Protein AF-A0A847F0A2-F1 (afdb_monomer_lite)

Secondary structure (DSSP, 8-state):
------PPPPPPPHHHHHHHHHTSS--HHHHHHHHHHHHHHHHHT---HHHHHHHHHHHHHHHHHHHHHTTTTT-TTHHHHHHHHHTS-GGGHHHHHHHHHHHT--GGGHHHHHHHHHHHHHHHH-----S-SHHHHHHHHHHHHHHHHHS-SGGGGGGGPPPTTSSS---TTTTTB-HHHHHHHHHHHHHHHHHHHHHHHHHTT-HHHHHTHHHHHHHHHHHHHPEEEEPBPPPTTPPB---B---SEEEEEETTEEEEEEPEEEEE-TTS-EEEPTT----EEEEESSTTHHHHHHHHHHHHHHHH-SEEEEEE-TTS-HHHHHHHHHHHHHHTPEEEEEEEE-TTSSEEEEE------SSTT--------SS------SS-------HHHHTTTSTTS-HHHHHHHHHHHHHHHTTS----PPP-----TT--HHHHHHHHHHHHHHHHHS--

Sequence (456 aa):
MTPLSVAAQAIPAPALREVRELVEDYELRAGLEAITKLSHELRGGKLRGADLAEARFLRAITAADLLLLSGYAEWENIEGRLARALGVPRADLVPSVDRALEESRLGRFIPLVDDARAALAARYAGASPARIGSRTDLVYLDRVSAILTALPRPDALAPLGTDPCVDGECETRLLQYSEASRRAYSALERALSSITRLVHASDFGDPFARAAEEGLHHLSKRLLGTAIELRPSLPEDVGPIEGDGDFDTLVAVQEDGIVVQSKARVRLDPRGLALPNDGACGSRHFIRRGERMQKELVETLRQSRSGCGNRVVISASDELEVEDFFSAIRSVRRAGSTLIGVAGRKQDGEVGVREFAVVQGRKPSVPLLTIEPESITYTVAAKRRVLSLSPADMGAANEALPEHARIERLAEEIEGENRSEGEPEPLIIRASDRVNFEQLRIALRLERARIALWVR

Radius of gyration: 32.66 Å; chains: 1; bounding box: 84×74×88 Å

Structure (mmCIF, N/CA/C/O backbone):
data_AF-A0A847F0A2-F1
#
_entry.id   AF-A0A847F0A2-F1
#
loop_
_atom_site.group_PDB
_atom_site.id
_atom_site.type_symbol
_atom_site.label_atom_id
_atom_site.label_alt_id
_atom_site.label_comp_id
_atom_site.label_asym_id
_atom_site.label_entity_id
_atom_site.label_seq_id
_atom_site.pdbx_PDB_ins_code
_atom_site.Cartn_x
_atom_site.Cartn_y
_atom_site.Cartn_z
_atom_site.occupancy
_atom_site.B_iso_or_equiv
_atom_site.auth_seq_id
_atom_site.auth_comp_id
_atom_site.auth_asym_id
_atom_site.auth_atom_id
_atom_site.pdbx_PDB_model_num
ATOM 1 N N . MET A 1 1 ? 46.695 33.926 -20.350 1.00 37.62 1 MET A N 1
ATOM 2 C CA . MET A 1 1 ? 45.267 33.563 -20.251 1.00 37.62 1 MET A CA 1
ATOM 3 C C . MET A 1 1 ? 44.842 32.982 -21.587 1.00 37.62 1 MET A C 1
ATOM 5 O O . MET A 1 1 ? 44.627 33.725 -22.532 1.00 37.62 1 MET A O 1
ATOM 9 N N . THR A 1 2 ? 44.850 31.659 -21.696 1.00 31.47 2 THR A N 1
ATOM 10 C CA . THR A 1 2 ? 44.379 30.910 -22.870 1.00 31.47 2 THR A CA 1
ATOM 11 C C . THR A 1 2 ? 42.863 30.725 -22.747 1.00 31.47 2 THR A C 1
ATOM 13 O O . THR A 1 2 ? 42.402 30.403 -21.650 1.00 31.47 2 THR A O 1
ATOM 16 N N . PRO A 1 3 ? 42.069 30.940 -23.809 1.00 38.69 3 PRO A N 1
ATOM 17 C CA . PRO A 1 3 ? 40.627 30.758 -23.735 1.00 38.69 3 PRO A CA 1
ATOM 18 C C . PRO A 1 3 ? 40.302 29.264 -23.609 1.00 38.69 3 PRO A C 1
ATOM 20 O O . PRO A 1 3 ? 40.808 28.442 -24.373 1.00 38.69 3 PRO A O 1
ATOM 23 N N . LEU A 1 4 ? 39.458 28.921 -22.634 1.00 36.44 4 LEU A N 1
ATOM 24 C CA . LEU A 1 4 ? 38.805 27.617 -22.526 1.00 36.44 4 LEU A CA 1
ATOM 25 C C . LEU A 1 4 ? 37.971 27.402 -23.794 1.00 36.44 4 LEU A C 1
ATOM 27 O O . LEU A 1 4 ? 36.910 28.006 -23.949 1.00 36.44 4 LEU A O 1
ATOM 31 N N . SER A 1 5 ? 38.452 26.565 -24.716 1.00 35.84 5 SER A N 1
ATOM 32 C CA . SER A 1 5 ? 37.616 26.095 -25.815 1.00 35.84 5 SER A CA 1
ATOM 33 C C . SER A 1 5 ? 36.501 25.247 -25.214 1.00 35.84 5 SER A C 1
ATOM 35 O O . SER A 1 5 ? 36.750 24.152 -24.704 1.00 35.84 5 SER A O 1
ATOM 37 N N . VAL A 1 6 ? 35.271 25.750 -25.267 1.00 38.50 6 VAL A N 1
ATOM 38 C CA . VAL A 1 6 ? 34.072 24.929 -25.120 1.00 38.50 6 VAL A CA 1
ATOM 39 C C . VAL A 1 6 ? 34.154 23.885 -26.231 1.00 38.50 6 VAL A C 1
ATOM 41 O O . VAL A 1 6 ? 33.975 24.212 -27.402 1.00 38.50 6 VAL A O 1
ATOM 44 N N . ALA A 1 7 ? 34.537 22.653 -25.889 1.00 37.84 7 ALA A N 1
ATOM 45 C CA . ALA A 1 7 ? 34.518 21.552 -26.837 1.00 37.84 7 ALA A CA 1
ATOM 46 C C . ALA A 1 7 ? 33.088 21.449 -27.378 1.00 37.84 7 ALA A C 1
ATOM 48 O O . ALA A 1 7 ? 32.149 21.255 -26.604 1.00 37.84 7 ALA A O 1
ATOM 49 N N . ALA A 1 8 ? 32.920 21.651 -28.686 1.00 40.19 8 ALA A N 1
ATOM 50 C CA . ALA A 1 8 ? 31.631 21.508 -29.342 1.00 40.19 8 ALA A CA 1
ATOM 51 C C . ALA A 1 8 ? 31.062 20.126 -28.989 1.00 40.19 8 ALA A C 1
ATOM 53 O O . ALA A 1 8 ? 31.714 19.108 -29.237 1.00 40.19 8 ALA A O 1
ATOM 54 N N . GLN A 1 9 ? 29.880 20.083 -28.365 1.00 48.12 9 GLN A N 1
ATOM 55 C CA . GLN A 1 9 ? 29.175 18.822 -28.151 1.00 48.12 9 GLN A CA 1
ATOM 56 C C . GLN A 1 9 ? 28.992 18.154 -29.517 1.00 48.12 9 GLN A C 1
ATOM 58 O O . GLN A 1 9 ? 28.481 18.774 -30.450 1.00 48.12 9 GLN A O 1
ATOM 63 N N . ALA A 1 10 ? 29.459 16.910 -29.649 1.00 57.31 10 ALA A N 1
ATOM 64 C CA . ALA A 1 10 ? 29.301 16.150 -30.879 1.00 57.31 10 ALA A CA 1
ATOM 65 C C . ALA A 1 10 ? 27.807 16.055 -31.223 1.00 57.31 10 ALA A C 1
ATOM 67 O O . ALA A 1 10 ? 26.999 15.651 -30.385 1.00 57.31 10 ALA A O 1
ATOM 68 N N . ILE A 1 11 ? 27.444 16.462 -32.441 1.00 58.44 11 ILE A N 1
ATOM 69 C CA . ILE A 1 11 ? 26.068 16.364 -32.932 1.00 58.44 11 ILE A CA 1
ATOM 70 C C . ILE A 1 11 ? 25.727 14.870 -33.028 1.00 58.44 11 ILE A C 1
ATOM 72 O O . ILE A 1 11 ? 26.435 14.160 -33.746 1.00 58.44 11 ILE A O 1
ATOM 76 N N . PRO A 1 12 ? 24.667 14.382 -32.356 1.00 67.94 12 PRO A N 1
ATOM 77 C CA . PRO A 1 12 ? 24.312 12.970 -32.407 1.00 67.94 12 PRO A CA 1
ATOM 78 C C . PRO A 1 12 ? 24.003 12.528 -33.840 1.00 67.94 12 PRO A C 1
ATOM 80 O O . PRO A 1 12 ? 23.418 13.293 -34.630 1.00 67.94 12 PRO A O 1
ATOM 83 N N . ALA A 1 13 ? 24.341 11.274 -34.154 1.00 74.69 13 ALA A N 1
ATOM 84 C CA . ALA A 1 13 ? 23.958 10.643 -35.414 1.00 74.69 13 ALA A CA 1
ATOM 85 C C . ALA A 1 13 ? 22.446 10.846 -35.691 1.00 74.69 13 ALA A C 1
ATOM 87 O O . ALA A 1 13 ? 21.648 10.755 -34.755 1.00 74.69 13 ALA A O 1
ATOM 88 N N . PRO A 1 14 ? 22.014 11.112 -36.943 1.00 77.00 14 PRO A N 1
ATOM 89 C CA . PRO A 1 14 ? 20.604 11.376 -37.268 1.00 77.00 14 PRO A CA 1
ATOM 90 C C . PRO A 1 14 ? 19.642 10.309 -36.729 1.00 77.00 14 PRO A C 1
ATOM 92 O O . PRO A 1 14 ? 18.626 10.638 -36.126 1.00 77.00 14 PRO A O 1
ATOM 95 N N . ALA A 1 15 ? 20.040 9.035 -36.810 1.00 72.25 15 ALA A N 1
ATOM 96 C CA . ALA A 1 15 ? 19.269 7.919 -36.275 1.00 72.25 15 ALA A CA 1
ATOM 97 C C . ALA A 1 15 ? 19.034 8.002 -34.754 1.00 72.25 15 ALA A C 1
ATOM 99 O O . ALA A 1 15 ? 17.984 7.570 -34.291 1.00 72.25 15 ALA A O 1
ATOM 100 N N . LEU A 1 16 ? 19.969 8.569 -33.981 1.00 80.06 16 LEU A N 1
ATOM 101 C CA . LEU A 1 16 ? 19.801 8.779 -32.540 1.00 80.06 16 LEU A CA 1
ATOM 102 C C . LEU A 1 16 ? 18.832 9.922 -32.237 1.00 80.06 16 LEU A C 1
ATOM 104 O O . LEU A 1 16 ? 18.069 9.823 -31.284 1.00 80.06 16 LEU A O 1
ATOM 108 N N . ARG A 1 17 ? 18.834 10.989 -33.046 1.00 81.56 17 ARG A N 1
ATOM 109 C CA . ARG A 1 17 ? 17.864 12.088 -32.911 1.00 81.56 17 ARG A CA 1
ATOM 110 C C . ARG A 1 17 ? 16.443 11.609 -33.190 1.00 81.56 17 ARG A C 1
ATOM 112 O O . ARG A 1 17 ? 15.582 11.778 -32.342 1.00 81.56 17 ARG A O 1
ATOM 119 N N . GLU A 1 18 ? 16.251 10.909 -34.304 1.00 80.06 18 GLU A N 1
ATOM 120 C CA .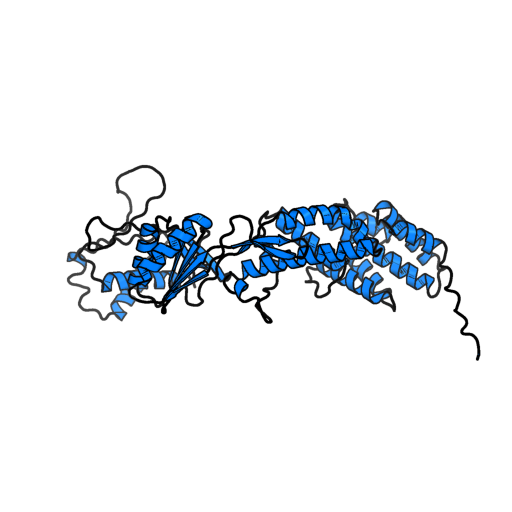 GLU A 1 18 ? 14.945 10.356 -34.683 1.00 80.06 18 GLU A CA 1
ATOM 121 C C . GLU A 1 18 ? 14.435 9.334 -33.652 1.00 80.06 18 GLU A C 1
ATOM 123 O O . GLU A 1 18 ? 13.248 9.269 -33.366 1.00 80.06 18 GLU A O 1
ATOM 128 N N . VAL A 1 19 ? 15.325 8.537 -33.051 1.00 80.38 19 VAL A N 1
ATOM 129 C CA . VAL A 1 19 ? 14.950 7.625 -31.958 1.00 80.38 19 VAL A CA 1
ATOM 130 C C . VAL A 1 19 ? 14.547 8.386 -30.700 1.00 80.38 19 VAL A C 1
ATOM 132 O O . VAL A 1 19 ? 13.586 7.982 -30.061 1.00 80.38 19 VAL A O 1
ATOM 135 N N . ARG A 1 20 ? 15.265 9.456 -30.335 1.00 82.88 20 ARG A N 1
ATOM 136 C CA . ARG A 1 20 ? 14.927 10.283 -29.167 1.00 82.88 20 ARG A CA 1
ATOM 137 C C . ARG A 1 20 ? 13.538 10.911 -29.307 1.00 82.88 20 ARG A C 1
ATOM 139 O O . ARG A 1 20 ? 12.806 10.916 -28.330 1.00 82.88 20 ARG A O 1
ATOM 146 N N . GLU A 1 21 ? 13.177 11.359 -30.508 1.00 82.56 21 GLU A N 1
ATOM 147 C CA . GLU A 1 21 ? 11.828 11.852 -30.824 1.00 82.56 21 GLU A CA 1
ATOM 148 C C . GLU A 1 21 ? 10.779 10.731 -30.707 1.00 82.56 21 GLU A C 1
ATOM 150 O O . GLU A 1 21 ? 9.741 10.909 -30.082 1.00 82.56 21 GLU A O 1
ATOM 155 N N . LEU A 1 22 ? 11.066 9.530 -31.228 1.00 80.12 22 LEU A N 1
ATOM 156 C CA . LEU A 1 22 ? 10.140 8.387 -31.156 1.00 80.12 22 LEU A CA 1
ATOM 157 C C . LEU A 1 22 ? 9.868 7.881 -29.729 1.00 80.12 22 LEU A C 1
ATOM 159 O O . LEU A 1 22 ? 8.846 7.235 -29.502 1.00 80.12 22 LEU A O 1
ATOM 163 N N . VAL A 1 23 ? 10.785 8.104 -28.785 1.00 81.81 23 VAL A N 1
ATOM 164 C CA . VAL A 1 23 ? 10.644 7.643 -27.391 1.00 81.81 23 VAL A CA 1
ATOM 165 C C . VAL A 1 23 ? 10.203 8.753 -26.437 1.00 81.81 23 VAL A C 1
ATOM 167 O O . VAL A 1 23 ? 10.136 8.502 -25.239 1.00 81.81 23 VAL A O 1
ATOM 170 N N . GLU A 1 24 ? 9.892 9.953 -26.938 1.00 79.38 24 GLU A N 1
ATOM 171 C CA . GLU A 1 24 ? 9.470 11.091 -26.108 1.00 79.38 24 GLU A CA 1
ATOM 172 C C . GLU A 1 24 ? 8.142 10.822 -25.378 1.00 79.38 24 GLU A C 1
ATOM 174 O O . GLU A 1 24 ? 8.019 11.144 -24.198 1.00 79.38 24 GLU A O 1
ATOM 179 N N . ASP A 1 25 ? 7.202 10.139 -26.037 1.00 72.00 25 ASP A N 1
ATOM 180 C CA . ASP A 1 25 ? 5.872 9.837 -25.484 1.00 72.00 25 ASP A CA 1
ATOM 181 C C . ASP A 1 25 ? 5.673 8.349 -25.142 1.00 72.00 25 ASP A C 1
ATOM 183 O O . ASP A 1 25 ? 4.612 7.947 -24.668 1.00 72.00 25 ASP A O 1
ATOM 187 N N . TYR A 1 26 ? 6.682 7.503 -25.393 1.00 77.88 26 TYR A N 1
ATOM 188 C CA . TYR A 1 26 ? 6.643 6.050 -25.150 1.00 77.88 26 TYR A CA 1
ATOM 189 C C . TYR A 1 26 ? 5.394 5.320 -25.677 1.00 77.88 26 TYR A C 1
ATOM 191 O O . TYR A 1 26 ? 4.990 4.274 -25.157 1.00 77.88 26 TYR A 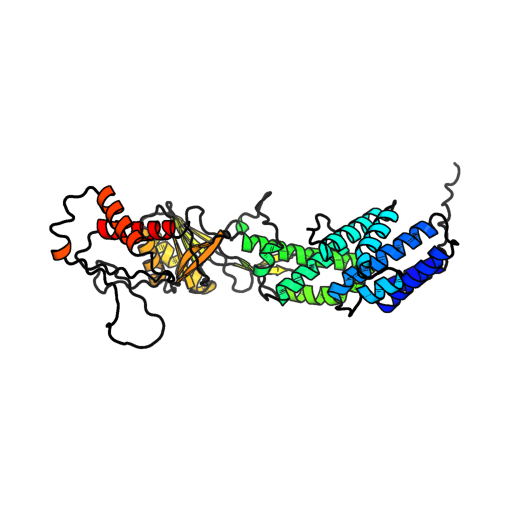O 1
ATOM 199 N N . GLU A 1 27 ? 4.822 5.797 -26.783 1.00 83.50 27 GLU A N 1
ATOM 200 C CA . GLU A 1 27 ? 3.768 5.065 -27.470 1.00 83.50 27 GLU A CA 1
ATOM 201 C C . GLU A 1 27 ? 4.275 3.695 -27.928 1.00 83.50 27 GLU A C 1
ATOM 203 O O . GLU A 1 27 ? 5.344 3.566 -28.533 1.00 83.50 27 GLU A O 1
ATOM 208 N N . LEU A 1 28 ? 3.472 2.649 -27.716 1.00 84.00 28 LEU A N 1
ATOM 209 C CA . LEU A 1 28 ? 3.880 1.276 -28.005 1.00 84.00 28 LEU A CA 1
ATOM 210 C C . LEU A 1 28 ? 4.397 1.087 -29.442 1.00 84.00 28 LEU A C 1
ATOM 212 O O . LEU A 1 28 ? 5.381 0.384 -29.675 1.00 84.00 28 LEU A O 1
ATOM 216 N N . ARG A 1 29 ? 3.729 1.692 -30.430 1.00 87.50 29 ARG A N 1
ATOM 217 C CA . ARG A 1 29 ? 4.146 1.587 -31.834 1.00 87.50 29 ARG A CA 1
ATOM 218 C C . ARG A 1 29 ? 5.494 2.276 -32.066 1.00 87.50 29 ARG A C 1
ATOM 220 O O . ARG A 1 29 ? 6.375 1.651 -32.655 1.00 87.50 29 ARG A O 1
ATOM 227 N N . ALA A 1 30 ? 5.645 3.507 -31.584 1.00 87.38 30 ALA A N 1
ATOM 228 C CA . ALA A 1 30 ? 6.852 4.309 -31.751 1.00 87.38 30 ALA A CA 1
ATOM 229 C C . ALA A 1 30 ? 8.054 3.696 -31.013 1.00 87.38 30 ALA A C 1
ATOM 231 O O . ALA A 1 30 ? 9.134 3.562 -31.586 1.00 87.38 30 ALA A O 1
ATOM 232 N N . GLY A 1 31 ? 7.854 3.189 -29.793 1.00 89.25 31 GLY A N 1
ATOM 233 C CA . GLY A 1 31 ? 8.898 2.503 -29.034 1.00 89.25 31 GLY A CA 1
ATOM 234 C C . GLY A 1 31 ? 9.370 1.195 -29.692 1.00 89.25 31 GLY A C 1
ATOM 235 O O . GLY A 1 31 ? 10.570 0.919 -29.744 1.00 89.25 31 GLY A O 1
ATOM 236 N N . LEU A 1 32 ? 8.459 0.399 -30.269 1.00 91.31 32 LEU A N 1
ATOM 237 C CA . LEU A 1 32 ? 8.836 -0.799 -31.039 1.00 91.31 32 LEU A CA 1
ATOM 238 C C . LEU A 1 32 ? 9.606 -0.448 -32.323 1.00 91.31 32 LEU A C 1
ATOM 240 O O . LEU A 1 32 ? 10.545 -1.160 -32.702 1.00 91.31 32 LEU A O 1
ATOM 244 N N . GLU A 1 33 ? 9.227 0.642 -32.989 1.00 91.75 33 GLU A N 1
ATOM 245 C CA . GLU A 1 33 ? 9.938 1.170 -34.154 1.00 91.75 33 GLU A CA 1
ATOM 246 C C . GLU A 1 33 ? 11.351 1.637 -33.779 1.00 91.75 33 GLU A C 1
ATOM 248 O O . GLU A 1 33 ? 12.323 1.232 -34.425 1.00 91.75 33 GLU A O 1
ATOM 253 N N . ALA A 1 34 ? 11.486 2.379 -32.676 1.00 89.75 34 ALA A N 1
ATOM 254 C CA . ALA A 1 34 ? 12.766 2.814 -32.128 1.00 89.75 34 ALA A CA 1
ATOM 255 C C . ALA A 1 34 ? 13.702 1.624 -31.843 1.00 89.75 34 ALA A C 1
ATOM 257 O O . ALA A 1 34 ? 14.853 1.616 -32.288 1.00 89.75 34 ALA A O 1
ATOM 258 N N . ILE A 1 35 ? 13.204 0.566 -31.191 1.00 92.44 35 ILE A N 1
ATOM 259 C CA . ILE A 1 35 ? 13.984 -0.656 -30.919 1.00 92.44 35 ILE A CA 1
ATOM 260 C C . ILE A 1 35 ? 14.433 -1.338 -32.214 1.00 92.44 35 ILE A C 1
ATOM 262 O O . ILE A 1 35 ? 15.590 -1.760 -32.326 1.00 92.44 35 ILE A O 1
ATOM 266 N N . THR A 1 36 ? 13.536 -1.455 -33.195 1.00 91.25 36 THR A N 1
ATOM 267 C CA . THR A 1 36 ? 13.832 -2.105 -34.482 1.00 91.25 36 THR A CA 1
ATOM 268 C C . THR A 1 36 ? 14.918 -1.339 -35.234 1.00 91.25 36 THR A C 1
ATOM 270 O O . THR A 1 36 ? 15.892 -1.931 -35.708 1.00 91.25 36 THR A O 1
ATOM 273 N N . LYS A 1 37 ? 14.796 -0.011 -35.273 1.00 90.69 37 LYS A N 1
ATOM 274 C CA . LYS A 1 37 ? 15.748 0.893 -35.914 1.00 90.69 37 LYS A CA 1
ATOM 275 C C . LYS A 1 37 ? 17.120 0.852 -35.251 1.00 90.69 37 LYS A C 1
ATOM 277 O O . LYS A 1 37 ? 18.118 0.626 -35.932 1.00 90.69 37 LYS A O 1
ATOM 282 N N . LEU A 1 38 ? 17.183 0.955 -33.923 1.00 90.69 38 LEU A N 1
ATOM 283 C CA . LEU A 1 38 ? 18.440 0.816 -33.181 1.00 90.69 38 LEU A CA 1
ATOM 284 C C . LEU A 1 38 ? 19.070 -0.565 -33.392 1.00 90.69 38 LEU A C 1
ATOM 286 O O . LEU A 1 38 ? 20.282 -0.679 -33.555 1.00 90.69 38 LEU A O 1
ATOM 290 N N . SER A 1 39 ? 18.263 -1.626 -33.445 1.00 89.69 39 SER A N 1
ATOM 291 C CA . SER A 1 39 ? 18.753 -2.983 -33.713 1.00 89.69 39 SER A CA 1
ATOM 292 C C . SER A 1 39 ? 19.314 -3.150 -35.126 1.00 89.69 39 SER A C 1
ATOM 294 O O . SER A 1 39 ? 20.197 -3.986 -35.332 1.00 89.69 39 SER A O 1
ATOM 296 N N . HIS A 1 40 ? 18.819 -2.388 -36.101 1.00 89.12 40 HIS A N 1
ATOM 297 C CA . HIS A 1 40 ? 19.385 -2.325 -37.446 1.00 89.12 40 HIS A CA 1
ATOM 298 C C . HIS A 1 40 ? 20.717 -1.556 -37.453 1.00 89.12 40 HIS A C 1
ATOM 300 O O . HIS A 1 40 ? 21.726 -2.085 -37.921 1.00 89.12 40 HIS A O 1
ATOM 306 N N . GLU A 1 41 ? 20.760 -0.364 -36.853 1.00 88.00 41 GLU A N 1
ATOM 307 C CA . GLU A 1 41 ? 21.969 0.474 -36.802 1.00 88.00 41 GLU A CA 1
ATOM 308 C C . GLU A 1 41 ? 23.129 -0.189 -36.044 1.00 88.00 41 GLU A C 1
ATOM 310 O O . GLU A 1 41 ? 24.278 -0.156 -36.494 1.00 88.00 41 GLU A O 1
ATOM 315 N N . LEU A 1 42 ? 22.834 -0.866 -34.930 1.00 87.75 42 LEU A N 1
ATOM 316 C CA . LEU A 1 42 ? 23.827 -1.615 -34.155 1.00 87.75 42 LEU A CA 1
ATOM 317 C C . LEU A 1 42 ? 24.416 -2.794 -34.946 1.00 87.75 42 LEU A C 1
ATOM 319 O O . LEU A 1 42 ? 25.606 -3.077 -34.814 1.00 87.75 42 LEU A O 1
ATOM 323 N N . ARG A 1 43 ? 23.613 -3.460 -35.789 1.00 87.56 43 ARG A N 1
ATOM 324 C CA . ARG A 1 43 ? 24.084 -4.537 -36.679 1.00 87.56 43 ARG A CA 1
ATOM 325 C C . ARG A 1 43 ? 24.899 -4.006 -37.854 1.00 87.56 43 ARG A C 1
ATOM 327 O O . ARG A 1 43 ? 25.839 -4.665 -38.284 1.00 87.56 43 ARG A O 1
ATOM 334 N N . GLY A 1 44 ? 24.567 -2.815 -38.349 1.00 82.94 44 GLY A N 1
ATOM 335 C CA . GLY A 1 44 ? 25.271 -2.172 -39.457 1.00 82.94 44 GLY A CA 1
ATOM 336 C C . GLY A 1 44 ? 26.706 -1.736 -39.136 1.00 82.94 44 GLY A C 1
ATOM 337 O O . GLY A 1 44 ? 27.447 -1.406 -40.058 1.00 82.94 44 GLY A O 1
ATOM 338 N N . GLY A 1 45 ? 27.110 -1.704 -37.858 1.00 79.19 45 GLY A N 1
ATOM 339 C CA . GLY A 1 45 ? 28.489 -1.411 -37.434 1.00 79.19 45 GLY A CA 1
ATOM 340 C C . GLY A 1 45 ? 28.970 0.018 -37.726 1.00 79.19 45 GLY A C 1
ATOM 341 O O . GLY A 1 45 ? 30.166 0.301 -37.638 1.00 79.19 45 GLY A O 1
ATOM 342 N N . LYS A 1 46 ? 28.054 0.924 -38.095 1.00 79.44 46 LYS A N 1
ATOM 343 C CA . LYS A 1 46 ? 28.364 2.313 -38.474 1.00 79.44 46 LYS A CA 1
ATOM 344 C C . LYS A 1 46 ? 28.573 3.229 -37.267 1.00 79.44 46 LYS A C 1
ATOM 346 O O . LYS A 1 46 ? 29.325 4.195 -37.364 1.00 79.44 46 LYS A O 1
ATOM 351 N N . LEU A 1 47 ? 27.937 2.921 -36.137 1.00 85.25 47 LEU A N 1
ATOM 352 C CA . LEU A 1 47 ? 28.047 3.692 -34.897 1.00 85.25 47 LEU A CA 1
ATOM 353 C C . LEU A 1 47 ? 29.370 3.394 -34.180 1.00 85.25 47 LEU A C 1
ATOM 355 O O . LEU A 1 47 ? 29.796 2.241 -34.095 1.00 85.25 47 LEU A O 1
ATOM 359 N N . ARG A 1 48 ? 30.020 4.427 -33.631 1.00 84.81 48 ARG A N 1
ATOM 360 C CA . ARG A 1 48 ? 31.303 4.310 -32.914 1.00 84.81 48 ARG A CA 1
ATOM 361 C C . ARG A 1 48 ? 31.313 5.173 -31.657 1.00 84.81 48 ARG A C 1
ATOM 363 O O . ARG A 1 48 ? 30.581 6.153 -31.566 1.00 84.81 48 ARG A O 1
ATOM 370 N N . GLY A 1 49 ? 32.175 4.820 -30.702 1.00 85.81 49 GLY A N 1
ATOM 371 C CA . GLY A 1 49 ? 32.412 5.621 -29.499 1.00 85.81 49 GLY A CA 1
ATOM 372 C C . GLY A 1 49 ? 31.124 5.937 -28.732 1.00 85.81 49 GLY A C 1
ATOM 373 O O . GLY A 1 49 ? 30.382 5.026 -28.365 1.00 85.81 49 GLY A O 1
ATOM 374 N N . ALA A 1 50 ? 30.865 7.227 -28.509 1.00 84.19 50 ALA A N 1
ATOM 375 C CA . ALA A 1 50 ? 29.712 7.710 -27.751 1.00 84.19 50 ALA A CA 1
ATOM 376 C C . ALA A 1 50 ? 28.361 7.346 -28.395 1.00 84.19 50 ALA A C 1
ATOM 378 O O . ALA A 1 50 ? 27.455 6.935 -27.675 1.00 84.19 50 ALA A O 1
ATOM 379 N N . ASP A 1 51 ? 28.243 7.406 -29.726 1.00 86.94 51 ASP A N 1
ATOM 380 C CA . ASP A 1 51 ? 26.994 7.073 -30.428 1.00 86.94 51 ASP A CA 1
ATOM 381 C C . ASP A 1 51 ? 26.642 5.588 -30.291 1.00 86.94 51 ASP A C 1
ATOM 383 O O . ASP A 1 51 ? 25.477 5.220 -30.151 1.00 86.94 51 ASP A O 1
ATOM 387 N N . LEU A 1 52 ? 27.656 4.716 -30.300 1.00 89.00 52 LEU A N 1
ATOM 388 C CA . LEU A 1 52 ? 27.458 3.282 -30.088 1.00 89.00 52 LEU A CA 1
ATOM 389 C C . LEU A 1 52 ? 26.981 2.995 -28.660 1.00 89.00 52 LEU A C 1
ATOM 391 O O . LEU A 1 52 ? 26.060 2.201 -28.469 1.00 89.00 52 LEU A O 1
ATOM 395 N N . ALA A 1 53 ? 27.610 3.630 -27.668 1.00 87.88 53 ALA A N 1
ATOM 396 C CA . ALA A 1 53 ? 27.216 3.490 -26.269 1.00 87.88 53 ALA A CA 1
ATOM 397 C C . ALA A 1 53 ? 25.786 4.003 -26.042 1.00 87.88 53 ALA A C 1
ATOM 399 O O . ALA A 1 53 ? 24.986 3.335 -25.391 1.00 87.88 53 ALA A O 1
ATOM 400 N N . GLU A 1 54 ? 25.442 5.147 -26.635 1.00 90.06 54 GLU A N 1
ATOM 401 C CA . GLU A 1 54 ? 24.109 5.728 -26.522 1.00 90.06 54 GLU A CA 1
ATOM 402 C C . GLU A 1 54 ? 23.036 4.893 -27.234 1.00 90.06 54 GLU A C 1
ATOM 404 O O . GLU A 1 54 ? 21.980 4.660 -26.658 1.00 90.06 54 GLU A O 1
ATOM 409 N N . ALA A 1 55 ? 23.303 4.363 -28.432 1.00 91.06 55 ALA A N 1
ATOM 410 C CA . ALA A 1 55 ? 22.366 3.477 -29.126 1.00 91.06 55 ALA A CA 1
ATOM 411 C C . ALA A 1 55 ? 22.074 2.189 -28.342 1.00 91.06 55 ALA A C 1
ATOM 413 O O . ALA A 1 55 ? 20.932 1.727 -28.309 1.00 91.06 55 ALA A O 1
ATOM 414 N N . ARG A 1 56 ? 23.100 1.598 -27.710 1.00 92.19 56 ARG A N 1
ATOM 415 C CA . ARG A 1 56 ? 22.936 0.414 -26.850 1.00 92.19 56 ARG A CA 1
ATOM 416 C C . ARG A 1 56 ? 22.073 0.735 -25.637 1.00 92.19 56 ARG A C 1
ATOM 418 O O . ARG A 1 56 ? 21.117 0.004 -25.381 1.00 92.19 56 ARG A O 1
ATOM 425 N N . PHE A 1 57 ? 22.369 1.855 -24.977 1.00 93.50 57 PHE A N 1
ATOM 426 C CA . PHE A 1 57 ? 21.590 2.352 -23.852 1.00 93.50 57 PHE A CA 1
ATOM 427 C C . PHE A 1 57 ? 20.129 2.600 -24.242 1.00 93.50 57 PHE A C 1
ATOM 429 O O . PHE A 1 57 ? 19.249 2.004 -23.632 1.00 93.50 57 PHE A O 1
ATOM 436 N N . LEU A 1 58 ? 19.867 3.400 -25.285 1.00 92.62 58 LEU A N 1
ATOM 437 C CA . LEU A 1 58 ? 18.510 3.725 -25.735 1.00 92.62 58 LEU A CA 1
ATOM 438 C C . LEU A 1 58 ? 17.722 2.463 -26.097 1.00 92.62 58 LEU A C 1
ATOM 440 O O . LEU A 1 58 ? 16.577 2.312 -25.695 1.00 92.62 58 LEU A O 1
ATOM 444 N N . ARG A 1 59 ? 18.343 1.492 -26.774 1.00 94.69 59 ARG A N 1
ATOM 445 C CA . ARG A 1 59 ? 17.651 0.242 -27.113 1.00 94.69 59 ARG A CA 1
ATOM 446 C C . ARG A 1 59 ? 17.274 -0.548 -25.862 1.00 94.69 59 ARG A C 1
ATOM 448 O O . ARG A 1 59 ? 16.167 -1.076 -25.787 1.00 94.69 59 ARG A O 1
ATOM 455 N N . ALA A 1 60 ? 18.208 -0.672 -24.920 1.00 95.56 60 ALA A N 1
ATOM 456 C CA . ALA A 1 60 ? 18.004 -1.434 -23.696 1.00 95.56 60 ALA A CA 1
ATOM 457 C C . ALA A 1 60 ? 16.960 -0.769 -22.788 1.00 95.56 60 ALA A C 1
ATOM 459 O O . ALA A 1 60 ? 16.041 -1.444 -22.328 1.00 95.56 60 ALA A O 1
ATOM 460 N N . ILE A 1 61 ? 17.060 0.550 -22.586 1.00 95.06 61 ILE A N 1
ATOM 461 C CA . ILE A 1 61 ? 16.141 1.298 -21.726 1.00 95.06 61 ILE A CA 1
ATOM 462 C C . ILE A 1 61 ? 14.739 1.355 -22.330 1.00 95.06 61 ILE A C 1
ATOM 464 O O . ILE A 1 61 ? 13.786 1.074 -21.621 1.00 95.06 61 ILE A O 1
ATOM 468 N N . THR A 1 62 ? 14.591 1.572 -23.643 1.00 95.25 62 THR A N 1
ATOM 469 C CA . THR A 1 62 ? 13.267 1.579 -24.281 1.00 95.25 62 THR A CA 1
ATOM 470 C C . THR A 1 62 ? 12.590 0.213 -24.194 1.00 95.25 62 THR A C 1
ATOM 472 O O . THR A 1 62 ? 11.389 0.135 -23.949 1.00 95.25 62 THR A O 1
ATOM 475 N N . ALA A 1 63 ? 13.342 -0.881 -24.347 1.00 95.69 63 ALA A N 1
ATOM 476 C CA . ALA A 1 63 ? 12.792 -2.222 -24.166 1.00 95.69 63 ALA A CA 1
ATOM 477 C C . ALA A 1 63 ? 12.338 -2.476 -22.719 1.00 95.69 63 ALA A C 1
ATOM 479 O O . ALA A 1 63 ? 11.267 -3.044 -22.509 1.00 95.69 63 ALA A O 1
ATOM 480 N N . ALA A 1 64 ? 13.131 -2.045 -21.735 1.00 95.81 64 ALA A N 1
ATOM 481 C CA . ALA A 1 64 ? 12.775 -2.144 -20.323 1.00 95.81 64 ALA A CA 1
ATOM 482 C C . ALA A 1 64 ? 11.540 -1.296 -19.990 1.00 95.81 64 ALA A C 1
ATOM 484 O O . ALA A 1 64 ? 10.606 -1.789 -19.368 1.00 95.81 64 ALA A O 1
ATOM 485 N N . ASP A 1 65 ? 11.500 -0.058 -20.467 1.00 95.19 65 ASP A N 1
ATOM 486 C CA . ASP A 1 65 ? 10.423 0.895 -20.214 1.00 95.19 65 ASP A CA 1
ATOM 487 C C . ASP A 1 65 ? 9.097 0.403 -20.799 1.00 95.19 65 ASP A C 1
ATOM 489 O O . ASP A 1 65 ? 8.091 0.396 -20.094 1.00 95.19 65 ASP A O 1
ATOM 493 N N . LEU A 1 66 ? 9.099 -0.134 -22.025 1.00 93.88 66 LEU A N 1
ATOM 494 C CA . LEU A 1 66 ? 7.904 -0.749 -22.607 1.00 93.88 66 LEU A CA 1
ATOM 495 C C . LEU A 1 66 ? 7.436 -1.987 -21.821 1.00 93.88 66 LEU A C 1
ATOM 497 O O . LEU A 1 66 ? 6.234 -2.193 -21.665 1.00 93.88 66 LEU A O 1
ATOM 501 N N . LEU A 1 67 ? 8.358 -2.809 -21.302 1.00 93.69 67 LEU A N 1
ATOM 502 C CA . LEU A 1 67 ? 8.006 -3.939 -20.431 1.00 93.69 67 LEU A CA 1
ATOM 503 C C . LEU A 1 67 ? 7.376 -3.481 -19.115 1.00 93.69 67 LEU A C 1
ATOM 505 O O . LEU A 1 67 ? 6.447 -4.125 -18.630 1.00 93.69 67 LEU A O 1
ATOM 509 N N . LEU A 1 68 ? 7.883 -2.404 -18.523 1.00 92.38 68 LEU A N 1
ATOM 510 C CA . LEU A 1 68 ? 7.395 -1.879 -17.252 1.00 92.38 68 LEU A CA 1
ATOM 511 C C . LEU A 1 68 ? 6.039 -1.182 -17.419 1.00 92.38 68 LEU A C 1
ATOM 513 O O . LEU A 1 68 ? 5.103 -1.508 -16.691 1.00 92.38 68 LEU A O 1
ATOM 517 N N . LEU A 1 69 ? 5.908 -0.310 -18.424 1.00 90.44 69 LEU A N 1
ATOM 518 C CA . LEU A 1 69 ? 4.662 0.386 -18.766 1.00 90.44 69 LEU A CA 1
ATOM 519 C C . LEU A 1 69 ? 3.550 -0.583 -19.178 1.00 90.44 69 LEU A C 1
ATOM 521 O O . LEU A 1 69 ? 2.378 -0.299 -18.949 1.00 90.44 69 LEU A O 1
ATOM 525 N N . SER A 1 70 ? 3.890 -1.756 -19.721 1.00 86.94 70 SER A N 1
ATOM 526 C CA . SER A 1 70 ? 2.885 -2.749 -20.117 1.00 86.94 70 SER A CA 1
ATOM 527 C C . SER A 1 70 ? 2.008 -3.260 -18.976 1.00 86.94 70 SER A C 1
ATOM 529 O O . SER A 1 70 ? 0.867 -3.639 -19.223 1.00 86.94 70 SER A O 1
ATOM 531 N N . GLY A 1 71 ? 2.513 -3.250 -17.737 1.00 75.19 71 GLY A N 1
ATOM 532 C CA . GLY A 1 71 ? 1.694 -3.575 -16.567 1.00 75.19 71 GLY A CA 1
ATOM 533 C C . GLY A 1 71 ? 0.621 -2.551 -16.275 1.00 75.19 71 GLY A C 1
ATOM 534 O O . GLY A 1 71 ? -0.397 -2.881 -15.690 1.00 75.19 71 GLY A O 1
ATOM 535 N N . TYR A 1 72 ? 0.859 -1.327 -16.723 1.00 74.19 72 TYR A N 1
ATOM 536 C CA . TYR A 1 72 ? 0.027 -0.183 -16.434 1.00 74.19 72 TYR A CA 1
ATOM 537 C C . TYR A 1 72 ? -0.965 0.124 -17.555 1.00 74.19 72 TYR A C 1
ATOM 539 O O . TYR A 1 72 ? -2.107 0.482 -17.297 1.00 74.19 72 TYR A O 1
ATOM 547 N N . ALA A 1 73 ? -0.530 -0.038 -18.805 1.00 73.44 73 ALA A N 1
ATOM 548 C CA . ALA A 1 73 ? -1.296 0.305 -19.999 1.00 73.44 73 ALA A CA 1
ATOM 549 C C . ALA A 1 73 ? -2.014 -0.899 -20.647 1.00 73.44 73 ALA A C 1
ATOM 551 O O . ALA A 1 73 ? -2.515 -0.782 -21.764 1.00 73.44 73 ALA A O 1
ATOM 552 N N . GLU A 1 74 ? -2.019 -2.060 -19.976 1.00 70.75 74 GLU A N 1
ATOM 553 C CA . GLU A 1 74 ? -2.703 -3.300 -20.390 1.00 70.75 74 GLU A CA 1
ATOM 554 C C . GLU A 1 74 ? -2.426 -3.720 -21.849 1.00 70.75 74 GLU A C 1
ATOM 556 O O . GLU A 1 74 ? -3.291 -4.208 -22.578 1.00 70.75 74 GLU A O 1
ATOM 561 N N . TRP A 1 75 ? -1.188 -3.539 -22.313 1.00 83.06 75 TRP A N 1
ATOM 562 C CA . TRP A 1 75 ? -0.832 -3.850 -23.695 1.00 83.06 75 TRP A CA 1
ATOM 563 C C . TRP A 1 75 ? -0.827 -5.354 -23.971 1.00 83.06 75 TRP A C 1
ATOM 565 O O . TRP A 1 75 ? 0.047 -6.098 -23.513 1.00 83.06 75 TRP A O 1
ATOM 575 N N . GLU A 1 76 ? -1.747 -5.797 -24.825 1.00 79.00 76 GLU A N 1
ATOM 576 C CA . GLU A 1 76 ? -1.831 -7.196 -25.227 1.00 79.00 76 GLU A CA 1
ATOM 577 C C . GLU A 1 76 ? -0.541 -7.697 -25.902 1.00 79.00 76 GLU A C 1
ATOM 579 O O . GLU A 1 76 ? -0.019 -7.113 -26.862 1.00 79.00 76 GLU A O 1
ATOM 584 N N . ASN A 1 77 ? -0.050 -8.846 -25.423 1.00 85.38 77 ASN A N 1
ATOM 585 C CA . ASN A 1 77 ? 1.077 -9.589 -25.996 1.00 85.38 77 ASN A CA 1
ATOM 586 C C . ASN A 1 77 ? 2.357 -8.747 -26.201 1.00 85.38 77 ASN A C 1
ATOM 588 O O . ASN A 1 77 ? 3.108 -8.942 -27.166 1.00 85.38 77 ASN A O 1
ATOM 592 N N . ILE A 1 78 ? 2.621 -7.806 -25.292 1.00 90.75 78 ILE A N 1
ATOM 593 C CA . ILE A 1 78 ? 3.795 -6.931 -25.354 1.00 90.75 78 ILE A CA 1
ATOM 594 C C . ILE A 1 78 ? 5.119 -7.706 -25.418 1.00 90.75 78 ILE A C 1
ATOM 596 O O . ILE A 1 78 ? 5.968 -7.410 -26.259 1.00 90.75 78 ILE A O 1
ATOM 600 N N . GLU A 1 79 ? 5.269 -8.760 -24.615 1.00 91.44 79 GLU A N 1
ATOM 601 C CA . GLU A 1 79 ? 6.476 -9.587 -24.576 1.00 91.44 79 GLU A CA 1
ATOM 602 C C . GLU A 1 79 ? 6.767 -10.227 -25.937 1.00 91.44 79 GLU A C 1
ATOM 604 O O . GLU A 1 79 ? 7.892 -10.183 -26.426 1.00 91.44 79 GLU A O 1
ATOM 609 N N . GLY A 1 80 ? 5.747 -10.778 -26.605 1.00 93.00 80 GLY A N 1
ATOM 610 C CA . GLY A 1 80 ? 5.910 -11.370 -27.932 1.00 93.00 80 GLY A CA 1
ATOM 611 C C . GLY A 1 80 ? 6.295 -10.336 -28.994 1.00 93.00 80 GLY A C 1
ATOM 612 O O . GLY A 1 80 ? 7.082 -10.625 -29.898 1.00 93.00 80 GLY A O 1
ATOM 613 N N . ARG A 1 81 ? 5.770 -9.110 -28.891 1.00 94.12 81 ARG A N 1
ATOM 614 C CA . ARG A 1 81 ? 6.105 -8.006 -29.805 1.00 94.12 81 ARG A CA 1
ATOM 615 C C . ARG A 1 81 ? 7.535 -7.508 -29.592 1.00 94.12 81 ARG A C 1
ATOM 617 O O . ARG A 1 81 ? 8.259 -7.358 -30.575 1.00 94.12 81 ARG A O 1
ATOM 624 N N . LEU A 1 82 ? 7.953 -7.327 -28.342 1.00 94.31 82 LEU A N 1
ATOM 625 C CA . LEU A 1 82 ? 9.308 -6.902 -27.985 1.00 94.31 82 LEU A CA 1
ATOM 626 C C . LEU A 1 82 ? 10.361 -7.957 -28.317 1.00 94.31 82 LEU A C 1
ATOM 628 O O . LEU A 1 82 ? 11.391 -7.622 -28.898 1.00 94.31 82 LEU A O 1
ATOM 632 N N . ALA A 1 83 ? 10.084 -9.229 -28.028 1.00 94.38 83 ALA A N 1
ATOM 633 C CA . ALA A 1 83 ? 10.970 -10.339 -28.371 1.00 94.38 83 ALA A CA 1
ATOM 634 C C . ALA A 1 83 ? 11.265 -10.374 -29.881 1.00 94.38 83 ALA A C 1
ATOM 636 O O . ALA A 1 83 ? 12.423 -10.465 -30.289 1.00 94.38 83 ALA A O 1
ATOM 637 N N . ARG A 1 84 ? 10.237 -10.178 -30.723 1.00 94.12 84 ARG A N 1
ATOM 638 C CA . ARG A 1 84 ? 10.410 -10.055 -32.181 1.00 94.12 84 ARG A CA 1
ATOM 639 C C . ARG A 1 84 ? 11.227 -8.828 -32.584 1.00 94.12 84 ARG A C 1
ATOM 641 O O . ARG A 1 84 ? 12.101 -8.961 -33.435 1.00 94.12 84 ARG A O 1
ATOM 648 N N . ALA A 1 85 ? 10.971 -7.665 -31.984 1.00 92.38 85 ALA A N 1
ATOM 649 C CA . ALA A 1 85 ? 11.707 -6.435 -32.290 1.00 92.38 85 ALA A CA 1
ATOM 650 C C . ALA A 1 85 ? 13.201 -6.536 -31.923 1.00 92.38 85 ALA A C 1
ATOM 652 O O . ALA A 1 85 ? 14.060 -6.041 -32.653 1.00 92.38 85 ALA A O 1
ATOM 653 N N . LEU A 1 86 ? 13.517 -7.221 -30.820 1.00 92.31 86 LEU A N 1
ATOM 654 C CA . LEU A 1 86 ? 14.886 -7.477 -30.364 1.00 92.31 86 LEU A CA 1
ATOM 655 C C . LEU A 1 86 ? 15.550 -8.674 -31.061 1.00 92.31 86 LEU A C 1
ATOM 657 O O . LEU A 1 86 ? 16.770 -8.815 -30.990 1.00 92.31 86 LEU A O 1
ATOM 661 N N . GLY A 1 87 ? 14.774 -9.519 -31.745 1.00 92.62 87 GLY A N 1
ATOM 662 C CA . GLY A 1 87 ? 15.268 -10.729 -32.399 1.00 92.62 87 GLY A CA 1
ATOM 663 C C . GLY A 1 87 ? 15.682 -11.830 -31.418 1.00 92.62 87 GLY A C 1
ATOM 664 O O . GLY A 1 87 ? 16.631 -12.557 -31.698 1.00 92.62 87 GLY A O 1
ATOM 665 N N . VAL A 1 88 ? 14.996 -11.943 -30.277 1.00 94.94 88 VAL A N 1
ATOM 666 C CA . VAL A 1 88 ? 15.263 -12.946 -29.230 1.00 94.94 88 VAL A CA 1
ATOM 667 C C . VAL A 1 88 ? 14.033 -13.829 -28.982 1.00 94.94 88 VAL A C 1
ATOM 669 O O . VAL A 1 88 ? 12.908 -13.398 -29.248 1.00 94.94 88 VAL A O 1
ATOM 672 N N . PRO A 1 89 ? 14.193 -15.062 -28.468 1.00 95.62 89 PRO A N 1
ATOM 673 C CA . PRO A 1 89 ? 13.067 -15.862 -27.991 1.00 95.62 89 PRO A CA 1
ATOM 674 C C . PRO A 1 89 ? 12.307 -15.161 -26.856 1.00 95.62 89 PRO A C 1
ATOM 676 O O . PRO A 1 89 ? 12.907 -14.475 -26.031 1.00 95.62 89 PRO A O 1
ATOM 679 N N . ARG A 1 90 ? 10.983 -15.371 -26.761 1.00 93.75 90 ARG A N 1
ATOM 680 C CA . ARG A 1 90 ? 10.151 -14.754 -25.704 1.00 93.75 90 ARG A CA 1
ATOM 681 C C . ARG A 1 90 ? 10.624 -15.122 -24.294 1.00 93.75 90 ARG A C 1
ATOM 683 O O . ARG A 1 90 ? 10.659 -14.250 -23.436 1.00 93.75 90 ARG A O 1
ATOM 690 N N . ALA A 1 91 ? 11.008 -16.380 -24.075 1.00 93.75 91 ALA A N 1
ATOM 691 C CA . ALA A 1 91 ? 11.506 -16.855 -22.781 1.00 93.75 91 ALA A CA 1
ATOM 692 C C . ALA A 1 91 ? 12.796 -16.138 -22.335 1.00 93.75 91 ALA A C 1
ATOM 694 O O . ALA A 1 91 ? 13.020 -15.961 -21.143 1.00 93.75 91 ALA A O 1
ATOM 695 N N . ASP A 1 92 ? 13.597 -15.663 -23.292 1.00 95.44 92 ASP A N 1
ATOM 696 C CA . ASP A 1 92 ? 14.871 -14.992 -23.034 1.00 95.44 92 ASP A CA 1
ATOM 697 C C . ASP A 1 92 ? 14.751 -13.466 -23.035 1.00 95.44 92 ASP A C 1
ATOM 699 O O . ASP A 1 92 ? 15.760 -12.778 -22.878 1.00 95.44 92 ASP A O 1
ATOM 703 N N . LEU A 1 93 ? 13.546 -12.911 -23.214 1.00 95.62 93 LEU A N 1
ATOM 704 C CA . LEU A 1 93 ? 13.342 -11.471 -23.353 1.00 95.62 93 LEU A CA 1
ATOM 705 C C . LEU A 1 93 ? 13.869 -10.698 -22.139 1.00 95.62 93 LEU A C 1
ATOM 707 O O . LEU A 1 93 ? 14.743 -9.848 -22.293 1.00 95.62 93 LEU A O 1
ATOM 711 N N . VAL A 1 94 ? 13.366 -11.004 -20.939 1.00 94.81 94 VAL A N 1
ATOM 712 C CA . VAL A 1 94 ? 13.754 -10.292 -19.709 1.00 94.81 94 VAL A CA 1
ATOM 713 C C . VAL A 1 94 ? 15.248 -10.487 -19.396 1.00 94.81 94 VAL A C 1
ATOM 715 O O . VAL A 1 94 ? 15.930 -9.475 -19.224 1.00 94.81 94 VAL A O 1
ATOM 718 N N . PRO A 1 95 ? 15.817 -11.715 -19.421 1.00 95.81 95 PRO A N 1
ATOM 719 C CA . PRO A 1 95 ? 17.263 -11.905 -19.268 1.00 95.81 95 PRO A CA 1
ATOM 720 C C . PRO A 1 95 ? 18.112 -11.153 -20.303 1.00 95.81 95 PRO A C 1
ATOM 722 O O . PRO A 1 95 ? 19.186 -10.647 -19.976 1.00 95.81 95 PRO A O 1
ATOM 725 N N . SER A 1 96 ? 17.650 -11.063 -21.555 1.00 96.06 96 SER A N 1
ATOM 726 C CA . SER A 1 96 ? 18.368 -10.348 -22.620 1.00 96.06 96 SER A CA 1
ATOM 727 C C . SER A 1 96 ? 18.353 -8.837 -22.404 1.00 96.06 96 SER A C 1
ATOM 729 O O . SER A 1 96 ? 19.371 -8.180 -22.622 1.00 96.06 96 SER A O 1
ATOM 731 N N . VAL A 1 97 ? 17.220 -8.283 -21.962 1.00 96.62 97 VAL A N 1
ATOM 732 C CA . VAL A 1 97 ? 17.100 -6.858 -21.629 1.00 96.62 97 VAL A CA 1
ATOM 733 C C . VAL A 1 97 ? 17.958 -6.518 -20.409 1.00 96.62 97 VAL A C 1
ATOM 735 O O . VAL A 1 97 ? 18.711 -5.550 -20.474 1.00 96.62 97 VAL A O 1
ATOM 738 N N . ASP A 1 98 ? 17.929 -7.329 -19.344 1.00 96.50 98 ASP A N 1
ATOM 739 C CA . ASP A 1 98 ? 18.768 -7.106 -18.154 1.00 96.50 98 ASP A CA 1
ATOM 740 C C . ASP A 1 98 ? 20.265 -7.099 -18.498 1.00 96.50 98 ASP A C 1
ATOM 742 O O . ASP A 1 98 ? 21.001 -6.195 -18.098 1.00 96.50 98 ASP A O 1
ATOM 746 N N . ARG A 1 99 ? 20.711 -8.055 -19.323 1.00 96.75 99 ARG A N 1
ATOM 747 C CA . ARG A 1 99 ? 22.098 -8.103 -19.800 1.00 96.75 99 ARG A CA 1
ATOM 748 C C . ARG A 1 99 ? 22.461 -6.873 -20.630 1.00 96.75 99 ARG A C 1
ATOM 750 O O . ARG A 1 99 ? 23.516 -6.286 -20.416 1.00 96.75 99 ARG A O 1
ATOM 757 N N . ALA A 1 100 ? 21.593 -6.465 -21.555 1.00 95.56 100 ALA A N 1
ATOM 758 C CA . ALA A 1 100 ? 21.831 -5.290 -22.392 1.00 95.56 100 ALA A CA 1
ATOM 759 C C . ALA A 1 100 ? 21.889 -3.987 -21.572 1.00 95.56 100 ALA A C 1
ATOM 761 O O . ALA A 1 100 ? 22.654 -3.079 -21.909 1.00 95.56 100 ALA A O 1
ATOM 762 N N . LEU A 1 101 ? 21.101 -3.899 -20.495 1.00 96.25 101 LEU A N 1
ATOM 763 C CA . LEU A 1 101 ? 21.163 -2.809 -19.525 1.00 96.25 101 LEU A CA 1
ATOM 764 C C . LEU A 1 101 ? 22.510 -2.805 -18.790 1.00 96.25 101 LEU A C 1
ATOM 766 O O . LEU A 1 101 ? 23.162 -1.764 -18.753 1.00 96.25 101 LEU A O 1
ATOM 770 N N . GLU A 1 102 ? 22.971 -3.953 -18.282 1.00 95.62 102 GLU A N 1
ATOM 771 C CA . GLU A 1 102 ? 24.279 -4.065 -17.615 1.00 95.62 102 GLU A CA 1
ATOM 772 C C . GLU A 1 102 ? 25.443 -3.702 -18.548 1.00 95.62 102 GLU A C 1
ATOM 774 O O . GLU A 1 102 ? 26.323 -2.930 -18.179 1.00 95.62 102 GLU A O 1
ATOM 779 N N . GLU A 1 103 ? 25.422 -4.169 -19.797 1.00 93.38 103 GLU A N 1
ATOM 780 C CA . GLU A 1 103 ? 26.430 -3.810 -20.807 1.00 93.38 103 GLU A CA 1
ATOM 781 C C . GLU A 1 103 ? 26.448 -2.305 -21.134 1.00 93.38 103 GLU A C 1
ATOM 783 O O . GLU A 1 103 ? 27.451 -1.779 -21.624 1.00 93.38 103 GLU A O 1
ATOM 788 N N . SER A 1 104 ? 25.343 -1.605 -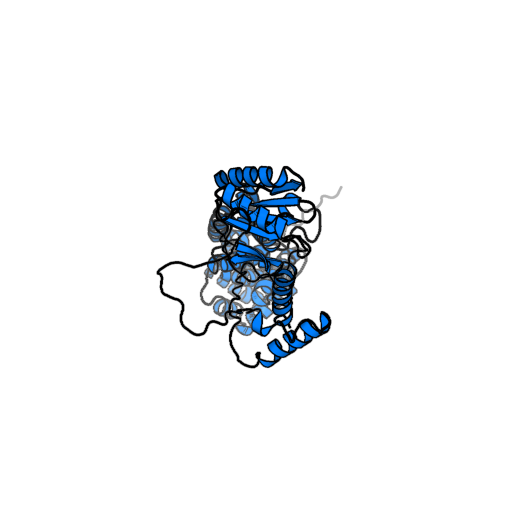20.864 1.00 91.69 104 SER A N 1
ATOM 789 C CA . SER A 1 104 ? 25.180 -0.163 -21.082 1.00 91.69 104 SER A CA 1
ATOM 790 C C . SER A 1 104 ? 25.418 0.667 -19.810 1.00 91.69 104 SER A C 1
ATOM 792 O O . SER A 1 104 ? 25.276 1.894 -19.835 1.00 91.69 104 SER A O 1
ATOM 794 N N . ARG A 1 105 ? 25.791 0.024 -18.694 1.00 92.31 105 ARG A N 1
ATOM 795 C CA . ARG A 1 105 ? 25.968 0.633 -17.368 1.00 92.31 105 ARG A CA 1
ATOM 796 C C . ARG A 1 105 ? 27.260 1.449 -17.273 1.00 92.31 105 ARG A C 1
ATOM 798 O O . ARG A 1 105 ? 28.244 1.031 -16.669 1.00 92.31 105 ARG A O 1
ATOM 805 N N . LEU A 1 106 ? 27.279 2.635 -17.880 1.00 88.12 106 LEU A N 1
ATOM 806 C CA . LEU A 1 106 ? 28.473 3.484 -17.951 1.00 88.12 106 LEU A CA 1
ATOM 807 C C . LEU A 1 106 ? 28.154 4.963 -17.704 1.00 88.12 106 LEU A C 1
ATOM 809 O O . LEU A 1 106 ? 27.177 5.507 -18.223 1.00 88.12 106 LEU A O 1
ATOM 813 N N . GLY A 1 107 ? 29.027 5.635 -16.946 1.00 88.62 107 GLY A N 1
ATOM 814 C CA . GLY A 1 107 ? 29.003 7.085 -16.734 1.00 88.62 107 GLY A CA 1
ATOM 815 C C . GLY A 1 107 ? 27.626 7.622 -16.332 1.00 88.62 107 GLY A C 1
ATOM 816 O O . GLY A 1 107 ? 27.050 7.204 -15.331 1.00 88.62 107 GLY A O 1
ATOM 817 N N . ARG A 1 108 ? 27.086 8.543 -17.139 1.00 85.69 108 ARG A N 1
ATOM 818 C CA . ARG A 1 108 ? 25.795 9.211 -16.890 1.00 85.69 108 ARG A CA 1
ATOM 819 C C . ARG A 1 108 ? 24.573 8.281 -16.909 1.00 85.69 108 ARG A C 1
ATOM 821 O O . ARG A 1 108 ? 23.526 8.678 -16.419 1.00 85.69 108 ARG A O 1
ATOM 828 N N . PHE A 1 109 ? 24.680 7.079 -17.482 1.00 88.81 109 PHE A N 1
ATOM 829 C CA . PHE A 1 109 ? 23.548 6.155 -17.624 1.00 88.81 109 PHE A CA 1
ATOM 830 C C . PHE A 1 109 ? 23.321 5.275 -16.391 1.00 88.81 109 PHE A C 1
ATOM 832 O O . PHE A 1 109 ? 22.243 4.702 -16.253 1.00 88.81 109 PHE A O 1
ATOM 839 N N . ILE A 1 110 ? 24.306 5.185 -15.486 1.00 91.31 110 ILE A N 1
ATOM 840 C CA . ILE A 1 110 ? 24.271 4.289 -14.318 1.00 91.31 110 ILE A CA 1
ATOM 841 C C . ILE A 1 110 ? 22.979 4.446 -13.494 1.00 91.31 110 ILE A C 1
ATOM 843 O O . ILE A 1 110 ? 22.355 3.425 -13.215 1.00 91.31 110 ILE A O 1
ATOM 847 N N . PRO A 1 111 ? 22.510 5.661 -13.135 1.00 90.69 111 PRO A N 1
ATOM 848 C CA . PRO A 1 111 ? 21.308 5.794 -12.312 1.00 90.69 111 PRO A CA 1
ATOM 849 C C . PRO A 1 111 ? 20.044 5.232 -12.977 1.00 90.69 111 PRO A C 1
ATOM 851 O O . PRO A 1 111 ? 19.260 4.565 -12.309 1.00 90.69 111 PRO A O 1
ATOM 854 N N . LEU A 1 112 ? 19.877 5.466 -14.285 1.00 91.44 112 LEU A N 1
ATOM 855 C CA . LEU A 1 112 ? 18.719 5.006 -15.062 1.00 91.44 112 LEU A CA 1
ATOM 856 C C . LEU A 1 112 ? 18.758 3.493 -15.289 1.00 91.44 112 LEU A C 1
ATOM 858 O O . LEU A 1 112 ? 17.743 2.818 -15.149 1.00 91.44 112 LEU A O 1
ATOM 862 N N . VAL A 1 113 ? 19.942 2.960 -15.607 1.00 94.25 113 VAL A N 1
ATOM 863 C CA . VAL A 1 113 ? 20.162 1.519 -15.771 1.00 94.25 113 VAL A CA 1
ATOM 864 C C . VAL A 1 113 ? 19.871 0.782 -14.468 1.00 94.25 113 VAL A C 1
ATOM 866 O O . VAL A 1 113 ? 19.137 -0.202 -14.476 1.00 94.25 113 VAL A O 1
ATOM 869 N N . ASP A 1 114 ? 20.409 1.261 -13.348 1.00 94.44 114 ASP A N 1
ATOM 870 C CA . ASP A 1 114 ? 20.213 0.602 -12.061 1.00 94.44 114 ASP A CA 1
ATOM 871 C C . ASP A 1 114 ? 18.732 0.606 -11.627 1.00 94.44 114 ASP A C 1
ATOM 873 O O . ASP A 1 114 ? 18.255 -0.400 -11.103 1.00 94.44 114 ASP A O 1
ATOM 877 N N . ASP A 1 115 ? 17.998 1.705 -11.854 1.00 94.50 115 ASP A N 1
ATOM 878 C CA . ASP A 1 115 ? 16.553 1.788 -11.575 1.00 94.50 115 ASP A CA 1
ATOM 879 C C . ASP A 1 115 ? 15.746 0.832 -12.472 1.00 94.50 115 ASP A C 1
ATOM 881 O O . ASP A 1 115 ? 14.930 0.058 -11.975 1.00 94.50 115 ASP A O 1
ATOM 885 N N . ALA A 1 116 ? 16.026 0.795 -13.781 1.00 94.69 116 ALA A N 1
ATOM 886 C CA . ALA A 1 116 ? 15.355 -0.113 -14.712 1.00 94.69 116 ALA A CA 1
ATOM 887 C C . ALA A 1 116 ? 15.573 -1.588 -14.359 1.00 94.69 116 ALA A C 1
ATOM 889 O O . ALA A 1 116 ? 14.625 -2.374 -14.345 1.00 94.69 116 ALA A O 1
ATOM 890 N N . ARG A 1 117 ? 16.808 -1.967 -14.021 1.00 94.69 117 ARG A N 1
ATOM 891 C CA . ARG A 1 117 ? 17.129 -3.338 -13.609 1.00 94.69 117 ARG A CA 1
ATOM 892 C C . ARG A 1 117 ? 16.451 -3.711 -12.294 1.00 94.69 117 ARG A C 1
ATOM 894 O O . ARG A 1 117 ? 15.869 -4.789 -12.197 1.00 94.69 117 ARG A O 1
ATOM 901 N N . ALA A 1 118 ? 16.460 -2.813 -11.306 1.00 93.88 118 ALA A N 1
ATOM 902 C CA . ALA A 1 118 ? 15.754 -3.027 -10.044 1.00 93.88 118 ALA A CA 1
ATOM 903 C C . ALA A 1 118 ? 14.238 -3.187 -10.256 1.00 93.88 118 ALA A C 1
ATOM 905 O O . ALA A 1 118 ? 13.624 -4.073 -9.661 1.00 93.88 118 ALA A O 1
ATOM 906 N N . ALA A 1 119 ? 13.642 -2.383 -11.139 1.00 94.44 119 ALA A N 1
ATOM 907 C CA . ALA A 1 119 ? 12.227 -2.470 -11.484 1.00 94.44 119 ALA A CA 1
ATOM 908 C C . ALA A 1 119 ? 11.880 -3.782 -12.209 1.00 94.44 119 ALA A C 1
ATOM 910 O O . ALA A 1 119 ? 10.900 -4.439 -11.853 1.00 94.44 119 ALA A O 1
ATOM 911 N N . LEU A 1 120 ? 12.700 -4.216 -13.175 1.00 93.56 120 LEU A N 1
ATOM 912 C CA . LEU A 1 120 ? 12.517 -5.499 -13.864 1.00 93.56 120 LEU A CA 1
ATOM 913 C C . LEU A 1 120 ? 12.641 -6.683 -12.898 1.00 93.56 120 LEU A C 1
ATOM 915 O O . LEU A 1 120 ? 11.795 -7.578 -12.918 1.00 93.56 120 LEU A O 1
ATOM 919 N N . ALA A 1 121 ? 13.642 -6.671 -12.015 1.00 92.19 121 ALA A N 1
ATOM 920 C CA . ALA A 1 121 ? 13.802 -7.694 -10.986 1.00 92.19 121 ALA A CA 1
ATOM 921 C C . ALA A 1 121 ? 12.599 -7.724 -10.029 1.00 92.19 121 ALA A C 1
ATOM 923 O O . ALA A 1 121 ? 12.092 -8.797 -9.698 1.00 92.19 121 ALA A O 1
ATOM 924 N N . ALA A 1 122 ? 12.088 -6.558 -9.625 1.00 90.19 122 ALA A N 1
ATOM 925 C CA . ALA A 1 122 ? 10.896 -6.483 -8.790 1.00 90.19 122 ALA A CA 1
ATOM 926 C C . ALA A 1 122 ? 9.656 -7.039 -9.505 1.00 90.19 122 ALA A C 1
ATOM 928 O O . ALA A 1 122 ? 8.880 -7.788 -8.912 1.00 90.19 122 ALA A O 1
ATOM 929 N N . ARG A 1 123 ? 9.467 -6.715 -10.785 1.00 89.38 123 ARG A N 1
ATOM 930 C CA . ARG A 1 123 ? 8.297 -7.149 -11.556 1.00 89.38 123 ARG A CA 1
ATOM 931 C C . ARG A 1 123 ? 8.312 -8.647 -11.875 1.00 89.38 123 ARG A C 1
ATOM 933 O O . ARG A 1 123 ? 7.298 -9.306 -11.682 1.00 89.38 123 ARG A O 1
ATOM 940 N N . TYR A 1 124 ? 9.440 -9.178 -12.346 1.00 88.75 124 TYR A N 1
ATOM 941 C CA . TYR A 1 124 ? 9.509 -10.527 -12.928 1.00 88.75 124 TYR A CA 1
ATOM 942 C C . TYR A 1 124 ? 10.173 -11.578 -12.031 1.00 88.75 124 TYR A C 1
ATOM 944 O O . TYR A 1 124 ? 9.948 -12.766 -12.236 1.00 88.75 124 TYR A O 1
ATOM 952 N N . ALA A 1 125 ? 10.972 -11.171 -11.040 1.00 82.94 125 ALA A N 1
ATOM 953 C CA . ALA A 1 125 ? 11.641 -12.089 -10.111 1.00 82.94 125 ALA A CA 1
ATOM 954 C C . ALA A 1 125 ? 11.113 -11.985 -8.668 1.00 82.94 125 ALA A C 1
ATOM 956 O O . ALA A 1 125 ? 11.639 -12.642 -7.774 1.00 82.94 125 ALA A O 1
ATOM 957 N N . GLY A 1 126 ? 10.096 -11.149 -8.418 1.00 77.25 126 GLY A N 1
ATOM 958 C CA . GLY A 1 126 ? 9.508 -10.970 -7.087 1.00 77.25 126 GLY A CA 1
ATOM 959 C C . GLY A 1 126 ? 10.432 -10.283 -6.076 1.00 77.25 126 GLY A C 1
ATOM 960 O O . GLY A 1 126 ? 10.144 -10.296 -4.881 1.00 77.25 126 GLY A O 1
ATOM 961 N N . ALA A 1 127 ? 11.531 -9.667 -6.524 1.00 74.94 127 ALA A N 1
ATOM 962 C CA . ALA A 1 127 ? 12.436 -8.952 -5.632 1.00 74.94 127 ALA A CA 1
ATOM 963 C C . ALA A 1 127 ? 11.733 -7.743 -4.978 1.00 74.94 127 ALA A C 1
ATOM 965 O O . ALA A 1 127 ? 10.861 -7.099 -5.576 1.00 74.94 127 ALA A O 1
ATOM 966 N N . SER A 1 128 ? 12.119 -7.412 -3.744 1.00 69.75 128 SER A N 1
ATOM 967 C CA . SER A 1 128 ? 11.732 -6.140 -3.129 1.00 69.75 128 SER A CA 1
ATOM 968 C C . SER A 1 128 ? 12.704 -5.057 -3.604 1.00 69.75 128 SER A C 1
ATOM 970 O O . SER A 1 128 ? 13.910 -5.192 -3.371 1.00 69.75 128 SER A O 1
ATOM 972 N N . PRO A 1 129 ? 12.241 -4.007 -4.304 1.00 64.94 129 PRO A N 1
ATOM 973 C CA . PRO A 1 129 ? 13.135 -2.956 -4.757 1.00 64.94 129 PRO A CA 1
ATOM 974 C C . PRO A 1 129 ? 13.614 -2.147 -3.546 1.00 64.94 129 PRO A C 1
ATOM 976 O O . PRO A 1 129 ? 12.847 -1.414 -2.925 1.00 64.94 129 PRO A O 1
ATOM 979 N N . ALA A 1 130 ? 14.903 -2.271 -3.222 1.00 63.03 130 ALA A N 1
ATOM 980 C CA . ALA A 1 130 ? 15.564 -1.468 -2.188 1.00 63.03 130 ALA A CA 1
ATOM 981 C C . ALA A 1 130 ? 15.866 -0.027 -2.649 1.00 63.03 130 ALA A C 1
ATOM 983 O O . ALA A 1 130 ? 16.260 0.817 -1.849 1.00 63.03 130 ALA A O 1
ATOM 984 N N . ARG A 1 131 ? 15.717 0.252 -3.950 1.00 69.06 131 ARG A N 1
ATOM 985 C CA . ARG A 1 131 ? 16.068 1.525 -4.584 1.00 69.06 131 ARG A CA 1
ATOM 986 C C . ARG A 1 131 ? 14.812 2.302 -4.973 1.00 69.06 131 ARG A C 1
ATOM 988 O O . ARG A 1 131 ? 13.802 1.699 -5.321 1.00 69.06 131 ARG A O 1
ATOM 995 N N . ILE A 1 132 ? 14.917 3.628 -4.918 1.00 74.62 132 ILE A N 1
ATOM 996 C CA . ILE A 1 132 ? 13.871 4.576 -5.313 1.00 74.62 132 ILE A CA 1
ATOM 997 C C . ILE A 1 132 ? 14.263 5.201 -6.658 1.00 74.62 132 ILE A C 1
ATOM 999 O O . ILE A 1 132 ? 15.389 5.680 -6.812 1.00 74.62 132 ILE A O 1
ATOM 1003 N N . GLY A 1 133 ? 13.333 5.201 -7.609 1.00 88.31 133 GLY A N 1
ATOM 1004 C CA . GLY A 1 133 ? 13.434 5.810 -8.935 1.00 88.31 133 GLY A CA 1
ATOM 1005 C C . GLY A 1 133 ? 12.107 5.673 -9.689 1.00 88.31 133 GLY A C 1
ATOM 1006 O O . GLY A 1 133 ? 11.225 4.942 -9.242 1.00 88.31 133 GLY A O 1
ATOM 1007 N N . SER A 1 134 ? 11.939 6.379 -10.813 1.00 92.06 134 SER A N 1
ATOM 1008 C CA . SER A 1 134 ? 10.671 6.411 -11.564 1.00 92.06 134 SER A CA 1
ATOM 1009 C C . SER A 1 134 ? 10.156 5.001 -11.894 1.00 92.06 134 SER A C 1
ATOM 1011 O O . SER A 1 134 ? 8.976 4.692 -11.732 1.00 92.06 134 SER A O 1
ATOM 1013 N N . ARG A 1 135 ? 11.044 4.100 -12.324 1.00 93.75 135 ARG A N 1
ATOM 1014 C CA . ARG A 1 135 ? 10.667 2.753 -12.779 1.00 93.75 135 ARG A CA 1
ATOM 1015 C C . ARG A 1 135 ? 10.289 1.846 -11.618 1.00 93.75 135 ARG A C 1
ATOM 1017 O O . ARG A 1 135 ? 9.294 1.126 -11.693 1.00 93.75 135 ARG A O 1
ATOM 1024 N N . THR A 1 136 ? 11.060 1.890 -10.535 1.00 93.31 136 THR A N 1
ATOM 1025 C CA . THR A 1 136 ? 10.746 1.155 -9.300 1.00 93.31 136 THR A CA 1
ATOM 1026 C C . THR A 1 136 ? 9.477 1.682 -8.624 1.00 93.31 136 THR A C 1
ATOM 1028 O O . THR A 1 136 ? 8.683 0.877 -8.132 1.00 93.31 136 THR A O 1
ATOM 1031 N N . ASP A 1 137 ? 9.237 2.997 -8.669 1.00 92.81 137 ASP A N 1
ATOM 1032 C CA . ASP A 1 137 ? 7.995 3.624 -8.206 1.00 92.81 137 ASP A CA 1
ATOM 1033 C C . ASP A 1 137 ? 6.786 3.141 -9.015 1.00 92.81 137 ASP A C 1
ATOM 1035 O O . ASP A 1 137 ? 5.781 2.755 -8.419 1.00 92.81 137 ASP A O 1
ATOM 1039 N N . LEU A 1 138 ? 6.883 3.061 -10.347 1.00 92.19 138 LEU A N 1
ATOM 1040 C CA . LEU A 1 138 ? 5.784 2.551 -11.172 1.00 92.19 138 LEU A CA 1
ATOM 1041 C C . LEU A 1 138 ? 5.444 1.088 -10.840 1.00 92.19 138 LEU A C 1
ATOM 1043 O O . LEU A 1 138 ? 4.273 0.752 -10.694 1.00 92.19 138 LEU A O 1
ATOM 1047 N N . VAL A 1 139 ? 6.447 0.219 -10.657 1.00 91.94 139 VAL A N 1
ATOM 1048 C CA . VAL A 1 139 ? 6.218 -1.189 -10.266 1.00 91.94 139 VAL A CA 1
ATOM 1049 C C . VAL A 1 139 ? 5.573 -1.294 -8.884 1.00 91.94 139 VAL A C 1
ATOM 1051 O O . VAL A 1 139 ? 4.719 -2.152 -8.661 1.00 91.94 139 VAL A O 1
ATOM 1054 N N . TYR A 1 140 ? 5.960 -0.429 -7.946 1.00 91.50 140 TYR A N 1
ATOM 1055 C CA . TYR A 1 140 ? 5.309 -0.361 -6.641 1.00 91.50 140 TYR A CA 1
ATOM 1056 C C . TYR A 1 140 ? 3.835 0.052 -6.770 1.00 91.50 140 TYR A C 1
ATOM 1058 O O . TYR A 1 140 ? 2.964 -0.595 -6.189 1.00 91.50 140 TYR A O 1
ATOM 1066 N N . LEU A 1 141 ? 3.543 1.078 -7.571 1.00 91.44 141 LEU A N 1
ATOM 1067 C CA . LEU A 1 141 ? 2.182 1.568 -7.800 1.00 91.44 141 LEU A CA 1
ATOM 1068 C C . LEU A 1 141 ? 1.299 0.566 -8.550 1.00 91.44 141 LEU A C 1
ATOM 1070 O O . LEU A 1 141 ? 0.115 0.466 -8.240 1.00 91.44 141 LEU A O 1
ATOM 1074 N N . ASP A 1 142 ? 1.868 -0.213 -9.469 1.00 89.75 142 ASP A N 1
ATOM 1075 C CA . ASP A 1 142 ? 1.189 -1.334 -10.127 1.00 89.75 142 ASP A CA 1
ATOM 1076 C C . ASP A 1 142 ? 0.713 -2.369 -9.091 1.00 89.75 142 ASP A C 1
ATOM 1078 O O . ASP A 1 142 ? -0.460 -2.740 -9.058 1.00 89.75 142 ASP A O 1
ATOM 1082 N N . ARG A 1 143 ? 1.580 -2.740 -8.134 1.00 89.75 143 ARG A N 1
ATOM 1083 C CA . ARG A 1 143 ? 1.210 -3.635 -7.019 1.00 89.75 143 ARG A CA 1
ATOM 1084 C C . ARG A 1 143 ? 0.134 -3.030 -6.117 1.00 89.75 143 ARG A C 1
ATOM 1086 O O . ARG A 1 143 ? -0.803 -3.732 -5.747 1.00 89.75 143 ARG A O 1
ATOM 1093 N N . VAL A 1 144 ? 0.241 -1.744 -5.772 1.00 91.12 144 VAL A N 1
ATOM 1094 C CA . VAL A 1 144 ? -0.787 -1.032 -4.987 1.00 91.12 144 VAL A CA 1
ATOM 1095 C C . VAL A 1 144 ? -2.131 -1.057 -5.719 1.00 91.12 144 VAL A C 1
ATOM 1097 O O . VAL A 1 144 ? -3.152 -1.401 -5.124 1.00 91.12 144 VAL A O 1
ATOM 1100 N N . SER A 1 145 ? -2.134 -0.740 -7.015 1.00 88.69 145 SER A N 1
ATOM 1101 C CA . SER A 1 145 ? -3.334 -0.754 -7.853 1.00 88.69 145 SER A CA 1
ATOM 1102 C C . SER A 1 145 ? -3.953 -2.152 -7.927 1.00 88.69 145 SER A C 1
ATOM 1104 O O . SER A 1 145 ? -5.163 -2.297 -7.733 1.00 88.69 145 SER A O 1
ATOM 1106 N N . ALA A 1 146 ? -3.134 -3.189 -8.128 1.00 87.88 146 ALA A N 1
ATOM 1107 C CA . ALA A 1 146 ? -3.578 -4.578 -8.173 1.00 87.88 146 ALA A CA 1
ATOM 1108 C C . ALA A 1 146 ? -4.211 -5.026 -6.845 1.00 87.88 146 ALA A C 1
ATOM 1110 O O . ALA A 1 146 ? -5.317 -5.569 -6.855 1.00 87.88 146 ALA A O 1
ATOM 1111 N N . ILE A 1 147 ? -3.569 -4.737 -5.704 1.00 89.56 147 ILE A N 1
ATOM 1112 C CA . ILE A 1 147 ? -4.110 -5.071 -4.376 1.00 89.56 147 ILE A CA 1
ATOM 1113 C C . ILE A 1 147 ? -5.443 -4.373 -4.148 1.00 89.56 147 ILE A C 1
ATOM 1115 O O . ILE A 1 147 ? -6.415 -5.036 -3.805 1.00 89.56 147 ILE A O 1
ATOM 1119 N N . LEU A 1 148 ? -5.519 -3.060 -4.379 1.00 85.50 148 LEU A N 1
ATOM 1120 C CA . LEU A 1 148 ? -6.762 -2.325 -4.159 1.00 85.50 148 LEU A CA 1
ATOM 1121 C C . LEU A 1 148 ? -7.873 -2.804 -5.097 1.00 85.50 148 LEU A C 1
ATOM 1123 O O . LEU A 1 148 ? -9.048 -2.766 -4.744 1.00 85.50 148 LEU A O 1
ATOM 1127 N N . THR A 1 149 ? -7.542 -3.214 -6.321 1.00 86.19 149 THR A N 1
ATOM 1128 C CA . THR A 1 149 ? -8.523 -3.743 -7.281 1.00 86.19 149 THR A CA 1
ATOM 1129 C C . THR A 1 149 ? -9.059 -5.105 -6.847 1.00 86.19 149 THR A C 1
ATOM 1131 O O . THR A 1 149 ? -10.266 -5.320 -6.925 1.00 86.19 149 THR A O 1
ATOM 1134 N N . ALA A 1 150 ? -8.204 -5.988 -6.326 1.00 86.31 150 ALA A N 1
ATOM 1135 C CA . ALA A 1 150 ? -8.619 -7.286 -5.795 1.00 86.31 150 ALA A CA 1
ATOM 1136 C C . ALA A 1 150 ? -9.370 -7.168 -4.455 1.00 86.31 150 ALA A C 1
ATOM 1138 O O . ALA A 1 150 ? -10.371 -7.847 -4.232 1.00 86.31 150 ALA A O 1
ATOM 1139 N N . LEU A 1 151 ? -8.896 -6.293 -3.568 1.00 84.19 151 LEU A N 1
ATOM 1140 C CA . LEU A 1 151 ? -9.432 -6.040 -2.237 1.00 84.19 151 LEU A CA 1
ATOM 1141 C C . LEU A 1 151 ? -9.607 -4.524 -2.068 1.00 84.19 151 LEU A C 1
ATOM 1143 O O . LEU A 1 151 ? -8.646 -3.834 -1.725 1.00 84.19 151 LEU A O 1
ATOM 1147 N N . PRO A 1 152 ? -10.817 -3.974 -2.291 1.00 80.44 152 PRO A N 1
ATOM 1148 C CA . PRO A 1 152 ? -11.063 -2.531 -2.283 1.00 80.44 152 PRO A CA 1
ATOM 1149 C C . PRO A 1 152 ? -11.145 -1.966 -0.859 1.00 80.44 152 PRO A C 1
ATOM 1151 O O . PRO A 1 152 ? -12.107 -1.290 -0.493 1.00 80.44 152 PRO A O 1
ATOM 1154 N N . ARG A 1 153 ? -10.139 -2.265 -0.037 1.00 80.81 153 ARG A N 1
ATOM 1155 C CA . ARG A 1 153 ? -9.981 -1.773 1.327 1.00 80.81 153 ARG A CA 1
ATOM 1156 C C . ARG A 1 153 ? -8.506 -1.417 1.574 1.00 80.81 153 ARG A C 1
ATOM 1158 O O . ARG A 1 153 ? -7.631 -2.198 1.209 1.00 80.81 153 ARG A O 1
ATOM 1165 N N . PRO A 1 154 ? -8.201 -0.243 2.153 1.00 75.69 154 PRO A N 1
ATOM 1166 C CA . PRO A 1 154 ? -6.818 0.213 2.325 1.00 75.69 154 PRO A CA 1
ATOM 1167 C C . PRO A 1 154 ? -5.987 -0.614 3.315 1.00 75.69 154 PRO A C 1
ATOM 1169 O O . PRO A 1 154 ? -4.769 -0.641 3.187 1.00 75.69 154 PRO A O 1
ATOM 1172 N N . ASP A 1 155 ? -6.609 -1.313 4.264 1.00 81.81 155 ASP A N 1
ATOM 1173 C CA . ASP A 1 155 ? -5.936 -2.252 5.175 1.00 81.81 155 ASP A CA 1
ATOM 1174 C C . ASP A 1 155 ? -5.272 -3.423 4.431 1.00 81.81 155 ASP A C 1
ATOM 1176 O O . ASP A 1 155 ? -4.235 -3.921 4.867 1.00 81.81 155 ASP A O 1
ATOM 1180 N N . ALA A 1 156 ? -5.775 -3.788 3.246 1.00 86.69 156 ALA A N 1
ATOM 1181 C CA . ALA A 1 156 ? -5.146 -4.782 2.377 1.00 86.69 156 ALA A CA 1
ATOM 1182 C C . ALA A 1 156 ? -3.738 -4.378 1.896 1.00 86.69 156 ALA A C 1
ATOM 1184 O O . ALA A 1 156 ? -2.988 -5.230 1.422 1.00 86.69 156 ALA A O 1
ATOM 1185 N N . LEU A 1 157 ? -3.351 -3.102 2.026 1.00 89.94 157 LEU A N 1
ATOM 1186 C CA . LEU A 1 157 ? -2.010 -2.617 1.689 1.00 89.94 157 LEU A CA 1
ATOM 1187 C C . LEU A 1 157 ? -0.957 -2.927 2.761 1.00 89.94 157 LEU A C 1
ATOM 1189 O O . LEU A 1 157 ? 0.229 -2.740 2.490 1.00 89.94 157 LEU A O 1
ATOM 1193 N N . ALA A 1 158 ? -1.346 -3.413 3.947 1.00 90.00 158 ALA A N 1
ATOM 1194 C CA . ALA A 1 158 ? -0.417 -3.712 5.040 1.00 90.00 158 ALA A CA 1
ATOM 1195 C C . ALA A 1 158 ? 0.812 -4.556 4.627 1.00 90.00 158 ALA A C 1
ATOM 1197 O O . ALA A 1 158 ? 1.913 -4.220 5.059 1.00 90.00 158 ALA A O 1
ATOM 1198 N N . PRO A 1 159 ? 0.709 -5.579 3.753 1.00 89.69 159 PRO A N 1
ATOM 1199 C CA . PRO A 1 159 ? 1.874 -6.355 3.314 1.00 89.69 159 PRO A CA 1
ATOM 1200 C C . PRO A 1 159 ? 2.896 -5.570 2.475 1.00 89.69 159 PRO A C 1
ATOM 1202 O O . PRO A 1 159 ? 4.034 -6.010 2.337 1.00 89.69 159 PRO A O 1
ATOM 1205 N N . LEU A 1 160 ? 2.507 -4.433 1.883 1.00 89.12 160 LEU A N 1
ATOM 1206 C CA . LEU A 1 160 ? 3.406 -3.563 1.113 1.00 89.12 160 LEU A CA 1
ATOM 1207 C C . LEU A 1 160 ? 4.106 -2.505 1.972 1.00 89.12 160 LEU A C 1
ATOM 1209 O O . LEU A 1 160 ? 5.010 -1.823 1.478 1.00 89.12 160 LEU A O 1
ATOM 1213 N N . GLY A 1 161 ? 3.655 -2.321 3.211 1.00 87.81 161 GLY A N 1
ATOM 1214 C CA . GLY A 1 161 ? 4.180 -1.328 4.132 1.00 87.81 161 GLY A CA 1
ATOM 1215 C C . GLY A 1 161 ? 5.184 -1.926 5.101 1.00 87.81 161 GLY A C 1
ATOM 1216 O O . GLY A 1 161 ? 4.997 -3.027 5.617 1.00 87.81 161 GLY A O 1
ATOM 1217 N N . THR A 1 162 ? 6.230 -1.162 5.388 1.00 88.25 162 THR A N 1
ATOM 1218 C CA . THR A 1 162 ? 7.063 -1.401 6.567 1.00 88.25 162 THR A CA 1
ATOM 1219 C C . THR A 1 162 ? 6.416 -0.683 7.741 1.00 88.25 162 THR A C 1
ATOM 1221 O O . THR A 1 162 ? 5.824 0.381 7.558 1.00 88.25 162 THR A O 1
ATOM 1224 N N . ASP A 1 163 ? 6.486 -1.257 8.939 1.00 87.69 163 ASP A N 1
ATOM 1225 C CA . ASP A 1 163 ? 5.966 -0.569 10.114 1.00 87.69 163 ASP A CA 1
ATOM 1226 C C . ASP A 1 163 ? 6.866 0.642 10.413 1.00 87.69 163 ASP A C 1
ATOM 1228 O O . ASP A 1 163 ? 8.054 0.451 10.692 1.00 87.69 163 ASP A O 1
ATOM 1232 N N . PRO A 1 164 ? 6.339 1.882 10.361 1.00 80.62 164 PRO A N 1
ATOM 1233 C CA . PRO A 1 164 ? 7.127 3.080 10.632 1.00 80.62 164 PRO A CA 1
ATOM 1234 C C . PRO A 1 164 ? 7.666 3.131 12.068 1.00 80.62 164 PRO A C 1
ATOM 1236 O O . PRO A 1 164 ? 8.541 3.944 12.350 1.00 80.62 164 PRO A O 1
ATOM 1239 N N . CYS A 1 165 ? 7.165 2.284 12.975 1.00 82.31 165 CYS A N 1
ATOM 1240 C CA . CYS A 1 165 ? 7.612 2.241 14.362 1.00 82.31 165 CYS A CA 1
ATOM 1241 C C . CYS A 1 165 ? 8.717 1.206 14.663 1.00 82.31 165 CYS A C 1
ATOM 1243 O O . CYS A 1 165 ? 9.166 1.157 15.806 1.00 82.31 165 CYS A O 1
ATOM 1245 N N . VAL A 1 166 ? 9.151 0.376 13.702 1.00 76.81 166 VAL A N 1
ATOM 1246 C CA . VAL A 1 166 ? 10.133 -0.704 13.967 1.00 76.81 166 VAL A CA 1
ATOM 1247 C C . VAL A 1 166 ? 11.576 -0.188 14.061 1.00 76.81 166 VAL A C 1
ATOM 1249 O O . VAL A 1 166 ? 12.358 -0.747 14.820 1.00 76.81 166 VAL A O 1
ATOM 1252 N N . ASP A 1 167 ? 11.906 0.926 13.395 1.00 58.06 167 ASP A N 1
ATOM 1253 C CA . ASP A 1 167 ? 13.266 1.486 13.349 1.00 58.06 167 ASP A CA 1
ATOM 1254 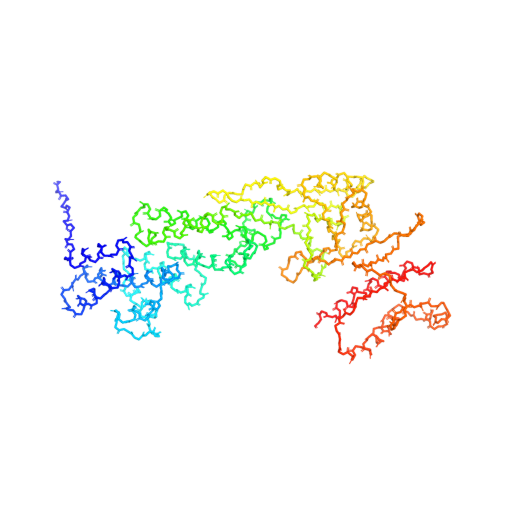C C . ASP A 1 167 ? 13.259 3.036 13.414 1.00 58.06 167 ASP A C 1
ATOM 1256 O O . ASP A 1 167 ? 13.484 3.707 12.406 1.00 58.06 167 ASP A O 1
ATOM 1260 N N . GLY A 1 168 ? 12.996 3.643 14.584 1.00 58.78 168 GLY A N 1
ATOM 1261 C CA . GLY A 1 168 ? 13.170 5.097 14.788 1.00 58.78 168 GLY A CA 1
ATOM 1262 C C . GLY A 1 168 ? 12.166 5.796 15.716 1.00 58.78 168 GLY A C 1
ATOM 1263 O O . GLY A 1 168 ? 11.449 5.164 16.490 1.00 58.78 168 GLY A O 1
ATOM 1264 N N . GLU A 1 169 ? 12.130 7.135 15.644 1.00 59.94 169 GLU A N 1
ATOM 1265 C CA . GLU A 1 169 ? 11.127 7.975 16.315 1.00 59.94 169 GLU A CA 1
ATOM 1266 C C . GLU A 1 169 ? 9.780 7.858 15.587 1.00 59.94 169 GLU A C 1
ATOM 1268 O O . GLU A 1 169 ? 9.519 8.546 14.601 1.00 59.94 169 GLU A O 1
ATOM 1273 N N . CYS A 1 170 ? 8.912 6.969 16.068 1.00 71.75 170 CYS A N 1
ATOM 1274 C CA . CYS A 1 170 ? 7.537 6.899 15.588 1.00 71.75 170 CYS A CA 1
ATOM 1275 C C . CYS A 1 170 ? 6.714 8.058 16.160 1.00 71.75 170 CYS A C 1
ATOM 1277 O O . CYS A 1 170 ? 6.839 8.385 17.346 1.00 71.75 170 CYS A O 1
ATOM 1279 N N . GLU A 1 171 ? 5.807 8.639 15.367 1.00 73.25 171 GLU A N 1
ATOM 1280 C CA . GLU A 1 171 ? 4.809 9.552 15.922 1.00 73.25 171 GLU A CA 1
ATOM 1281 C C . GLU A 1 171 ? 4.053 8.811 17.035 1.00 73.25 171 GLU A C 1
ATOM 1283 O O . GLU A 1 171 ? 3.424 7.780 16.799 1.00 73.25 171 GLU A O 1
ATOM 1288 N N . THR A 1 172 ? 4.102 9.319 18.271 1.00 71.81 172 THR A N 1
ATOM 1289 C CA . THR A 1 172 ? 3.565 8.615 19.453 1.00 71.81 172 THR A CA 1
ATOM 1290 C C . THR A 1 172 ? 2.078 8.270 19.300 1.00 71.81 172 THR A C 1
ATOM 1292 O O . THR A 1 172 ? 1.581 7.315 19.893 1.00 71.81 172 THR A O 1
ATOM 1295 N N . ARG A 1 173 ? 1.361 9.028 18.461 1.00 76.12 173 ARG A N 1
ATOM 1296 C CA . ARG A 1 173 ? -0.045 8.801 18.108 1.00 76.12 173 ARG A CA 1
ATOM 1297 C C . ARG A 1 173 ? -0.280 7.586 17.215 1.00 76.12 173 ARG A C 1
ATOM 1299 O O . ARG A 1 173 ? -1.424 7.158 17.127 1.00 76.12 173 ARG A O 1
ATOM 1306 N N . LEU A 1 174 ? 0.737 7.036 16.557 1.00 81.94 174 LEU A N 1
ATOM 1307 C CA . LEU A 1 174 ? 0.619 5.819 15.754 1.00 81.94 174 LEU A CA 1
ATOM 1308 C C . LEU A 1 174 ? 0.794 4.554 16.599 1.00 81.94 174 LEU A C 1
ATOM 1310 O O . LEU A 1 174 ? 0.145 3.552 16.312 1.00 81.94 174 LEU A O 1
ATOM 1314 N N . LEU A 1 175 ? 1.578 4.613 17.684 1.00 82.69 175 LEU A N 1
ATOM 1315 C CA . LEU A 1 175 ? 1.834 3.474 18.586 1.00 82.69 175 LEU A CA 1
ATOM 1316 C C . LEU A 1 175 ? 0.561 2.884 19.212 1.00 82.69 175 LEU A C 1
ATOM 1318 O O . LEU A 1 175 ? 0.527 1.715 19.588 1.00 82.69 175 LEU A O 1
ATOM 1322 N N . GLN A 1 176 ? -0.498 3.685 19.317 1.00 84.62 176 GLN A N 1
ATOM 1323 C CA . GLN A 1 176 ? -1.788 3.223 19.823 1.00 84.62 176 GLN A CA 1
ATOM 1324 C C . GLN A 1 176 ? -2.556 2.338 18.825 1.00 84.62 176 GLN A C 1
ATOM 1326 O O . GLN A 1 176 ? -3.549 1.727 19.208 1.00 84.62 176 GLN A O 1
ATOM 1331 N N . TYR A 1 177 ? -2.163 2.282 17.554 1.00 88.94 177 TYR A N 1
ATOM 1332 C CA . TYR A 1 177 ? -2.836 1.472 16.535 1.00 88.94 177 TYR A CA 1
ATOM 1333 C C . TYR A 1 177 ? -2.091 0.171 16.263 1.00 88.94 177 TYR A C 1
ATOM 1335 O O . TYR A 1 177 ? -0.915 0.058 16.589 1.00 88.94 177 TYR A O 1
ATOM 1343 N N . SER A 1 178 ? -2.772 -0.811 15.677 1.00 88.62 178 SER A N 1
ATOM 1344 C CA . SER A 1 178 ? -2.204 -2.110 15.328 1.00 88.62 178 SER A CA 1
ATOM 1345 C C . SER A 1 178 ? -1.100 -1.996 14.279 1.00 88.62 178 SER A C 1
ATOM 1347 O O . SER A 1 178 ? -1.049 -1.044 13.496 1.00 88.62 178 SER A O 1
ATOM 1349 N N . GLU A 1 179 ? -0.200 -2.975 14.259 1.00 89.50 179 GLU A N 1
ATOM 1350 C CA . GLU A 1 179 ? 0.914 -2.987 13.318 1.00 89.50 179 GLU A CA 1
ATOM 1351 C C . GLU A 1 179 ? 0.442 -3.022 11.860 1.00 89.50 179 GLU A C 1
ATOM 1353 O O . GLU A 1 179 ? 0.952 -2.244 11.051 1.00 89.50 179 GLU A O 1
ATOM 1358 N N . ALA A 1 180 ? -0.567 -3.829 11.508 1.00 89.38 180 ALA A N 1
ATOM 1359 C CA . ALA A 1 180 ? -1.064 -3.850 10.134 1.00 89.38 180 ALA A CA 1
ATOM 1360 C C . ALA A 1 180 ? -1.667 -2.498 9.742 1.00 89.38 180 ALA A C 1
ATOM 1362 O O . ALA A 1 180 ? -1.441 -2.032 8.627 1.00 89.38 180 ALA A O 1
ATOM 1363 N N . SER A 1 181 ? -2.360 -1.823 10.667 1.00 89.62 181 SER A N 1
ATOM 1364 C CA . SER A 1 181 ? -2.880 -0.469 10.438 1.00 89.62 181 SER A CA 1
ATOM 1365 C C . SER A 1 181 ? -1.754 0.525 10.133 1.00 89.62 181 SER A C 1
ATOM 1367 O O . SER A 1 181 ? -1.861 1.306 9.186 1.00 89.62 181 SER A O 1
ATOM 1369 N N . ARG A 1 182 ? -0.652 0.482 10.896 1.00 89.06 182 ARG A N 1
ATOM 1370 C CA . ARG A 1 182 ? 0.513 1.359 10.681 1.00 89.06 182 ARG A CA 1
ATOM 1371 C C . ARG A 1 182 ? 1.240 1.051 9.373 1.00 89.06 182 ARG A C 1
ATOM 1373 O O . ARG A 1 182 ? 1.614 1.971 8.648 1.00 89.06 182 ARG A O 1
ATOM 1380 N N . ARG A 1 183 ? 1.394 -0.230 9.032 1.00 90.50 183 ARG A N 1
ATOM 1381 C CA . ARG A 1 183 ? 1.972 -0.659 7.751 1.00 90.50 183 ARG A CA 1
ATOM 1382 C C . ARG A 1 183 ? 1.099 -0.227 6.572 1.00 90.50 183 ARG A C 1
ATOM 1384 O O . ARG A 1 183 ? 1.612 0.341 5.614 1.00 90.50 183 ARG A O 1
ATOM 1391 N N . ALA A 1 184 ? -0.218 -0.428 6.647 1.00 90.69 184 ALA A N 1
ATOM 1392 C CA . ALA A 1 184 ? -1.157 0.005 5.610 1.00 90.69 184 ALA A CA 1
ATOM 1393 C C . ALA A 1 184 ? -1.113 1.526 5.404 1.00 90.69 184 ALA A C 1
ATOM 1395 O O . ALA A 1 184 ? -1.090 2.000 4.268 1.00 90.69 184 ALA A O 1
ATOM 1396 N N . TYR A 1 185 ? -1.034 2.282 6.502 1.00 88.94 185 TYR A N 1
ATOM 1397 C CA . TYR A 1 185 ? -0.828 3.726 6.479 1.00 88.94 185 TYR A CA 1
ATOM 1398 C C . TYR A 1 185 ? 0.468 4.109 5.750 1.00 88.94 185 TYR A C 1
ATOM 1400 O O . TYR A 1 185 ? 0.420 4.859 4.776 1.00 88.94 185 TYR A O 1
ATOM 1408 N N . SER A 1 186 ? 1.602 3.518 6.140 1.00 88.81 186 SER A N 1
ATOM 1409 C CA . SER A 1 186 ? 2.900 3.769 5.501 1.00 88.81 186 SER A CA 1
ATOM 1410 C C . SER A 1 186 ? 2.913 3.390 4.014 1.00 88.81 186 SER A C 1
ATOM 1412 O O . SER A 1 186 ? 3.481 4.106 3.188 1.00 88.81 186 SER A O 1
ATOM 1414 N N . ALA A 1 187 ? 2.242 2.298 3.637 1.00 91.31 187 ALA A N 1
ATOM 1415 C CA . ALA A 1 187 ? 2.097 1.904 2.240 1.00 91.31 187 ALA A CA 1
ATOM 1416 C C . ALA A 1 187 ? 1.326 2.958 1.429 1.00 91.31 187 ALA A C 1
ATOM 1418 O O . ALA A 1 187 ? 1.722 3.300 0.313 1.00 91.31 187 ALA A O 1
ATOM 1419 N N . LEU A 1 188 ? 0.249 3.517 1.989 1.00 89.88 188 LEU A N 1
ATOM 1420 C CA . LEU A 1 188 ? -0.522 4.556 1.311 1.00 89.88 188 LEU A CA 1
ATOM 1421 C C . LEU A 1 188 ? 0.266 5.870 1.183 1.00 89.88 188 LEU A C 1
ATOM 1423 O O . LEU A 1 188 ? 0.280 6.465 0.104 1.00 89.88 188 LEU A O 1
ATOM 1427 N N . GLU A 1 189 ? 0.969 6.293 2.237 1.00 87.56 189 GLU A N 1
ATOM 1428 C CA . GLU A 1 189 ? 1.865 7.459 2.193 1.00 87.56 189 GLU A CA 1
ATOM 1429 C C . GLU A 1 189 ? 2.967 7.290 1.143 1.00 87.56 189 GLU A C 1
ATOM 1431 O O . GLU A 1 189 ? 3.235 8.199 0.347 1.00 87.56 189 GLU A O 1
ATOM 1436 N N . ARG A 1 190 ? 3.590 6.104 1.099 1.00 90.25 190 ARG A N 1
ATOM 1437 C CA . ARG A 1 190 ? 4.605 5.763 0.100 1.00 90.25 190 ARG A CA 1
ATOM 1438 C C . ARG A 1 190 ? 4.024 5.820 -1.305 1.00 90.25 190 ARG A C 1
ATOM 1440 O O . ARG A 1 190 ? 4.682 6.367 -2.185 1.00 90.25 190 ARG A O 1
ATOM 1447 N N . ALA A 1 191 ? 2.810 5.311 -1.516 1.00 90.75 191 ALA A N 1
ATOM 1448 C CA . ALA A 1 191 ? 2.144 5.350 -2.813 1.00 90.75 191 ALA A CA 1
ATOM 1449 C C . ALA A 1 191 ? 1.898 6.791 -3.284 1.00 90.75 191 ALA A C 1
ATOM 1451 O O . ALA A 1 191 ? 2.281 7.140 -4.399 1.00 90.75 191 ALA A O 1
ATOM 1452 N N . LEU A 1 192 ? 1.351 7.660 -2.428 1.00 89.25 192 LEU A N 1
ATOM 1453 C CA . LEU A 1 192 ? 1.175 9.079 -2.764 1.00 89.25 192 LEU A CA 1
ATOM 1454 C C . LEU A 1 192 ? 2.515 9.778 -3.024 1.00 89.25 192 LEU A C 1
ATOM 1456 O O . LEU A 1 192 ? 2.643 10.536 -3.984 1.00 89.25 192 LEU A O 1
ATOM 1460 N N . SER A 1 193 ? 3.541 9.470 -2.232 1.00 88.44 193 SER A N 1
ATOM 1461 C CA . SER A 1 193 ? 4.889 10.004 -2.442 1.00 88.44 193 SER A CA 1
ATOM 1462 C C . SER A 1 193 ? 5.500 9.545 -3.772 1.00 88.44 193 SER A C 1
ATOM 1464 O O . SER A 1 193 ? 6.129 10.346 -4.461 1.00 88.44 193 SER A O 1
ATOM 1466 N N . SER A 1 194 ? 5.311 8.278 -4.156 1.00 91.38 194 SER A N 1
ATOM 1467 C CA . SER A 1 194 ? 5.738 7.733 -5.453 1.00 91.38 194 SER A CA 1
ATOM 1468 C C . SER A 1 194 ? 5.012 8.410 -6.616 1.00 91.38 194 SER A C 1
ATOM 1470 O O . SER A 1 194 ? 5.655 8.764 -7.601 1.00 91.38 194 SER A O 1
ATOM 1472 N N . ILE A 1 195 ? 3.703 8.664 -6.491 1.00 90.50 195 ILE A N 1
ATOM 1473 C CA . ILE A 1 195 ? 2.941 9.425 -7.494 1.00 90.50 195 ILE A CA 1
ATOM 1474 C C . ILE A 1 195 ? 3.510 10.838 -7.632 1.00 90.50 195 ILE A C 1
ATOM 1476 O O . ILE A 1 195 ? 3.813 11.258 -8.742 1.00 90.50 195 ILE A O 1
ATOM 1480 N N . THR A 1 196 ? 3.717 11.557 -6.526 1.00 87.75 196 THR A N 1
ATOM 1481 C CA . THR A 1 196 ? 4.275 12.919 -6.555 1.00 87.75 196 THR A CA 1
ATOM 1482 C C . THR A 1 196 ? 5.666 12.956 -7.188 1.00 87.75 196 THR A C 1
ATOM 1484 O O . THR A 1 196 ? 5.949 13.847 -7.987 1.00 87.75 196 THR A O 1
ATOM 1487 N N . ARG A 1 197 ? 6.532 11.977 -6.886 1.00 89.38 197 ARG A N 1
ATOM 1488 C CA . ARG A 1 197 ? 7.852 11.862 -7.528 1.00 89.38 197 ARG A CA 1
ATOM 1489 C C . ARG A 1 197 ? 7.746 11.621 -9.031 1.00 89.38 197 ARG A C 1
ATOM 1491 O O . ARG A 1 197 ? 8.510 12.228 -9.773 1.00 89.38 197 ARG A O 1
ATOM 1498 N N . LEU A 1 198 ? 6.817 10.776 -9.475 1.00 90.75 198 LEU A N 1
ATOM 1499 C CA . LEU A 1 198 ? 6.597 10.508 -10.896 1.00 90.75 198 LEU A CA 1
ATOM 1500 C C . LEU A 1 198 ? 6.007 11.710 -11.636 1.00 90.75 198 LEU A C 1
ATOM 1502 O O . LEU A 1 198 ? 6.488 12.043 -12.711 1.00 90.75 198 LEU A O 1
ATOM 1506 N N . VAL A 1 199 ? 5.032 12.408 -11.051 1.00 88.69 199 VAL A N 1
ATOM 1507 C CA . VAL A 1 199 ? 4.489 13.650 -11.626 1.00 88.69 199 VAL A CA 1
ATOM 1508 C C . VAL A 1 199 ? 5.598 14.689 -11.770 1.00 88.69 199 VAL A C 1
ATOM 1510 O O . VAL A 1 199 ? 5.803 15.226 -12.853 1.00 88.69 199 VAL A O 1
ATOM 1513 N N . HIS A 1 200 ? 6.402 14.883 -10.722 1.00 88.00 200 HIS A N 1
ATOM 1514 C CA . HIS A 1 200 ? 7.566 15.758 -10.799 1.00 88.00 200 HIS A CA 1
ATOM 1515 C C . HIS A 1 200 ? 8.563 15.276 -11.868 1.00 88.00 200 HIS A C 1
ATOM 1517 O O . HIS A 1 200 ? 9.088 16.076 -12.627 1.00 88.00 200 HIS A O 1
ATOM 1523 N N . ALA A 1 201 ? 8.832 13.976 -11.995 1.00 88.81 201 ALA A N 1
ATOM 1524 C CA . ALA A 1 201 ? 9.691 13.475 -13.068 1.00 88.81 201 ALA A CA 1
ATOM 1525 C C . ALA A 1 201 ? 9.122 13.796 -14.469 1.00 88.81 201 ALA A C 1
ATOM 1527 O O . ALA A 1 201 ? 9.891 14.211 -15.335 1.00 88.81 201 ALA A O 1
ATOM 1528 N N . SER A 1 202 ? 7.800 13.694 -14.670 1.00 87.62 202 SER A N 1
ATOM 1529 C CA . SER A 1 202 ? 7.116 14.101 -15.913 1.00 87.62 202 SER A CA 1
ATOM 1530 C C . SER A 1 202 ? 7.317 15.594 -16.206 1.00 87.62 202 SER A C 1
ATOM 1532 O O . SER A 1 202 ? 7.749 15.956 -17.304 1.00 87.62 202 SER A O 1
ATOM 1534 N N . ASP A 1 203 ? 7.113 16.458 -15.203 1.00 85.94 203 ASP A N 1
ATOM 1535 C CA . ASP A 1 203 ? 7.277 17.916 -15.322 1.00 85.94 203 ASP A CA 1
ATOM 1536 C C . ASP A 1 203 ? 8.706 18.319 -15.724 1.00 85.94 203 ASP A C 1
ATOM 1538 O O . ASP A 1 203 ? 8.913 19.295 -16.450 1.00 85.94 203 ASP A O 1
ATOM 1542 N N . PHE A 1 204 ? 9.703 17.549 -15.281 1.00 85.31 204 PHE A N 1
ATOM 1543 C CA . PHE A 1 204 ? 11.117 17.750 -15.611 1.00 85.31 204 PHE A CA 1
ATOM 1544 C C . PHE A 1 204 ? 11.585 16.952 -16.841 1.00 85.31 204 PHE A C 1
ATOM 1546 O O . PHE A 1 204 ? 12.787 16.881 -17.111 1.00 85.31 204 PHE A O 1
ATOM 1553 N N . GLY A 1 205 ? 10.647 16.407 -17.621 1.00 82.31 205 GLY A N 1
ATOM 1554 C CA . GLY A 1 205 ? 10.910 15.815 -18.928 1.00 82.31 205 GLY A CA 1
ATOM 1555 C C . GLY A 1 205 ? 11.411 14.373 -18.897 1.00 82.31 205 GLY A C 1
ATOM 1556 O O . GLY A 1 205 ? 12.132 13.986 -19.812 1.00 82.31 205 GLY A O 1
ATOM 1557 N N . ASP A 1 206 ? 11.070 13.577 -17.874 1.00 87.00 206 ASP A N 1
ATOM 1558 C CA . ASP A 1 206 ? 11.236 12.118 -17.917 1.00 87.00 206 ASP A CA 1
ATOM 1559 C C . ASP A 1 206 ? 10.127 11.502 -18.799 1.00 87.00 206 ASP A C 1
ATOM 1561 O O . ASP A 1 206 ? 8.973 11.419 -18.362 1.00 87.00 206 ASP A O 1
ATOM 1565 N N . PRO A 1 207 ? 10.445 11.045 -20.027 1.00 86.38 207 PRO A N 1
ATOM 1566 C CA . PRO A 1 207 ? 9.448 10.508 -20.954 1.00 86.38 207 PRO A CA 1
ATOM 1567 C C . PRO A 1 207 ? 8.749 9.254 -20.410 1.00 86.38 207 PRO A C 1
ATOM 1569 O O . PRO A 1 207 ? 7.575 9.019 -20.689 1.00 86.38 207 PRO A O 1
ATOM 1572 N N . PHE A 1 208 ? 9.436 8.461 -19.577 1.00 90.81 208 PHE A N 1
ATOM 1573 C CA . PHE A 1 208 ? 8.834 7.287 -18.942 1.00 90.81 208 PHE A CA 1
ATOM 1574 C C . PHE A 1 208 ? 7.733 7.689 -17.954 1.00 90.81 208 PHE A C 1
ATOM 1576 O O . PHE A 1 208 ? 6.671 7.072 -17.916 1.00 90.81 208 PHE A O 1
ATOM 1583 N N . ALA A 1 209 ? 7.985 8.730 -17.157 1.00 89.44 209 ALA A N 1
ATOM 1584 C CA . ALA A 1 209 ? 7.025 9.215 -16.176 1.00 89.44 209 ALA A CA 1
ATOM 1585 C C . ALA A 1 209 ? 5.815 9.883 -16.846 1.00 89.44 209 ALA A C 1
ATOM 1587 O O . ALA A 1 209 ? 4.683 9.640 -16.427 1.00 89.44 209 ALA A O 1
ATOM 1588 N N . ARG A 1 210 ? 6.042 10.642 -17.929 1.00 88.44 210 ARG A N 1
ATOM 1589 C CA . ARG A 1 210 ? 4.975 11.238 -18.749 1.00 88.44 210 ARG A CA 1
ATOM 1590 C C . ARG A 1 210 ? 4.032 10.183 -19.324 1.00 88.44 210 ARG A C 1
ATOM 1592 O O . ARG A 1 210 ? 2.818 10.328 -19.235 1.00 88.44 210 ARG A O 1
ATOM 1599 N N . ALA A 1 211 ? 4.569 9.078 -19.835 1.00 88.38 211 ALA A N 1
ATOM 1600 C CA . ALA A 1 211 ? 3.753 7.995 -20.386 1.00 88.38 211 ALA A CA 1
ATOM 1601 C C . ALA A 1 211 ? 2.858 7.288 -19.348 1.00 88.38 211 ALA A C 1
ATOM 1603 O O . ALA A 1 211 ? 1.884 6.635 -19.718 1.00 88.38 211 ALA A O 1
ATOM 1604 N N . ALA A 1 212 ? 3.159 7.415 -18.052 1.00 88.25 212 ALA A N 1
ATOM 1605 C CA . ALA A 1 212 ? 2.338 6.868 -16.972 1.00 88.25 212 ALA A CA 1
ATOM 1606 C C . ALA A 1 212 ? 1.284 7.861 -16.433 1.00 88.25 212 ALA A C 1
ATOM 1608 O O . ALA A 1 212 ? 0.427 7.471 -15.639 1.00 88.25 212 ALA A O 1
ATOM 1609 N N . GLU A 1 213 ? 1.323 9.134 -16.838 1.00 86.50 213 GLU A N 1
ATOM 1610 C CA . GLU A 1 213 ? 0.627 10.241 -16.169 1.00 86.50 213 GLU A CA 1
ATOM 1611 C C . GLU A 1 213 ? -0.897 10.063 -16.070 1.00 86.50 213 GLU A C 1
ATOM 1613 O O . GLU A 1 213 ? -1.479 10.286 -15.004 1.00 86.50 213 GLU A O 1
ATOM 1618 N N . GLU A 1 214 ? -1.547 9.593 -17.140 1.00 82.44 214 GLU A N 1
ATOM 1619 C CA . GLU A 1 214 ? -3.003 9.403 -17.163 1.00 82.44 214 GLU A CA 1
ATOM 1620 C C . GLU A 1 214 ? -3.464 8.414 -16.086 1.00 82.44 214 GLU A C 1
ATOM 1622 O O . GLU A 1 214 ? -4.343 8.722 -15.272 1.00 82.44 214 GLU A O 1
ATOM 1627 N N . GLY A 1 215 ? -2.839 7.238 -16.019 1.00 81.38 215 GLY A N 1
ATOM 1628 C CA . GLY A 1 215 ? -3.195 6.271 -14.989 1.00 81.38 215 GLY A CA 1
ATOM 1629 C C . GLY A 1 215 ? -2.789 6.754 -13.593 1.00 81.38 215 GLY A C 1
ATOM 1630 O O . GLY A 1 215 ? -3.531 6.505 -12.636 1.00 81.38 215 GLY A O 1
ATOM 1631 N N . LEU A 1 216 ? -1.669 7.484 -13.450 1.00 86.50 216 LEU A N 1
ATOM 1632 C CA . LEU A 1 216 ? -1.229 8.007 -12.149 1.00 86.50 216 LEU A CA 1
ATOM 1633 C C . LEU A 1 216 ? -2.279 8.954 -11.565 1.00 86.50 216 LEU A C 1
ATOM 1635 O O . LEU A 1 216 ? -2.549 8.906 -10.364 1.00 86.50 216 LEU A O 1
ATOM 1639 N N . HIS A 1 217 ? -2.935 9.753 -12.410 1.00 85.38 217 HIS A N 1
ATOM 1640 C CA . HIS A 1 217 ? -4.047 10.612 -12.003 1.00 85.38 217 HIS A CA 1
ATOM 1641 C C . HIS A 1 217 ? -5.251 9.812 -11.498 1.00 85.38 217 HIS A C 1
ATOM 1643 O O . HIS A 1 217 ? -5.844 10.151 -10.468 1.00 85.38 217 HIS A O 1
ATOM 1649 N N . HIS A 1 218 ? -5.610 8.725 -12.186 1.00 85.62 218 HIS A N 1
ATOM 1650 C CA . HIS A 1 218 ? -6.689 7.834 -11.754 1.00 85.62 218 HIS A CA 1
ATOM 1651 C C . HIS A 1 218 ? -6.382 7.163 -10.414 1.00 85.62 218 HIS A C 1
ATOM 1653 O O . HIS A 1 218 ? -7.226 7.177 -9.510 1.00 85.62 218 HIS A O 1
ATOM 1659 N N . LEU A 1 219 ? -5.170 6.626 -10.258 1.00 86.62 219 LEU A N 1
ATOM 1660 C CA . LEU A 1 219 ? -4.734 6.015 -9.008 1.00 86.62 219 LEU A CA 1
ATOM 1661 C C . LEU A 1 219 ? -4.687 7.055 -7.883 1.00 86.62 219 LEU A C 1
ATOM 1663 O O . LEU A 1 219 ? -5.248 6.814 -6.821 1.00 86.62 219 LEU A O 1
ATOM 1667 N N . SER A 1 220 ? -4.129 8.241 -8.127 1.00 86.56 220 SER A N 1
ATOM 1668 C CA . SER A 1 220 ? -4.075 9.341 -7.154 1.00 86.56 220 SER A CA 1
ATOM 1669 C C . SER A 1 220 ? -5.459 9.714 -6.623 1.00 86.56 220 SER A C 1
ATOM 1671 O O . SER A 1 220 ? -5.683 9.727 -5.412 1.00 86.56 220 SER A O 1
ATOM 1673 N N . LYS A 1 221 ? -6.438 9.917 -7.517 1.00 85.38 221 LYS A N 1
ATOM 1674 C CA . LYS A 1 221 ? -7.833 10.187 -7.128 1.00 85.38 221 LYS A CA 1
ATOM 1675 C C . LYS A 1 221 ? -8.412 9.075 -6.261 1.00 85.38 221 LYS A C 1
ATOM 1677 O O . LYS A 1 221 ? -9.106 9.361 -5.285 1.00 85.38 221 LYS A O 1
ATOM 1682 N N . ARG A 1 222 ? -8.123 7.816 -6.600 1.00 85.88 222 ARG A N 1
ATOM 1683 C CA . ARG A 1 222 ? -8.556 6.653 -5.821 1.00 85.88 222 ARG A CA 1
ATOM 1684 C C . ARG A 1 222 ? -7.937 6.662 -4.421 1.00 85.88 222 ARG A C 1
ATOM 1686 O O . ARG A 1 222 ? -8.669 6.500 -3.448 1.00 85.88 222 ARG A O 1
ATOM 1693 N N . LEU A 1 223 ? -6.629 6.897 -4.303 1.00 85.62 223 LEU A N 1
ATOM 1694 C CA . LEU A 1 223 ? -5.926 6.925 -3.016 1.00 85.62 223 LEU A CA 1
ATOM 1695 C C . LEU A 1 223 ? -6.390 8.100 -2.134 1.00 85.62 223 LEU A C 1
ATOM 1697 O O . LEU A 1 223 ? -6.727 7.883 -0.976 1.00 85.62 223 LEU A O 1
ATOM 1701 N N . LEU A 1 224 ? -6.521 9.314 -2.681 1.00 82.50 224 LEU A N 1
ATOM 1702 C CA . LEU A 1 224 ? -7.007 10.503 -1.949 1.00 82.50 224 LEU A CA 1
ATOM 1703 C C . LEU A 1 224 ? -8.497 10.416 -1.562 1.00 82.50 224 LEU A C 1
ATOM 1705 O O . LEU A 1 224 ? -8.965 11.036 -0.597 1.00 82.50 224 LEU A O 1
ATOM 1709 N N . GLY A 1 225 ? -9.273 9.640 -2.320 1.00 77.56 225 GLY A N 1
ATOM 1710 C CA . GLY A 1 225 ? -10.653 9.292 -1.988 1.00 77.56 225 GLY A CA 1
ATOM 1711 C C . GLY A 1 225 ? -10.773 8.242 -0.879 1.00 77.56 225 GLY A C 1
ATOM 1712 O O . GLY A 1 225 ? -11.854 8.080 -0.316 1.00 77.56 225 GLY A O 1
ATOM 1713 N N . THR A 1 226 ? -9.687 7.541 -0.550 1.00 79.19 226 THR A N 1
ATOM 1714 C CA . THR A 1 226 ? -9.701 6.410 0.379 1.00 79.19 226 THR A CA 1
ATOM 1715 C C . THR A 1 226 ? -9.455 6.877 1.816 1.00 79.19 226 THR A C 1
ATOM 1717 O O . THR A 1 226 ? -8.503 7.601 2.098 1.00 79.19 226 THR A O 1
ATOM 1720 N N . ALA A 1 227 ? -10.317 6.457 2.745 1.00 81.81 227 ALA A N 1
ATOM 1721 C CA . ALA A 1 227 ? -10.098 6.635 4.179 1.00 81.81 227 ALA A CA 1
ATOM 1722 C C . ALA A 1 227 ? -9.503 5.352 4.767 1.00 81.81 227 ALA A C 1
ATOM 1724 O O . ALA A 1 227 ? -10.090 4.281 4.616 1.00 81.81 227 ALA A O 1
ATOM 1725 N N . ILE A 1 228 ? -8.362 5.463 5.443 1.00 83.50 228 ILE A N 1
ATOM 1726 C CA . ILE A 1 228 ? -7.738 4.358 6.169 1.00 83.50 228 ILE A CA 1
ATOM 1727 C C . ILE A 1 228 ? -8.404 4.239 7.530 1.00 83.50 228 ILE A C 1
ATOM 1729 O O . ILE A 1 228 ? -8.515 5.220 8.267 1.00 83.50 228 ILE A O 1
ATOM 1733 N N . GLU A 1 229 ? -8.815 3.025 7.871 1.00 86.00 229 GLU A N 1
ATOM 1734 C CA . GLU A 1 229 ? -9.274 2.696 9.210 1.00 86.00 229 GLU A CA 1
ATOM 1735 C C . GLU A 1 229 ? -8.108 2.142 10.035 1.00 86.00 229 GLU A C 1
ATOM 1737 O O . GLU A 1 229 ? -7.658 1.020 9.819 1.00 86.00 229 GLU A O 1
ATOM 1742 N N . LEU A 1 230 ? -7.614 2.942 10.976 1.00 87.38 230 LEU A N 1
ATOM 1743 C CA . LEU A 1 230 ? -6.595 2.553 11.938 1.00 87.38 230 LEU A CA 1
ATOM 1744 C C . LEU A 1 230 ? -7.264 1.872 13.132 1.00 87.38 230 LEU A C 1
ATOM 1746 O O . LEU A 1 230 ? -8.046 2.486 13.870 1.00 87.38 230 LEU A O 1
ATOM 1750 N N . ARG A 1 231 ? -6.963 0.590 13.322 1.00 89.12 231 ARG A N 1
ATOM 1751 C CA . ARG A 1 231 ? -7.512 -0.219 14.413 1.00 89.12 231 ARG A CA 1
ATOM 1752 C C . ARG A 1 231 ? -6.654 -0.073 15.668 1.00 89.12 231 ARG A C 1
ATOM 1754 O O . ARG A 1 231 ? -5.435 -0.035 15.538 1.00 89.12 231 ARG A O 1
ATOM 1761 N N . PRO A 1 232 ? -7.245 0.024 16.872 1.00 89.56 232 PRO A N 1
ATOM 1762 C CA . PRO A 1 232 ? -6.486 0.026 18.122 1.00 89.56 232 PRO A CA 1
ATOM 1763 C C . PRO A 1 232 ? -5.567 -1.192 18.248 1.00 89.56 232 PRO A C 1
ATOM 1765 O O . PRO A 1 232 ? -5.913 -2.267 17.762 1.00 89.56 232 PRO A O 1
ATOM 1768 N N . SER A 1 233 ? -4.429 -1.039 18.923 1.00 88.19 233 SER A N 1
ATOM 1769 C CA . SER A 1 233 ? -3.603 -2.171 19.345 1.00 88.19 233 SER A CA 1
ATOM 1770 C C . SER A 1 233 ? -4.131 -2.785 20.642 1.00 88.19 233 SER A C 1
ATOM 1772 O O . SER A 1 233 ? -4.754 -2.115 21.471 1.00 88.19 233 SER A O 1
ATOM 1774 N N . LEU A 1 234 ? -3.883 -4.083 20.818 1.00 84.56 234 LEU A N 1
ATOM 1775 C CA . LEU A 1 234 ? -4.102 -4.755 22.093 1.00 84.56 234 LEU A CA 1
ATOM 1776 C C . LEU A 1 234 ? -2.837 -4.697 22.959 1.00 84.56 234 LEU A C 1
ATOM 1778 O O . LEU A 1 234 ? -1.730 -4.730 22.413 1.00 84.56 234 LEU A O 1
ATOM 1782 N N . PRO A 1 235 ? -2.989 -4.664 24.294 1.00 79.38 235 PRO A N 1
ATOM 1783 C CA . PRO A 1 235 ? -1.878 -4.877 25.216 1.00 79.38 235 PRO A CA 1
ATOM 1784 C C . PRO A 1 235 ? -1.137 -6.203 24.949 1.00 79.38 235 PRO A C 1
ATOM 1786 O O . PRO A 1 235 ? -1.677 -7.127 24.332 1.00 79.38 235 PRO A O 1
ATOM 1789 N N . GLU A 1 236 ? 0.127 -6.284 25.366 1.00 79.69 236 GLU A N 1
ATOM 1790 C CA . GLU A 1 236 ? 0.993 -7.457 25.141 1.00 79.69 236 GLU A CA 1
ATOM 1791 C C . GLU A 1 236 ? 0.562 -8.692 25.931 1.00 79.69 236 GLU A C 1
ATOM 1793 O O . GLU A 1 236 ? 0.706 -9.811 25.452 1.00 79.69 236 GLU A O 1
ATOM 1798 N N . ASP A 1 237 ? -0.034 -8.473 27.094 1.00 75.00 237 ASP A N 1
ATOM 1799 C CA . ASP A 1 237 ? -0.491 -9.465 28.065 1.00 75.00 237 ASP A CA 1
ATOM 1800 C C . ASP A 1 237 ? -1.915 -9.992 27.801 1.00 75.00 237 ASP A C 1
ATOM 1802 O O . ASP A 1 237 ? -2.501 -10.677 28.641 1.00 75.00 237 ASP A O 1
ATOM 1806 N N . VAL A 1 238 ? -2.499 -9.669 26.642 1.00 75.69 238 VAL A N 1
ATOM 1807 C CA . VAL A 1 238 ? -3.797 -10.206 26.210 1.00 75.69 238 VAL A CA 1
ATOM 1808 C C . VAL A 1 238 ? -3.586 -11.474 25.384 1.00 75.69 238 VAL A C 1
ATOM 1810 O O . VAL A 1 238 ? -2.955 -11.428 24.327 1.00 75.69 238 VAL A O 1
ATOM 1813 N N . GLY A 1 239 ? -4.182 -12.585 25.823 1.00 70.81 239 GLY A N 1
ATOM 1814 C CA . GLY A 1 239 ? -4.110 -13.873 25.136 1.00 70.81 239 GLY A CA 1
ATOM 1815 C C . GLY A 1 239 ? -4.732 -13.913 23.724 1.00 70.81 239 GLY A C 1
ATOM 1816 O O . GLY A 1 239 ? -5.420 -12.978 23.283 1.00 70.81 239 GLY A O 1
ATOM 1817 N N . PRO A 1 240 ? -4.496 -15.011 22.979 1.00 74.25 240 PRO A N 1
ATOM 1818 C CA . PRO A 1 240 ? -4.910 -15.114 21.590 1.00 74.25 240 PRO A CA 1
ATOM 1819 C C . PRO A 1 240 ? -6.415 -15.379 21.416 1.00 74.25 240 PRO A C 1
ATOM 1821 O O . PRO A 1 240 ? -7.012 -16.143 22.173 1.00 74.25 240 PRO A O 1
ATOM 1824 N N . ILE A 1 241 ? -7.029 -14.780 20.388 1.00 70.19 241 ILE A N 1
ATOM 1825 C CA . ILE A 1 241 ? -8.427 -15.009 19.988 1.00 70.19 241 ILE A CA 1
ATOM 1826 C C . ILE A 1 241 ? -8.549 -15.033 18.462 1.00 70.19 241 ILE A C 1
ATOM 1828 O O . ILE A 1 241 ? -8.122 -14.110 17.769 1.00 70.19 241 ILE A O 1
ATOM 1832 N N . GLU A 1 242 ? -9.239 -16.052 17.951 1.00 67.75 242 GLU A N 1
ATOM 1833 C CA . GLU A 1 242 ? -9.723 -16.093 16.572 1.00 67.75 242 GLU A CA 1
ATOM 1834 C C . GLU A 1 242 ? -11.105 -15.435 16.465 1.00 67.75 242 GLU A C 1
ATOM 1836 O O . GLU A 1 242 ? -12.011 -15.709 17.259 1.00 67.75 242 GLU A O 1
ATOM 1841 N N . GLY A 1 243 ? -11.264 -14.554 15.477 1.00 65.06 243 GLY A N 1
ATOM 1842 C CA . GLY A 1 243 ? -12.543 -13.921 15.170 1.00 65.06 243 GLY A CA 1
ATOM 1843 C C . GLY A 1 243 ? -12.412 -12.650 14.332 1.00 65.06 243 GLY A C 1
ATOM 1844 O O . GLY A 1 243 ? -11.417 -11.928 14.423 1.00 65.06 243 GLY A O 1
ATOM 1845 N N . ASP A 1 244 ? -13.434 -12.372 13.524 1.00 71.19 244 ASP A N 1
ATOM 1846 C CA . ASP A 1 244 ? -13.450 -11.298 12.517 1.00 71.19 244 ASP A CA 1
ATOM 1847 C C . ASP A 1 244 ? -14.488 -10.201 12.802 1.00 71.19 244 ASP A C 1
ATOM 1849 O O . ASP A 1 244 ? -14.841 -9.423 11.914 1.00 71.19 244 ASP A O 1
ATOM 1853 N N . GLY A 1 245 ? -14.989 -10.132 14.039 1.00 72.81 245 GLY A N 1
ATOM 1854 C CA . GLY A 1 245 ? -15.998 -9.150 14.430 1.00 72.81 245 GLY A CA 1
ATOM 1855 C C . GLY A 1 245 ? -15.534 -7.699 14.243 1.00 72.81 245 GLY A C 1
ATOM 1856 O O . GLY A 1 245 ? -14.409 -7.323 14.580 1.00 72.81 245 GLY A O 1
ATOM 1857 N N . ASP A 1 246 ? -16.433 -6.860 13.729 1.00 82.50 246 ASP A N 1
ATOM 1858 C CA . ASP A 1 246 ? -16.193 -5.429 13.557 1.00 82.50 246 ASP A CA 1
ATOM 1859 C C . ASP A 1 246 ? -16.668 -4.628 14.781 1.00 82.50 246 ASP A C 1
ATOM 1861 O O . ASP A 1 246 ? -17.716 -4.904 15.368 1.00 82.50 246 ASP A O 1
ATOM 1865 N N . PHE A 1 247 ? -15.904 -3.607 15.160 1.00 87.25 247 PHE A N 1
ATOM 1866 C CA . PHE A 1 247 ? -16.133 -2.802 16.358 1.00 87.25 247 PHE A CA 1
ATOM 1867 C C . PHE A 1 247 ? -15.775 -1.337 16.124 1.00 87.25 247 PHE A C 1
ATOM 1869 O O . PHE A 1 247 ? -15.018 -1.020 15.214 1.00 87.25 247 PHE A O 1
ATOM 1876 N N . ASP A 1 248 ? -16.281 -0.448 16.975 1.00 90.06 248 ASP A N 1
ATOM 1877 C CA . ASP A 1 248 ? -15.978 0.985 16.927 1.00 90.06 248 ASP A CA 1
ATOM 1878 C C . ASP A 1 248 ? -14.995 1.381 18.040 1.00 90.06 248 ASP A C 1
ATOM 1880 O O . ASP A 1 248 ? -14.112 2.218 17.848 1.00 90.06 248 ASP A O 1
ATOM 1884 N N . THR A 1 249 ? -15.145 0.779 19.226 1.00 92.31 249 THR A N 1
ATOM 1885 C CA . THR A 1 249 ? -14.340 1.074 20.422 1.00 92.31 249 THR A CA 1
ATOM 1886 C C . THR A 1 249 ? -13.876 -0.197 21.122 1.00 92.31 249 THR A C 1
ATOM 1888 O O . THR A 1 249 ? -14.665 -1.103 21.377 1.00 92.31 249 THR A O 1
ATOM 1891 N N . LEU A 1 250 ? -12.592 -0.238 21.458 1.00 92.25 250 LEU A N 1
ATOM 1892 C CA . LEU A 1 250 ? -11.947 -1.223 22.309 1.00 92.25 250 LEU A CA 1
ATOM 1893 C C . LEU A 1 250 ? -11.869 -0.688 23.744 1.00 92.25 250 LEU A C 1
ATOM 1895 O O . LEU A 1 250 ? -11.400 0.424 23.983 1.00 92.25 250 LEU A O 1
ATOM 1899 N N . VAL A 1 251 ? -12.304 -1.497 24.701 1.00 92.56 251 VAL A N 1
ATOM 1900 C CA . VAL A 1 251 ? -12.087 -1.279 26.133 1.00 92.56 251 VAL A CA 1
ATOM 1901 C C . VAL A 1 251 ? -11.108 -2.339 26.616 1.00 92.56 251 VAL A C 1
ATOM 1903 O O . VAL A 1 251 ? -11.487 -3.495 26.763 1.00 92.56 251 VAL A O 1
ATOM 1906 N N . ALA A 1 252 ? -9.860 -1.956 26.855 1.00 91.00 252 ALA A N 1
ATOM 1907 C CA . ALA A 1 252 ? -8.840 -2.844 27.393 1.00 91.00 252 ALA A CA 1
ATOM 1908 C C . ALA A 1 252 ? -8.732 -2.650 28.907 1.00 91.00 252 ALA A C 1
ATOM 1910 O O . ALA A 1 252 ? -8.343 -1.580 29.380 1.00 91.00 252 ALA A O 1
ATOM 1911 N N . VAL A 1 253 ? -9.100 -3.676 29.667 1.0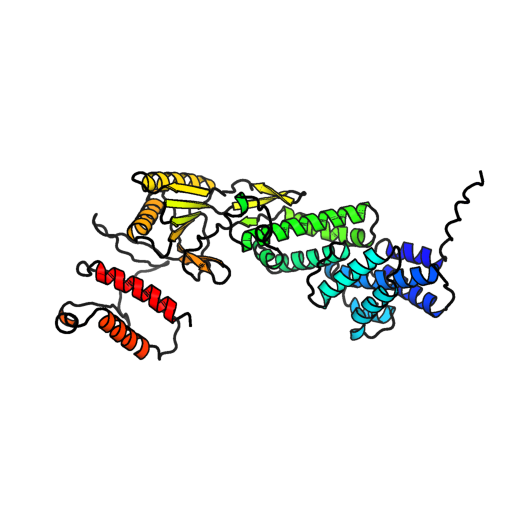0 86.06 253 VAL A N 1
ATOM 1912 C CA . VAL A 1 253 ? -8.891 -3.722 31.116 1.00 86.06 253 VAL A CA 1
ATOM 1913 C C . VAL A 1 253 ? -7.448 -4.162 31.370 1.00 86.06 253 VAL A C 1
ATOM 1915 O O . VAL A 1 253 ? -6.996 -5.162 30.812 1.00 86.06 253 VAL A O 1
ATOM 1918 N N . GLN A 1 254 ? -6.733 -3.396 32.187 1.00 86.25 254 GLN A N 1
ATOM 1919 C CA . GLN A 1 254 ? -5.328 -3.585 32.558 1.00 86.25 254 GLN A CA 1
ATOM 1920 C C . GLN A 1 254 ? -5.190 -3.579 34.087 1.00 86.25 254 GLN A C 1
ATOM 1922 O O . GLN A 1 254 ? -6.118 -3.182 34.794 1.00 86.25 254 GLN A O 1
ATOM 1927 N N . GLU A 1 255 ? -4.033 -3.988 34.608 1.00 82.56 255 GLU A N 1
ATOM 1928 C CA . GLU A 1 255 ? -3.765 -4.018 36.056 1.00 82.56 255 GLU A CA 1
ATOM 1929 C C . GLU A 1 255 ? -4.004 -2.645 36.719 1.00 82.56 255 GLU A C 1
ATOM 1931 O O . GLU A 1 255 ? -4.751 -2.531 37.699 1.00 82.56 255 GLU A O 1
ATOM 1936 N N . ASP A 1 256 ? -3.466 -1.588 36.100 1.00 87.06 256 ASP A N 1
ATOM 1937 C CA . ASP A 1 256 ? -3.484 -0.210 36.604 1.00 87.06 256 ASP A CA 1
ATOM 1938 C C . ASP A 1 256 ? -4.757 0.588 36.268 1.00 87.06 256 ASP A C 1
ATOM 1940 O O . ASP A 1 256 ? -4.928 1.728 36.729 1.00 87.06 256 ASP A O 1
ATOM 1944 N N . GLY A 1 257 ? -5.667 0.038 35.457 1.00 89.44 257 GLY A N 1
ATOM 1945 C CA . GLY A 1 257 ? -6.858 0.761 35.020 1.00 89.44 257 GLY A CA 1
ATOM 1946 C C . GLY A 1 257 ? -7.493 0.245 33.734 1.00 89.44 257 GLY A C 1
ATOM 1947 O O . GLY A 1 257 ? -7.394 -0.923 33.380 1.00 89.44 257 GLY A O 1
ATOM 1948 N N . ILE A 1 258 ? -8.196 1.133 33.034 1.00 90.69 258 ILE A N 1
ATOM 1949 C CA . ILE A 1 258 ? -8.924 0.816 31.804 1.00 90.69 258 ILE A CA 1
ATOM 1950 C C . ILE A 1 258 ? -8.507 1.787 30.706 1.00 90.69 258 ILE A C 1
ATOM 1952 O O . ILE A 1 258 ? -8.563 3.004 30.885 1.00 90.69 258 ILE A O 1
ATOM 1956 N N . VAL A 1 259 ? -8.141 1.257 29.544 1.00 92.06 259 VAL A N 1
ATOM 1957 C CA . VAL A 1 259 ? -7.932 2.039 28.325 1.00 92.06 259 VAL A CA 1
ATOM 1958 C C . VAL A 1 259 ? -9.181 1.929 27.461 1.00 92.06 259 VAL A C 1
ATOM 1960 O O . VAL A 1 259 ? -9.570 0.841 27.049 1.00 92.06 259 VAL A O 1
ATOM 1963 N N . VAL A 1 260 ? -9.801 3.065 27.159 1.00 92.50 260 VAL A N 1
ATOM 1964 C CA . VAL A 1 260 ? -10.866 3.168 26.159 1.00 92.50 260 VAL A CA 1
ATOM 1965 C C . VAL A 1 260 ? -10.266 3.774 24.905 1.00 92.50 260 VAL A C 1
ATOM 1967 O O . VAL A 1 260 ? -9.753 4.894 24.942 1.00 92.50 260 VAL A O 1
ATOM 1970 N N . GLN A 1 261 ? -10.326 3.044 23.799 1.00 91.94 261 GLN A N 1
ATOM 1971 C CA . GLN A 1 261 ? -9.752 3.483 22.541 1.00 91.94 261 GLN A CA 1
ATOM 1972 C C . GLN A 1 261 ? -10.673 3.196 21.365 1.00 91.94 261 GLN A C 1
ATOM 1974 O O . GLN A 1 261 ? -11.171 2.091 21.196 1.00 91.94 261 GLN A O 1
ATOM 1979 N N . SER A 1 262 ? -10.874 4.194 20.519 1.00 91.00 262 SER A N 1
ATOM 1980 C CA . SER A 1 262 ? -11.685 4.083 19.307 1.00 91.00 262 SER A CA 1
ATOM 1981 C C . SER A 1 262 ? -10.823 3.876 18.067 1.00 91.00 262 SER A C 1
ATOM 1983 O O . SER A 1 262 ? -9.650 4.259 18.035 1.00 91.00 262 SER A O 1
ATOM 1985 N N . LYS A 1 263 ? -11.411 3.270 17.033 1.00 89.75 263 LYS A N 1
ATOM 1986 C CA . LYS A 1 263 ? -10.808 3.262 15.697 1.00 89.75 263 LYS A CA 1
ATOM 1987 C C . LYS A 1 263 ? -10.633 4.685 15.192 1.00 89.75 263 LYS A C 1
ATOM 1989 O O . LYS A 1 263 ? -11.508 5.514 15.436 1.00 89.75 263 LYS A O 1
ATOM 1994 N N . ALA A 1 264 ? -9.558 4.921 14.440 1.00 87.25 264 ALA A N 1
ATOM 1995 C CA . ALA A 1 264 ? -9.382 6.160 13.700 1.00 87.25 264 ALA A CA 1
ATOM 1996 C C . ALA A 1 264 ? -9.650 6.019 12.218 1.00 87.25 264 ALA A C 1
ATOM 1998 O O . ALA A 1 264 ? -9.240 5.050 11.596 1.00 87.25 264 ALA A O 1
ATOM 1999 N N . ARG A 1 265 ? -10.328 7.013 11.642 1.00 85.56 265 ARG A N 1
ATOM 2000 C CA . ARG A 1 265 ? -10.461 7.138 10.190 1.00 85.56 265 ARG A CA 1
ATOM 2001 C C . ARG A 1 265 ? -9.672 8.336 9.708 1.00 85.56 265 ARG A C 1
ATOM 2003 O O . ARG A 1 265 ? -10.021 9.479 9.989 1.00 85.56 265 ARG A O 1
ATOM 2010 N N . VAL A 1 266 ? -8.608 8.059 8.976 1.00 82.25 266 VAL A N 1
ATOM 2011 C CA . VAL A 1 266 ? -7.686 9.075 8.478 1.00 82.25 266 VAL A CA 1
ATOM 2012 C C . VAL A 1 266 ? -7.770 9.099 6.963 1.00 82.25 266 VAL A C 1
ATOM 2014 O O . VAL A 1 266 ? -7.798 8.055 6.314 1.00 82.25 266 VAL A O 1
ATOM 2017 N N . ARG A 1 267 ? -7.826 10.296 6.391 1.00 83.25 267 ARG A N 1
ATOM 2018 C CA . ARG A 1 267 ? -7.623 10.506 4.957 1.00 83.25 267 ARG A CA 1
ATOM 2019 C C . ARG A 1 267 ? -6.245 11.101 4.763 1.00 83.25 267 ARG A C 1
ATOM 2021 O O . ARG A 1 267 ? -5.793 11.858 5.611 1.00 83.25 267 ARG A O 1
ATOM 2028 N N . LEU A 1 268 ? -5.589 10.778 3.662 1.00 80.56 268 LEU A N 1
ATOM 2029 C CA . LEU A 1 268 ? -4.342 11.447 3.319 1.00 80.56 268 LEU A CA 1
ATOM 2030 C C . LEU A 1 268 ? -4.635 12.656 2.436 1.00 80.56 268 LEU A C 1
ATOM 2032 O O . LEU A 1 268 ? -5.482 12.594 1.541 1.00 80.56 268 LEU A O 1
ATOM 2036 N N . ASP A 1 269 ? -3.948 13.759 2.705 1.00 80.50 269 ASP A N 1
ATOM 2037 C CA . ASP A 1 269 ? -3.910 14.899 1.798 1.00 80.50 269 ASP A CA 1
ATOM 2038 C C . ASP A 1 269 ? -2.991 14.605 0.587 1.00 80.50 269 ASP A C 1
ATOM 2040 O O . ASP A 1 269 ? -2.297 13.584 0.553 1.00 80.50 269 ASP A O 1
ATOM 2044 N N . PRO A 1 270 ? -2.937 15.490 -0.427 1.00 73.75 270 PRO A N 1
ATOM 2045 C CA . PRO A 1 270 ? -2.034 15.327 -1.572 1.00 73.75 270 PRO A CA 1
ATOM 2046 C C . PRO A 1 270 ? -0.541 15.252 -1.221 1.00 73.75 270 PRO A C 1
ATOM 2048 O O . PRO A 1 270 ? 0.258 14.832 -2.053 1.00 73.75 270 PRO A O 1
ATOM 2051 N N . ARG A 1 271 ? -0.145 15.672 -0.015 1.00 69.94 271 ARG A N 1
ATOM 2052 C CA . ARG A 1 271 ? 1.230 15.597 0.493 1.00 69.94 271 ARG A CA 1
ATOM 2053 C C . ARG A 1 271 ? 1.489 14.294 1.255 1.00 69.94 271 ARG A C 1
ATOM 2055 O O . ARG A 1 271 ? 2.612 14.089 1.703 1.00 69.94 271 ARG A O 1
ATOM 2062 N N . GLY A 1 272 ? 0.480 13.433 1.395 1.00 68.81 272 GLY A N 1
ATOM 2063 C CA . GLY A 1 272 ? 0.542 12.216 2.195 1.00 68.81 272 GLY A CA 1
ATOM 2064 C C . GLY A 1 272 ? 0.345 12.454 3.691 1.00 68.81 272 GLY A C 1
ATOM 2065 O O . GLY A 1 272 ? 0.547 11.531 4.461 1.00 68.81 272 GLY A O 1
ATOM 2066 N N . LEU A 1 273 ? -0.051 13.652 4.128 1.00 73.88 273 LEU A N 1
ATOM 2067 C CA . LEU A 1 273 ? -0.276 13.939 5.543 1.00 73.88 273 LEU A CA 1
ATOM 2068 C C . LEU A 1 273 ? -1.657 13.457 5.986 1.00 73.88 273 LEU A C 1
ATOM 2070 O O . LEU A 1 273 ? -2.669 13.709 5.326 1.00 73.88 273 LEU A O 1
ATOM 2074 N N . ALA A 1 274 ? -1.694 12.813 7.151 1.00 72.56 274 ALA A N 1
ATOM 2075 C CA . ALA A 1 274 ? -2.915 12.417 7.833 1.00 72.56 274 ALA A CA 1
ATOM 2076 C C . ALA A 1 274 ? -3.819 13.620 8.150 1.00 72.56 274 ALA A C 1
ATOM 2078 O O . ALA A 1 274 ? -3.513 14.453 9.004 1.00 72.56 274 ALA A O 1
ATOM 2079 N N . LEU A 1 275 ? -4.987 13.663 7.517 1.00 68.44 275 LEU A N 1
ATOM 2080 C CA . LEU A 1 275 ? -6.103 14.523 7.880 1.00 68.44 275 LEU A CA 1
ATOM 2081 C C . LEU A 1 275 ? -7.168 13.694 8.612 1.00 68.44 275 LEU A C 1
ATOM 2083 O O . LEU A 1 275 ? -7.568 12.630 8.118 1.00 68.44 275 LEU A O 1
ATOM 2087 N N . PRO A 1 276 ? -7.670 14.164 9.769 1.00 66.88 276 PRO A N 1
ATOM 2088 C CA . PRO A 1 276 ? -8.861 13.583 10.373 1.00 66.88 276 PRO A CA 1
ATOM 2089 C C . PRO A 1 276 ? -9.996 13.595 9.344 1.00 66.88 276 PRO A C 1
ATOM 2091 O O . PRO A 1 276 ? -10.242 14.622 8.713 1.00 66.88 276 PRO A O 1
ATOM 2094 N N . ASN A 1 277 ? -10.676 12.465 9.145 1.00 66.75 277 ASN A N 1
ATOM 2095 C CA . ASN A 1 277 ? -11.877 12.457 8.313 1.00 66.75 277 ASN A CA 1
ATOM 2096 C C . ASN A 1 277 ? -13.030 13.141 9.071 1.00 66.75 277 ASN A C 1
ATOM 2098 O O . ASN A 1 277 ? -13.116 13.011 10.293 1.00 66.75 277 ASN A O 1
ATOM 2102 N N . ASP A 1 278 ? -13.936 13.832 8.380 1.00 54.56 278 ASP A N 1
ATOM 2103 C CA . ASP A 1 278 ? -15.122 14.410 9.024 1.00 54.56 278 ASP A CA 1
ATOM 2104 C C . ASP A 1 278 ? -15.946 13.282 9.674 1.00 54.56 278 ASP A C 1
ATOM 2106 O O . ASP A 1 278 ? -16.369 12.335 9.009 1.00 54.56 278 ASP A O 1
ATOM 2110 N N . GLY A 1 279 ? -16.114 13.340 11.001 1.00 54.56 279 GLY A N 1
ATOM 2111 C CA . GLY A 1 279 ? -16.734 12.268 11.796 1.00 54.56 279 GLY A CA 1
ATOM 2112 C C . GLY A 1 279 ? -15.788 11.139 12.236 1.00 54.56 279 GLY A C 1
ATOM 2113 O O . GLY A 1 279 ? -16.254 10.128 12.757 1.00 54.56 279 GLY A O 1
ATOM 2114 N N . ALA A 1 280 ? -14.473 11.276 12.047 1.00 56.00 280 ALA A N 1
ATOM 2115 C CA . ALA A 1 280 ? -13.494 10.328 12.564 1.00 56.00 280 ALA A CA 1
ATOM 2116 C C . ALA A 1 280 ? -13.368 10.447 14.081 1.00 56.00 280 ALA A C 1
ATOM 2118 O O . ALA A 1 280 ? -12.886 11.446 14.618 1.00 56.00 280 ALA A O 1
ATOM 2119 N N . CYS A 1 281 ? -13.751 9.383 14.771 1.00 73.00 281 CYS A N 1
ATOM 2120 C CA . CYS A 1 281 ? -13.251 9.149 16.109 1.00 73.00 281 CYS A CA 1
ATOM 2121 C C . CYS A 1 281 ? -11.821 8.607 16.046 1.00 73.00 281 CYS A C 1
ATOM 2123 O O . CYS A 1 281 ? -11.360 8.295 14.965 1.00 73.00 281 CYS A O 1
ATOM 2125 N N . GLY A 1 282 ? -11.087 8.596 17.150 1.00 77.38 282 GLY A N 1
ATOM 2126 C CA . GLY A 1 282 ? -9.655 8.265 17.225 1.00 77.38 282 GLY A CA 1
ATOM 2127 C C . GLY A 1 282 ? -9.078 8.627 18.593 1.00 77.38 282 GLY A C 1
ATOM 2128 O O . GLY A 1 282 ? -7.909 8.983 18.735 1.00 77.38 282 GLY A O 1
ATOM 2129 N N . SER A 1 283 ? -9.954 8.644 19.599 1.00 83.44 283 SER A N 1
ATOM 2130 C CA . SER A 1 283 ? -9.638 8.994 20.971 1.00 83.44 283 SER A CA 1
ATOM 2131 C C . SER A 1 283 ? -9.062 7.790 21.700 1.00 83.44 283 SER A C 1
ATOM 2133 O O . SER A 1 283 ? -9.529 6.659 21.538 1.00 83.44 283 SER A O 1
ATOM 2135 N N . ARG A 1 284 ? -8.072 8.066 22.547 1.00 89.56 284 ARG A N 1
ATOM 2136 C CA . ARG A 1 284 ? -7.535 7.136 23.533 1.00 89.56 284 ARG A CA 1
ATOM 2137 C C . ARG A 1 284 ? -7.588 7.793 24.901 1.00 89.56 284 ARG A C 1
ATOM 2139 O O . ARG A 1 284 ? -7.030 8.874 25.100 1.00 89.56 284 ARG A O 1
ATOM 2146 N N . HIS A 1 285 ? -8.242 7.135 25.845 1.00 91.12 285 HIS A N 1
ATOM 2147 C CA . HIS A 1 285 ? -8.405 7.620 27.208 1.00 91.12 285 HIS A CA 1
ATOM 2148 C C . HIS A 1 285 ? -8.026 6.526 28.195 1.00 91.12 285 HIS A C 1
ATOM 2150 O O . HIS A 1 285 ? -8.566 5.425 28.149 1.00 91.12 285 HIS A O 1
ATOM 2156 N N . PHE A 1 286 ? -7.081 6.840 29.077 1.00 92.88 286 PHE A N 1
ATOM 2157 C CA . PHE A 1 286 ? -6.710 5.978 30.189 1.00 92.88 286 PHE A CA 1
ATOM 2158 C C . PHE A 1 286 ? -7.452 6.430 31.446 1.00 92.88 286 PHE A C 1
ATOM 2160 O O . PHE A 1 286 ? -7.389 7.601 31.821 1.00 92.88 286 PHE A O 1
ATOM 2167 N N . ILE A 1 287 ? -8.142 5.492 32.082 1.00 93.56 287 ILE A N 1
ATOM 2168 C CA . ILE A 1 287 ? -8.901 5.680 33.313 1.00 93.56 287 ILE A CA 1
ATOM 2169 C C . ILE A 1 287 ? -8.179 4.896 34.397 1.00 93.56 287 ILE A C 1
ATOM 2171 O O . ILE A 1 287 ? -8.135 3.667 34.359 1.00 93.56 287 ILE A O 1
ATOM 2175 N N . ARG A 1 288 ? -7.607 5.607 35.367 1.00 93.06 288 ARG A N 1
ATOM 2176 C CA . ARG A 1 288 ? -6.850 4.988 36.457 1.00 93.06 288 ARG A CA 1
ATOM 2177 C C . ARG A 1 288 ? -7.771 4.159 37.356 1.00 93.06 288 ARG A C 1
ATOM 2179 O O . ARG A 1 288 ? -8.895 4.571 37.653 1.00 93.06 288 ARG A O 1
ATOM 2186 N N . ARG A 1 289 ? -7.270 3.024 37.847 1.00 88.00 289 ARG A N 1
ATOM 2187 C CA . ARG A 1 289 ? -7.968 2.194 38.833 1.00 88.00 289 ARG A CA 1
ATOM 2188 C C . ARG A 1 289 ? -8.291 2.991 40.103 1.00 88.00 289 ARG A C 1
ATOM 2190 O O . ARG A 1 289 ? -7.443 3.702 40.642 1.00 88.00 289 ARG A O 1
ATOM 2197 N N . GLY A 1 290 ? -9.530 2.868 40.582 1.00 87.12 290 GLY A N 1
ATOM 2198 C CA . GLY A 1 290 ? -10.017 3.550 41.783 1.00 87.12 290 GLY A CA 1
ATOM 2199 C C . GLY A 1 290 ? -11.544 3.623 41.860 1.00 87.12 290 GLY A C 1
ATOM 2200 O O . GLY A 1 290 ? -12.252 3.156 40.968 1.00 87.12 290 GLY A O 1
ATOM 2201 N N . GLU A 1 291 ? -12.068 4.255 42.914 1.00 85.06 291 GLU A N 1
ATOM 2202 C CA . GLU A 1 291 ? -13.514 4.308 43.213 1.00 85.06 291 GLU A CA 1
ATOM 2203 C C . GLU A 1 291 ? -14.364 4.935 42.094 1.00 85.06 291 GLU A C 1
ATOM 2205 O O . GLU A 1 291 ? -15.536 4.597 41.920 1.00 85.06 291 GLU A O 1
ATOM 2210 N N . ARG A 1 292 ? -13.781 5.854 41.314 1.00 89.19 292 ARG A N 1
ATOM 2211 C CA . ARG A 1 292 ? -14.477 6.579 40.237 1.00 89.19 292 ARG A CA 1
ATOM 2212 C C . ARG A 1 292 ? -14.392 5.901 38.873 1.00 89.19 292 ARG A C 1
ATOM 2214 O O . ARG A 1 292 ? -15.146 6.286 37.980 1.00 89.19 292 ARG A O 1
ATOM 2221 N N . MET A 1 293 ? -13.567 4.862 38.731 1.00 90.19 293 MET A N 1
ATOM 2222 C CA . MET A 1 293 ? -13.243 4.218 37.453 1.00 90.19 293 MET A CA 1
ATOM 2223 C C . MET A 1 293 ? -14.490 3.850 36.639 1.00 90.19 293 MET A C 1
ATOM 2225 O O . MET A 1 293 ? -14.581 4.150 35.454 1.00 90.19 293 MET A O 1
ATOM 2229 N N . GLN A 1 294 ? -15.499 3.255 37.280 1.00 87.56 294 GLN A N 1
ATOM 2230 C CA . GLN A 1 294 ? -16.718 2.827 36.585 1.00 87.56 294 GLN A CA 1
ATOM 2231 C C . GLN A 1 294 ? -17.589 4.000 36.124 1.00 87.56 294 GLN A C 1
ATOM 2233 O O . GLN A 1 294 ? -18.222 3.926 35.073 1.00 87.56 294 GLN A O 1
ATOM 2238 N N . LYS A 1 295 ? -17.640 5.088 36.901 1.00 91.88 295 LYS A N 1
ATOM 2239 C CA . LYS A 1 295 ? -18.400 6.284 36.522 1.00 91.88 295 LYS A CA 1
ATOM 2240 C C . LYS A 1 295 ? -17.729 6.986 35.343 1.00 91.88 295 LYS A C 1
ATOM 2242 O O . LYS A 1 295 ? -18.411 7.312 34.376 1.00 91.88 295 LYS A O 1
ATOM 2247 N N . GLU A 1 296 ? -16.409 7.138 35.409 1.00 94.50 296 GLU A N 1
ATOM 2248 C CA . GLU A 1 296 ? -15.602 7.716 34.332 1.00 94.50 296 GLU A CA 1
ATOM 2249 C C . GLU A 1 296 ? -15.720 6.881 33.051 1.00 94.50 296 GLU A C 1
ATOM 2251 O O . GLU A 1 296 ? -16.006 7.435 31.995 1.00 94.50 296 GLU A O 1
ATOM 2256 N N . LEU A 1 297 ? -15.659 5.545 33.144 1.00 93.88 297 LEU A N 1
ATOM 2257 C CA . LEU A 1 297 ? -15.836 4.655 31.991 1.00 93.88 297 LEU A CA 1
ATOM 2258 C C . LEU A 1 297 ? -17.194 4.855 31.303 1.00 93.88 297 LEU A C 1
ATOM 2260 O O . LEU A 1 297 ? -17.265 4.939 30.078 1.00 93.88 297 LEU A O 1
ATOM 2264 N N . VAL A 1 298 ? -18.281 4.961 32.074 1.00 93.44 298 VAL A N 1
ATOM 2265 C CA . VAL A 1 298 ? -19.620 5.223 31.518 1.00 93.44 298 VAL A CA 1
ATOM 2266 C C . VAL A 1 298 ? -19.671 6.575 30.802 1.00 93.44 298 VAL A C 1
ATOM 2268 O O . VAL A 1 298 ? -20.265 6.673 29.728 1.00 93.44 298 VAL A O 1
ATOM 2271 N N . GLU A 1 299 ? -19.079 7.617 31.384 1.00 94.00 299 GLU A N 1
ATOM 2272 C CA . GLU A 1 299 ? -19.046 8.960 30.795 1.00 94.00 299 GLU A CA 1
ATOM 2273 C C . GLU A 1 299 ? -18.223 8.984 29.500 1.00 94.00 299 GLU A C 1
ATOM 2275 O O . GLU A 1 299 ? -18.713 9.471 28.478 1.00 94.00 299 GLU A O 1
ATOM 2280 N N . THR A 1 300 ? -17.040 8.367 29.499 1.00 93.19 300 THR A N 1
ATOM 2281 C CA . THR A 1 300 ? -16.184 8.237 28.314 1.00 93.19 300 THR A CA 1
ATOM 2282 C C . THR A 1 300 ? -16.880 7.477 27.186 1.00 93.19 300 THR A C 1
ATOM 2284 O O . THR A 1 300 ? -16.876 7.923 26.039 1.00 93.19 300 THR A O 1
ATOM 2287 N N . LEU A 1 301 ? -17.541 6.357 27.492 1.00 91.25 301 LEU A N 1
ATOM 2288 C CA . LEU A 1 301 ? -18.260 5.573 26.486 1.00 91.25 301 LEU A CA 1
ATOM 2289 C C . LEU A 1 301 ? -19.482 6.311 25.923 1.00 91.25 301 LEU A C 1
ATOM 2291 O O . LEU A 1 301 ? -19.787 6.157 24.743 1.00 91.25 301 LEU A O 1
ATOM 2295 N N . ARG A 1 302 ? -20.165 7.147 26.718 1.00 91.25 302 ARG A N 1
ATOM 2296 C CA . ARG A 1 302 ? -21.260 8.003 26.222 1.00 91.25 302 ARG A CA 1
ATOM 2297 C C . ARG A 1 302 ? -20.763 9.059 25.243 1.00 91.25 302 ARG A C 1
ATOM 2299 O O . ARG A 1 302 ? -21.399 9.264 24.213 1.00 91.25 302 ARG A O 1
ATOM 2306 N N . GLN A 1 303 ? -19.641 9.703 25.557 1.00 87.31 303 GLN A N 1
ATOM 2307 C CA . GLN A 1 303 ? -19.011 10.688 24.674 1.00 87.31 303 GLN A CA 1
ATOM 2308 C C . GLN A 1 303 ? -18.538 10.033 23.373 1.00 87.31 303 GLN A C 1
ATOM 2310 O O . GLN A 1 303 ? -18.814 10.535 22.283 1.00 87.31 303 GLN A O 1
ATOM 2315 N N . SER A 1 304 ? -17.895 8.869 23.484 1.00 85.69 304 SER A N 1
ATOM 2316 C CA . SER A 1 304 ? -17.470 8.092 22.325 1.00 85.69 304 SER A CA 1
ATOM 2317 C C . SER A 1 304 ? -18.670 7.689 21.465 1.00 85.69 304 SER A C 1
ATOM 2319 O O . SER A 1 304 ? -18.680 7.942 20.266 1.00 85.69 304 SER A O 1
ATOM 2321 N N . ARG A 1 305 ? -19.761 7.207 22.066 1.00 85.12 305 ARG A N 1
ATOM 2322 C CA . ARG A 1 305 ? -20.965 6.810 21.327 1.00 85.12 305 ARG A CA 1
ATOM 2323 C C . ARG A 1 305 ? -21.518 7.897 20.401 1.00 85.12 305 ARG A C 1
ATOM 2325 O O . ARG A 1 305 ? -21.964 7.578 19.302 1.00 85.12 305 ARG A O 1
ATOM 2332 N N . SER A 1 306 ? -21.507 9.159 20.831 1.00 78.06 306 SER A N 1
ATOM 2333 C CA . SER A 1 306 ? -22.007 10.268 20.008 1.00 78.06 306 SER A CA 1
ATOM 2334 C C . SER A 1 306 ? -21.138 10.595 18.790 1.00 78.06 306 SER A C 1
ATOM 2336 O O . SER A 1 306 ? -21.664 11.154 17.833 1.00 78.06 306 SER A O 1
ATOM 2338 N N . GLY A 1 307 ? -19.844 10.260 18.813 1.00 76.75 307 GLY A N 1
ATOM 2339 C CA . GLY A 1 307 ? -18.903 10.604 17.739 1.00 76.75 307 GLY A CA 1
ATOM 2340 C C . GLY A 1 307 ? -18.325 9.417 16.964 1.00 76.75 307 GLY A C 1
ATOM 2341 O O . GLY A 1 307 ? -17.869 9.598 15.845 1.00 76.75 307 GLY A O 1
ATOM 2342 N N . CYS A 1 308 ? -18.327 8.216 17.541 1.00 81.44 308 CYS A N 1
ATOM 2343 C CA . CYS A 1 308 ? -17.476 7.099 17.117 1.00 81.44 308 CYS A CA 1
ATOM 2344 C C . CYS A 1 308 ? -18.258 5.864 16.676 1.00 81.44 308 CYS A C 1
ATOM 2346 O O . CYS A 1 308 ? -17.682 4.977 16.060 1.00 81.44 308 CYS A O 1
ATOM 2348 N N . GLY A 1 309 ? -19.551 5.805 16.996 1.00 85.81 309 GLY A N 1
ATOM 2349 C CA . GLY A 1 309 ? -20.352 4.589 16.896 1.00 85.81 309 GLY A CA 1
ATOM 2350 C C . GLY A 1 309 ? -20.570 3.940 18.261 1.00 85.81 309 GLY A C 1
ATOM 2351 O O . GLY A 1 309 ? -20.027 4.368 19.277 1.00 85.81 309 GLY A O 1
ATOM 2352 N N . ASN A 1 310 ? -21.445 2.943 18.314 1.00 87.62 310 ASN A N 1
ATOM 2353 C CA . ASN A 1 310 ? -21.916 2.346 19.563 1.00 87.62 310 ASN A CA 1
ATOM 2354 C C . ASN A 1 310 ? -21.410 0.919 19.791 1.00 87.62 310 ASN A C 1
ATOM 2356 O O . ASN A 1 310 ? -21.753 0.344 20.821 1.00 87.62 310 ASN A O 1
ATOM 2360 N N . ARG A 1 311 ? -20.636 0.341 18.870 1.00 88.25 311 ARG A N 1
ATOM 2361 C CA . ARG A 1 311 ? -20.177 -1.048 18.939 1.00 88.25 311 ARG A CA 1
ATOM 2362 C C . ARG A 1 311 ? -18.886 -1.137 19.742 1.00 88.25 311 ARG A C 1
ATOM 2364 O O . ARG A 1 311 ? -17.851 -0.608 19.342 1.00 88.25 311 ARG A O 1
ATOM 2371 N N . VAL A 1 312 ? -18.944 -1.810 20.880 1.00 87.69 312 VAL A N 1
ATOM 2372 C CA . VAL A 1 312 ? -17.836 -1.913 21.829 1.00 87.69 312 VAL A CA 1
ATOM 2373 C C . VAL A 1 312 ? -17.383 -3.358 21.943 1.00 87.69 312 VAL A C 1
ATOM 2375 O O . VAL A 1 312 ? -18.207 -4.265 22.049 1.00 87.69 312 VAL A O 1
ATOM 2378 N N . VAL A 1 313 ? -16.073 -3.560 21.977 1.00 86.69 313 VAL A N 1
ATOM 2379 C CA . VAL A 1 313 ? -15.441 -4.825 22.357 1.00 86.69 313 VAL A CA 1
ATOM 2380 C C . VAL A 1 313 ? -14.605 -4.617 23.606 1.00 86.69 313 VAL A C 1
ATOM 2382 O O . VAL A 1 313 ? -14.121 -3.513 23.860 1.00 86.69 313 VAL A O 1
ATOM 2385 N N . ILE A 1 314 ? -14.463 -5.667 24.407 1.00 85.88 314 ILE A N 1
ATOM 2386 C CA . ILE A 1 314 ? -13.708 -5.613 25.660 1.00 85.88 314 ILE A CA 1
ATOM 2387 C C . ILE A 1 314 ? -12.578 -6.630 25.590 1.00 85.88 314 ILE A C 1
ATOM 2389 O O . ILE A 1 314 ? -12.809 -7.774 25.215 1.00 85.88 314 ILE A O 1
ATOM 2393 N N . SER A 1 315 ? -11.378 -6.234 25.984 1.00 86.44 315 SER A N 1
ATOM 2394 C CA . SER A 1 315 ? -10.273 -7.143 26.273 1.00 86.44 315 SER A CA 1
ATOM 2395 C C . SER A 1 315 ? -9.858 -7.007 27.733 1.00 86.44 315 SER A C 1
ATOM 2397 O O . SER A 1 315 ? -10.143 -6.004 28.391 1.00 86.44 315 SER A O 1
ATOM 2399 N N . ALA A 1 316 ? -9.198 -8.032 28.253 1.00 81.00 316 ALA A N 1
ATOM 2400 C CA . ALA A 1 316 ? -8.552 -7.994 29.553 1.00 81.00 316 ALA A CA 1
ATOM 2401 C C . ALA A 1 316 ? -7.242 -8.770 29.479 1.00 81.00 316 ALA A C 1
ATOM 2403 O O . ALA A 1 316 ? -7.167 -9.771 28.767 1.00 81.00 316 ALA A O 1
ATOM 2404 N N . SER A 1 317 ? -6.251 -8.296 30.227 1.00 74.75 317 SER A N 1
ATOM 2405 C CA . SER A 1 317 ? -5.035 -9.043 30.546 1.00 74.75 317 SER A CA 1
ATOM 2406 C C . SER A 1 317 ? -5.350 -10.428 31.118 1.00 74.75 317 SER A C 1
ATOM 2408 O O . SER A 1 317 ? -6.352 -10.616 31.822 1.00 74.75 317 SER A O 1
ATOM 2410 N N . ASP A 1 318 ? -4.481 -11.397 30.840 1.00 65.00 318 ASP A N 1
ATOM 2411 C CA . ASP A 1 318 ? -4.629 -12.776 31.305 1.00 65.00 318 ASP A CA 1
ATOM 2412 C C . ASP A 1 318 ? -4.638 -12.903 32.837 1.00 65.00 318 ASP A C 1
ATOM 2414 O O . ASP A 1 318 ? -5.288 -13.815 33.370 1.00 65.00 318 ASP A O 1
ATOM 2418 N N . GLU A 1 319 ? -3.985 -11.966 33.529 1.00 66.25 319 GLU A N 1
ATOM 2419 C CA . GLU A 1 319 ? -3.769 -11.964 34.980 1.00 66.25 319 GLU A CA 1
ATOM 2420 C C . GLU A 1 319 ? -4.870 -11.239 35.774 1.00 66.25 319 GLU A C 1
ATOM 2422 O O . GLU A 1 319 ? -4.878 -11.268 37.006 1.00 66.25 319 GLU A O 1
ATOM 2427 N N . LEU A 1 320 ? -5.836 -10.614 35.094 1.00 65.06 320 LEU A N 1
ATOM 2428 C CA . LEU A 1 320 ? -6.838 -9.773 35.745 1.00 65.06 320 LEU A CA 1
ATOM 2429 C C . LEU A 1 320 ? -7.960 -10.522 36.464 1.00 65.06 320 LEU A C 1
ATOM 2431 O O . LEU A 1 320 ? -8.413 -11.603 36.076 1.00 65.06 320 LEU A O 1
ATOM 2435 N N . GLU A 1 321 ? -8.497 -9.849 37.484 1.00 59.19 321 GLU A N 1
ATOM 2436 C CA . GLU A 1 321 ? -9.681 -10.293 38.202 1.00 59.19 321 GLU A CA 1
ATOM 2437 C C . GLU A 1 321 ? -10.944 -10.192 37.332 1.00 59.19 321 GLU A C 1
ATOM 2439 O O . GLU A 1 321 ? -11.261 -9.175 36.711 1.00 59.19 321 GLU A O 1
ATOM 2444 N N . VAL A 1 322 ? -11.732 -11.266 37.350 1.00 56.62 322 VAL A N 1
ATOM 2445 C CA . VAL A 1 322 ? -12.972 -11.416 36.572 1.00 56.62 322 VAL A CA 1
ATOM 2446 C C . VAL A 1 322 ? -14.019 -10.338 36.919 1.00 56.62 322 VAL A C 1
ATOM 2448 O O . VAL A 1 322 ? -14.862 -9.985 36.088 1.00 56.62 322 VAL A O 1
ATOM 2451 N N . GLU A 1 323 ? -13.972 -9.779 38.131 1.00 60.41 323 GLU A N 1
ATOM 2452 C CA . GLU A 1 323 ? -14.893 -8.729 38.579 1.00 60.41 323 GLU A CA 1
ATOM 2453 C C . GLU A 1 323 ? -14.720 -7.408 37.820 1.00 60.41 323 GLU A C 1
ATOM 2455 O O . GLU A 1 323 ? -15.724 -6.760 37.493 1.00 60.41 323 GLU A O 1
ATOM 2460 N N . ASP A 1 324 ? -13.484 -7.027 37.486 1.00 67.44 324 ASP A N 1
ATOM 2461 C CA . ASP A 1 324 ? -13.194 -5.805 36.729 1.00 67.44 324 ASP A CA 1
ATOM 2462 C C . ASP A 1 324 ? -13.724 -5.914 35.298 1.00 67.44 324 ASP A C 1
ATOM 2464 O O . ASP A 1 324 ? -14.370 -4.991 34.791 1.00 67.44 324 ASP A O 1
ATOM 2468 N N . PHE A 1 325 ? -13.565 -7.091 34.689 1.00 70.12 325 PHE A N 1
ATOM 2469 C CA . PHE A 1 325 ? -14.102 -7.405 33.368 1.00 70.12 325 PHE A CA 1
ATOM 2470 C C . PHE A 1 325 ? -15.637 -7.314 33.332 1.00 70.12 325 PHE A C 1
ATOM 2472 O O . PHE A 1 325 ? -16.218 -6.619 32.492 1.00 70.12 325 PHE A O 1
ATOM 2479 N N . PHE A 1 326 ? -16.330 -7.941 34.292 1.00 68.56 326 PHE A N 1
ATOM 2480 C CA . PHE A 1 326 ? -17.792 -7.837 34.382 1.00 68.56 326 PHE A CA 1
ATOM 2481 C C . PHE A 1 326 ? -18.275 -6.427 34.709 1.00 68.56 326 PHE A C 1
ATOM 2483 O O . PHE A 1 326 ? -19.352 -6.018 34.263 1.00 68.56 326 PHE A O 1
ATOM 2490 N N . SER A 1 327 ? -17.508 -5.674 35.489 1.00 72.38 327 SER A N 1
ATOM 2491 C CA . SER A 1 327 ? -17.844 -4.291 35.803 1.00 72.38 327 SER A CA 1
ATOM 2492 C C . SER A 1 327 ? -17.712 -3.396 34.568 1.00 72.38 327 SER A C 1
ATOM 2494 O O . SER A 1 327 ? -18.629 -2.615 34.302 1.00 72.38 327 SER A O 1
ATOM 2496 N N . ALA A 1 328 ? -16.681 -3.598 33.740 1.00 78.88 328 ALA A N 1
ATOM 2497 C CA . ALA A 1 328 ? -16.550 -2.939 32.441 1.00 78.88 328 ALA A CA 1
ATOM 2498 C C . ALA A 1 328 ? -17.741 -3.252 31.515 1.00 78.88 328 ALA A C 1
ATOM 2500 O O . ALA A 1 328 ? -18.348 -2.330 30.967 1.00 78.88 328 ALA A O 1
ATOM 2501 N N . ILE A 1 329 ? -18.174 -4.518 31.431 1.00 77.19 329 ILE A N 1
ATOM 2502 C CA . ILE A 1 329 ? -19.377 -4.919 30.674 1.00 77.19 329 ILE A CA 1
ATOM 2503 C C . ILE A 1 329 ? -20.625 -4.148 31.136 1.00 77.19 329 ILE A C 1
ATOM 2505 O O . ILE A 1 329 ? -21.384 -3.609 30.322 1.00 77.19 329 ILE A O 1
ATOM 2509 N N . ARG A 1 330 ? -20.858 -4.070 32.453 1.00 76.56 330 ARG A N 1
ATOM 2510 C CA . ARG A 1 330 ? -22.003 -3.320 33.002 1.00 76.56 330 ARG A CA 1
ATOM 2511 C C . ARG A 1 330 ? -21.916 -1.839 32.645 1.00 76.56 330 ARG A C 1
ATOM 2513 O O . ARG A 1 330 ? -22.951 -1.222 32.387 1.00 76.56 330 ARG A O 1
ATOM 2520 N N . SER A 1 331 ? -20.714 -1.277 32.621 1.00 85.50 331 SER A N 1
ATOM 2521 C CA . SER A 1 331 ? -20.477 0.118 32.256 1.00 85.50 331 SER A CA 1
ATOM 2522 C C . SER A 1 331 ? -20.757 0.390 30.778 1.00 85.50 331 SER A C 1
ATOM 2524 O O . SER A 1 331 ? -21.449 1.364 30.482 1.00 85.50 331 SER A O 1
ATOM 2526 N N . VAL A 1 332 ? -20.385 -0.517 29.867 1.00 81.88 332 VAL A N 1
ATOM 2527 C CA . VAL A 1 332 ? -20.787 -0.452 28.445 1.00 81.88 332 VAL A CA 1
ATOM 2528 C C . VAL A 1 332 ? -22.308 -0.384 28.303 1.00 81.88 332 VAL A C 1
ATOM 2530 O O . VAL A 1 332 ? -22.843 0.516 27.651 1.00 81.88 332 VAL A O 1
ATOM 2533 N N . ARG A 1 333 ? -23.030 -1.262 29.009 1.00 79.31 333 ARG A N 1
ATOM 2534 C CA . ARG A 1 333 ? -24.499 -1.265 28.997 1.00 79.31 333 ARG A CA 1
ATOM 2535 C C . ARG A 1 333 ? -25.095 0.017 29.591 1.00 79.31 333 ARG A C 1
ATOM 2537 O O . ARG A 1 333 ? -26.043 0.565 29.035 1.00 79.31 333 ARG A O 1
ATOM 2544 N N . ARG A 1 334 ? -24.551 0.525 30.705 1.00 81.94 334 ARG A N 1
ATOM 2545 C CA . ARG A 1 334 ? -24.989 1.786 31.351 1.00 81.94 334 ARG A CA 1
ATOM 2546 C C . ARG A 1 334 ? -24.707 3.030 30.503 1.00 81.94 334 ARG A C 1
ATOM 2548 O O . ARG A 1 334 ? -25.423 4.031 30.622 1.00 81.94 334 ARG A O 1
ATOM 2555 N N . ALA A 1 335 ? -23.682 2.978 29.656 1.00 85.38 335 ALA A N 1
ATOM 2556 C CA . ALA A 1 335 ? -23.408 3.998 28.651 1.00 85.38 335 ALA A CA 1
ATOM 2557 C C . ALA A 1 335 ? -24.410 3.952 27.480 1.00 85.38 335 ALA A C 1
ATOM 2559 O O . ALA A 1 335 ? -24.553 4.928 26.742 1.00 85.38 335 ALA A O 1
ATOM 2560 N N . GLY A 1 336 ? -25.160 2.853 27.345 1.00 82.69 336 GLY A N 1
ATOM 2561 C CA . GLY A 1 336 ? -26.085 2.621 26.240 1.00 82.69 336 GLY A CA 1
ATOM 2562 C C . GLY A 1 336 ? -25.374 2.248 24.939 1.00 82.69 336 GLY A C 1
ATOM 2563 O O . GLY A 1 336 ? -25.921 2.498 23.867 1.00 82.69 336 GLY A O 1
ATOM 2564 N N . SER A 1 337 ? -24.159 1.710 25.033 1.00 84.69 337 SER A N 1
ATOM 2565 C CA . SER A 1 337 ? -23.418 1.148 23.905 1.00 84.69 337 SER A CA 1
ATOM 2566 C C . SER A 1 337 ? -23.735 -0.344 23.748 1.00 84.69 337 SER A C 1
ATOM 2568 O O . SER A 1 337 ? -24.183 -1.001 24.692 1.00 84.69 337 SER A O 1
ATOM 2570 N N . THR A 1 338 ? -23.508 -0.878 22.554 1.00 82.69 338 THR A N 1
ATOM 2571 C CA . THR A 1 338 ? -23.716 -2.285 22.206 1.00 82.69 338 THR A CA 1
ATOM 2572 C C . THR A 1 338 ? -22.410 -3.044 22.394 1.00 82.69 338 THR A C 1
ATOM 2574 O O . THR A 1 338 ? -21.433 -2.778 21.702 1.00 82.69 338 THR A O 1
ATOM 2577 N N . LEU A 1 339 ? -22.388 -3.997 23.322 1.00 77.56 339 LEU A N 1
ATOM 2578 C CA . LEU A 1 339 ? -21.273 -4.926 23.469 1.00 77.56 339 LEU A CA 1
ATOM 2579 C C . LEU A 1 339 ? -21.355 -5.986 22.364 1.00 77.56 339 LEU A C 1
ATOM 2581 O O . LEU A 1 339 ? -22.342 -6.712 22.310 1.00 77.56 339 LEU A O 1
ATOM 2585 N N . ILE A 1 340 ? -20.343 -6.049 21.500 1.00 78.00 340 ILE A N 1
ATOM 2586 C CA . ILE A 1 340 ? -20.277 -6.996 20.377 1.00 78.00 340 ILE A CA 1
ATOM 2587 C C . ILE A 1 340 ? -19.533 -8.270 20.768 1.00 78.00 340 ILE A C 1
ATOM 2589 O O . ILE A 1 340 ? -19.932 -9.367 20.396 1.00 78.00 340 ILE A O 1
ATOM 2593 N N . GLY A 1 341 ? -18.423 -8.127 21.489 1.00 72.50 341 GLY A N 1
ATOM 2594 C CA . GLY A 1 341 ? -17.389 -9.152 21.465 1.00 72.50 341 GLY A CA 1
ATOM 2595 C C . GLY A 1 341 ? -16.338 -9.013 22.556 1.00 72.50 341 GLY A C 1
ATOM 2596 O O . GLY A 1 341 ? -16.145 -7.928 23.119 1.00 72.50 341 GLY A O 1
ATOM 2597 N N . VAL A 1 342 ? -15.644 -10.118 22.824 1.00 79.69 342 VAL A N 1
ATOM 2598 C CA . VAL A 1 342 ? -14.345 -10.081 23.499 1.00 79.69 342 VAL A CA 1
ATOM 2599 C C . VAL A 1 342 ? -13.281 -9.902 22.427 1.00 79.69 342 VAL A C 1
ATOM 2601 O O . VAL A 1 342 ? -13.353 -10.528 21.368 1.00 79.69 342 VAL A O 1
ATOM 2604 N N . ALA A 1 343 ? -12.317 -9.034 22.702 1.00 83.81 343 ALA A N 1
ATOM 2605 C CA . ALA A 1 343 ? -11.161 -8.816 21.854 1.00 83.81 343 ALA A CA 1
ATOM 2606 C C . ALA A 1 343 ? -9.932 -9.553 22.407 1.00 83.81 343 ALA A C 1
ATOM 2608 O O . ALA A 1 343 ? -9.703 -9.555 23.617 1.00 83.81 343 ALA A O 1
ATOM 2609 N N . GLY A 1 344 ? -9.137 -10.142 21.518 1.00 83.25 344 GLY A N 1
ATOM 2610 C CA . GLY A 1 344 ? -7.863 -10.791 21.832 1.00 83.25 344 GLY A CA 1
ATOM 2611 C C . GLY A 1 344 ? -6.930 -10.795 20.626 1.00 83.25 344 GLY A C 1
ATOM 2612 O O . GLY A 1 344 ? -7.287 -10.268 19.572 1.00 83.25 344 GLY A O 1
ATOM 2613 N N . ARG A 1 345 ? -5.709 -11.311 20.781 1.00 82.06 345 ARG A N 1
ATOM 2614 C CA . ARG A 1 345 ? -4.672 -11.196 19.740 1.00 82.06 345 ARG A CA 1
ATOM 2615 C C . ARG A 1 345 ? -4.797 -12.312 18.700 1.00 82.06 345 ARG A C 1
ATOM 2617 O O . ARG A 1 345 ? -4.893 -13.483 19.044 1.00 82.06 345 ARG A O 1
ATOM 2624 N N . LYS A 1 346 ? -4.773 -11.984 17.416 1.00 81.19 346 LYS A N 1
ATOM 2625 C CA . LYS A 1 346 ? -4.649 -12.980 16.344 1.00 81.19 346 LYS A CA 1
ATOM 2626 C C . LYS A 1 346 ? -3.198 -13.445 16.201 1.00 81.19 346 LYS A C 1
ATOM 2628 O O . LYS A 1 346 ? -2.282 -12.836 16.753 1.00 81.19 346 LYS A O 1
ATOM 2633 N N . GLN A 1 347 ? -2.986 -14.508 15.422 1.00 78.44 347 GLN A N 1
ATOM 2634 C CA . GLN A 1 347 ? -1.644 -15.018 15.099 1.00 78.44 347 GLN A CA 1
ATOM 2635 C C . GLN A 1 347 ? -0.766 -13.972 14.394 1.00 78.44 347 GLN A C 1
ATOM 2637 O O . GLN A 1 347 ? 0.442 -13.941 14.599 1.00 78.44 347 GLN A O 1
ATOM 2642 N N . ASP A 1 348 ? -1.377 -13.097 13.595 1.00 71.81 348 ASP A N 1
ATOM 2643 C CA . ASP A 1 348 ? -0.724 -11.970 12.921 1.00 71.81 348 ASP A CA 1
ATOM 2644 C C . ASP A 1 348 ? -0.546 -10.735 13.831 1.00 71.81 348 ASP A C 1
ATOM 2646 O O . ASP A 1 348 ? -0.063 -9.701 13.376 1.00 71.81 348 ASP A O 1
ATOM 2650 N N . GLY A 1 349 ? -0.922 -10.831 15.112 1.00 74.69 349 GLY A N 1
ATOM 2651 C CA . GLY A 1 349 ? -0.850 -9.745 16.090 1.00 74.69 349 GLY A CA 1
ATOM 2652 C C . GLY A 1 349 ? -2.021 -8.758 16.042 1.00 74.69 349 GLY A C 1
ATOM 2653 O O . GLY A 1 349 ? -2.083 -7.864 16.890 1.00 74.69 349 GLY A O 1
ATOM 2654 N N . GLU A 1 350 ? -2.963 -8.912 15.107 1.00 83.69 350 GLU A N 1
ATOM 2655 C CA . GLU A 1 350 ? -4.125 -8.029 14.990 1.00 83.69 350 GLU A CA 1
ATOM 2656 C C . GLU A 1 350 ? -5.189 -8.298 16.060 1.00 83.69 350 GLU A C 1
ATOM 2658 O O . GLU A 1 350 ? -5.184 -9.307 16.767 1.00 83.69 350 GLU A O 1
ATOM 2663 N N . VAL A 1 351 ? -6.147 -7.377 16.176 1.00 83.88 351 VAL A N 1
ATOM 2664 C CA . VAL A 1 351 ? -7.305 -7.553 17.058 1.00 83.88 351 VAL A CA 1
ATOM 2665 C C . VAL A 1 351 ? -8.272 -8.560 16.442 1.00 83.88 351 VAL A C 1
ATOM 2667 O O . VAL A 1 351 ? -8.919 -8.285 15.429 1.00 83.88 351 VAL A O 1
ATOM 2670 N N . GLY A 1 352 ? -8.386 -9.718 17.080 1.00 80.62 352 GLY A N 1
ATOM 2671 C CA . GLY A 1 352 ? -9.444 -10.692 16.861 1.00 80.62 352 GLY A CA 1
ATOM 2672 C C . GLY A 1 352 ? -10.637 -10.369 17.740 1.00 80.62 352 GLY A C 1
ATOM 2673 O O . GLY A 1 352 ? -10.479 -10.062 18.921 1.00 80.62 352 GLY A O 1
ATOM 2674 N N . VAL A 1 353 ? -11.835 -10.428 17.167 1.00 79.00 353 VAL A N 1
ATOM 2675 C CA . VAL A 1 353 ? -13.078 -10.197 17.906 1.00 79.00 353 VAL A CA 1
ATOM 2676 C C . VAL A 1 353 ? -13.953 -11.419 17.786 1.00 79.00 353 VAL A C 1
ATOM 2678 O O . VAL A 1 353 ? -14.397 -11.772 16.692 1.00 79.00 353 VAL A O 1
ATOM 2681 N N . ARG A 1 354 ? -14.243 -12.018 18.937 1.00 73.75 354 ARG A N 1
ATOM 2682 C CA . ARG A 1 354 ? -15.194 -13.112 19.041 1.00 73.75 354 ARG A CA 1
ATOM 2683 C C . ARG A 1 354 ? -16.464 -12.601 19.680 1.00 73.75 354 ARG A C 1
ATOM 2685 O O . ARG A 1 354 ? -16.437 -12.056 20.787 1.00 73.75 354 ARG A O 1
ATOM 2692 N N . GLU A 1 355 ? -17.568 -12.764 18.965 1.00 66.31 355 GLU A N 1
ATOM 2693 C CA . GLU A 1 355 ? -18.870 -12.393 19.492 1.00 66.31 355 GLU A CA 1
ATOM 2694 C C . GLU A 1 355 ? -19.160 -13.165 20.777 1.00 66.31 355 GLU A C 1
ATOM 2696 O O . GLU A 1 355 ? -18.920 -14.369 20.893 1.00 66.31 355 GLU A O 1
ATOM 2701 N N . PHE A 1 356 ? -19.671 -12.440 21.762 1.00 52.56 356 PHE A N 1
ATOM 2702 C CA . PHE A 1 356 ? -20.184 -13.011 22.995 1.00 52.56 356 PHE A CA 1
ATOM 2703 C C . PHE A 1 356 ? -21.294 -12.099 23.504 1.00 52.56 356 PHE A C 1
ATOM 2705 O O . PHE A 1 356 ? -21.298 -10.895 23.261 1.00 52.56 356 PHE A O 1
ATOM 2712 N N . ALA A 1 357 ? -22.243 -12.651 24.239 1.00 43.66 357 ALA A N 1
ATOM 2713 C CA . ALA A 1 357 ? -23.358 -11.901 24.785 1.00 43.66 357 ALA A CA 1
ATOM 2714 C C . ALA A 1 357 ? -23.525 -12.233 26.257 1.00 43.66 357 ALA A C 1
ATOM 2716 O O . ALA A 1 357 ? -23.281 -13.354 26.687 1.00 43.66 357 ALA A O 1
ATOM 2717 N N . VAL A 1 358 ? -23.918 -11.223 27.033 1.00 40.53 358 VAL A N 1
ATOM 2718 C CA . VAL A 1 358 ? -23.897 -11.250 28.495 1.00 40.53 358 VAL A CA 1
ATOM 2719 C C . VAL A 1 358 ? -25.301 -11.008 29.046 1.00 40.53 358 VAL A C 1
ATOM 2721 O O . VAL A 1 358 ? -25.871 -9.961 28.752 1.00 40.53 358 VAL A O 1
ATOM 2724 N N . VAL A 1 359 ? -25.872 -11.914 29.861 1.00 39.66 359 VAL A N 1
ATOM 2725 C CA . VAL A 1 359 ? -27.307 -11.813 30.233 1.00 39.66 359 VAL A CA 1
ATOM 2726 C C . VAL A 1 359 ? -27.691 -11.192 31.572 1.00 39.66 359 VAL A C 1
ATOM 2728 O O . VAL A 1 359 ? -28.703 -10.545 31.574 1.00 39.66 359 VAL A O 1
ATOM 2731 N N . GLN A 1 360 ? -26.992 -11.229 32.696 1.00 36.78 360 GLN A N 1
ATOM 2732 C CA . GLN A 1 360 ? -27.494 -10.738 34.002 1.00 36.78 360 GLN A CA 1
ATOM 2733 C C . GLN A 1 360 ? -28.905 -11.229 34.472 1.00 36.78 360 GLN A C 1
ATOM 2735 O O . GLN A 1 360 ? -29.958 -10.785 34.013 1.00 36.78 360 GLN A O 1
ATOM 2740 N N . GLY A 1 361 ? -28.944 -12.083 35.506 1.00 33.03 361 GLY A N 1
ATOM 2741 C CA . GLY A 1 361 ? -30.191 -12.550 36.127 1.00 33.03 361 GLY A CA 1
ATOM 2742 C C . GLY A 1 361 ? -30.954 -11.441 36.872 1.00 33.03 361 GLY A C 1
ATOM 2743 O O . GLY A 1 361 ? -30.364 -10.488 37.374 1.00 33.03 361 GLY A O 1
ATOM 2744 N N . ARG A 1 362 ? -32.287 -11.565 36.973 1.00 31.03 362 ARG A N 1
ATOM 2745 C CA . ARG A 1 362 ? -33.217 -10.544 37.520 1.00 31.03 362 ARG A CA 1
ATOM 2746 C C . ARG A 1 362 ? -33.136 -10.285 39.040 1.00 31.03 362 ARG A C 1
ATOM 2748 O O . ARG A 1 362 ? -33.974 -9.547 39.553 1.00 31.03 362 ARG A O 1
ATOM 2755 N N . LYS A 1 363 ? -32.168 -10.840 39.777 1.00 33.50 363 LYS A N 1
ATOM 2756 C CA . LYS A 1 363 ? -31.973 -10.531 41.208 1.00 33.50 363 LYS A CA 1
ATOM 2757 C C . LYS A 1 363 ? -30.651 -9.791 41.440 1.00 33.50 363 LYS A C 1
ATOM 2759 O O . LYS A 1 363 ? -29.678 -10.101 40.759 1.00 33.50 363 LYS A O 1
ATOM 2764 N N . PRO A 1 364 ? -30.584 -8.842 42.396 1.00 32.03 364 PRO A N 1
ATOM 2765 C CA . PRO A 1 364 ? -29.482 -7.880 42.503 1.00 32.03 364 PRO A CA 1
ATOM 2766 C C . PRO A 1 364 ? -28.104 -8.455 42.870 1.00 32.03 364 PRO A C 1
ATOM 2768 O O . PRO A 1 364 ? -27.176 -7.673 43.036 1.00 32.03 364 PRO A O 1
ATOM 2771 N N . SER A 1 365 ? -27.940 -9.772 43.012 1.00 30.06 365 SER A N 1
ATOM 2772 C CA . SER A 1 365 ? -26.722 -10.366 43.571 1.00 30.06 365 SER A CA 1
ATOM 2773 C C . SER A 1 365 ? -25.876 -11.218 42.622 1.00 30.06 365 SER A C 1
ATOM 2775 O O . SER A 1 365 ? -24.759 -11.533 43.009 1.00 30.06 365 SER A O 1
ATOM 2777 N N . VAL A 1 366 ? -26.307 -11.582 41.405 1.00 29.48 366 VAL A N 1
ATOM 2778 C CA . VAL A 1 366 ? -25.471 -12.443 40.532 1.00 29.48 366 VAL A CA 1
ATOM 2779 C C . VAL A 1 366 ? -25.756 -12.220 39.034 1.00 29.48 366 VAL A C 1
ATOM 2781 O O . VAL A 1 366 ? -26.914 -12.303 38.614 1.00 29.48 366 VAL A O 1
ATOM 2784 N N . PRO A 1 367 ? -24.742 -11.957 38.183 1.00 29.91 367 PRO A N 1
ATOM 2785 C CA . PRO A 1 367 ? -24.915 -11.975 36.733 1.00 29.91 367 PRO A CA 1
ATOM 2786 C C . PRO A 1 367 ? -24.964 -13.420 36.191 1.00 29.91 367 PRO A C 1
ATOM 2788 O O . PRO A 1 367 ? -24.093 -14.227 36.482 1.00 29.91 367 PRO A O 1
ATOM 2791 N N . LEU A 1 368 ? -25.973 -13.733 35.373 1.00 28.92 368 LEU A N 1
ATOM 2792 C CA . LEU A 1 368 ? -26.167 -15.016 34.676 1.00 28.92 368 LEU A CA 1
ATOM 2793 C C . LEU A 1 368 ? -26.063 -14.780 33.167 1.00 28.92 368 LEU A C 1
ATOM 2795 O O . LEU A 1 368 ? -26.625 -13.811 32.685 1.00 28.92 368 LEU A O 1
ATOM 2799 N N . LEU A 1 369 ? -25.364 -15.621 32.412 1.00 31.36 369 LEU A N 1
ATOM 2800 C CA . LEU A 1 369 ? -25.052 -15.397 30.993 1.00 31.36 369 LEU A CA 1
ATOM 2801 C C . LEU A 1 369 ? -25.846 -16.343 30.068 1.00 31.36 369 LEU A C 1
ATOM 2803 O O . LEU A 1 369 ? -25.998 -17.521 30.376 1.00 31.36 369 LEU A O 1
ATOM 2807 N N . THR A 1 370 ? -26.396 -15.848 28.956 1.00 26.28 370 THR A N 1
ATOM 2808 C CA . THR A 1 370 ? -27.136 -16.620 27.936 1.00 26.28 370 THR A CA 1
ATOM 2809 C C . THR A 1 370 ? -27.097 -15.833 26.619 1.00 26.28 370 THR A C 1
ATOM 2811 O O . THR A 1 370 ? -27.083 -14.610 26.649 1.00 26.28 370 THR A O 1
ATOM 2814 N N . ILE A 1 371 ? -27.045 -16.488 25.464 1.00 32.50 371 ILE A N 1
ATOM 2815 C CA . ILE A 1 371 ? -27.019 -15.831 24.145 1.00 32.50 371 ILE A CA 1
ATOM 2816 C C . ILE A 1 371 ? -27.942 -16.622 23.226 1.00 32.50 371 ILE A C 1
ATOM 2818 O O . ILE A 1 371 ? -27.862 -17.848 23.237 1.00 32.50 371 ILE A O 1
ATOM 2822 N N . GLU A 1 372 ? -28.754 -15.942 22.418 1.00 26.56 372 GLU A N 1
ATOM 2823 C CA . GLU A 1 372 ? -29.329 -16.513 21.194 1.00 26.56 372 GLU A CA 1
ATOM 2824 C C . GLU A 1 372 ? -29.157 -15.513 20.032 1.00 26.56 372 GLU A C 1
ATOM 2826 O O . GLU A 1 372 ? -29.354 -14.313 20.253 1.00 26.56 372 GLU A O 1
ATOM 2831 N N . PRO A 1 373 ? -28.789 -15.978 18.821 1.00 32.31 373 PRO A N 1
ATOM 2832 C CA . PRO A 1 373 ? -28.857 -15.203 17.589 1.00 32.31 373 PRO A CA 1
ATOM 2833 C C . PRO A 1 373 ? -30.271 -15.283 16.987 1.00 32.31 373 PRO A C 1
ATOM 2835 O O . PRO A 1 373 ? -31.112 -16.063 17.423 1.00 32.31 373 PRO A O 1
ATOM 2838 N N . GLU A 1 374 ? -30.556 -14.424 16.017 1.00 27.86 374 GLU A N 1
ATOM 2839 C CA . GLU A 1 374 ? -31.894 -14.121 15.507 1.00 27.86 374 GLU A CA 1
ATOM 2840 C C . GLU A 1 374 ? -32.815 -15.335 15.223 1.00 27.86 374 GLU A C 1
ATOM 2842 O O . GLU A 1 374 ? -32.500 -16.237 14.452 1.00 27.86 374 GLU A O 1
ATOM 2847 N N . SER A 1 375 ? -34.042 -15.220 15.749 1.00 26.77 375 SER A N 1
ATOM 2848 C CA . SER A 1 375 ? -35.294 -15.892 15.362 1.00 26.77 375 SER A CA 1
ATOM 2849 C C . SER A 1 375 ? -35.660 -17.265 15.984 1.00 26.77 375 SER A C 1
ATOM 2851 O O . SER A 1 375 ? -35.084 -18.309 15.715 1.00 26.77 375 SER A O 1
ATOM 2853 N N . ILE A 1 376 ? -36.785 -17.211 16.714 1.00 22.58 376 ILE A N 1
ATOM 2854 C CA . ILE A 1 376 ? -37.784 -18.258 17.005 1.00 22.58 376 ILE A CA 1
ATOM 2855 C C . ILE A 1 376 ? -37.442 -19.291 18.094 1.00 22.58 376 ILE A C 1
ATOM 2857 O O . ILE A 1 376 ? -36.624 -20.192 17.965 1.00 22.58 376 ILE A O 1
ATOM 2861 N N . THR A 1 377 ? -38.243 -19.201 19.154 1.00 25.89 377 THR A N 1
ATOM 2862 C CA . THR A 1 377 ? -38.431 -20.165 20.237 1.00 25.89 377 THR A CA 1
ATOM 2863 C C . THR A 1 377 ? -38.685 -21.584 19.718 1.00 25.89 377 THR A C 1
ATOM 2865 O O . THR A 1 377 ? -39.707 -21.790 19.077 1.00 25.89 377 THR A O 1
ATOM 2868 N N . TYR A 1 378 ? -37.867 -22.574 20.104 1.00 20.88 378 TYR A N 1
ATOM 2869 C CA . TYR A 1 378 ? -38.346 -23.937 20.381 1.00 20.88 378 TYR A CA 1
ATOM 2870 C C . TYR A 1 378 ? -37.550 -24.632 21.490 1.00 20.88 378 TYR A C 1
ATOM 2872 O O . TYR A 1 378 ? -36.350 -24.463 21.693 1.00 20.88 378 TYR A O 1
ATOM 2880 N N . THR A 1 379 ? -38.319 -25.419 22.227 1.00 22.75 379 THR A N 1
ATOM 2881 C CA . THR A 1 379 ? -38.030 -26.194 23.422 1.00 22.75 379 THR A CA 1
ATOM 2882 C C . THR A 1 379 ? -36.815 -27.109 23.289 1.00 22.75 379 THR A C 1
ATOM 2884 O O . THR A 1 379 ? -36.597 -27.805 22.304 1.00 22.75 379 THR A O 1
ATOM 2887 N N . VAL A 1 380 ? -36.052 -27.147 24.371 1.00 22.28 380 VAL A N 1
ATOM 2888 C CA . VAL A 1 380 ? -34.859 -27.955 24.588 1.00 22.28 380 VAL A CA 1
ATOM 2889 C C . VAL A 1 380 ? -35.203 -29.442 24.700 1.00 22.28 380 VAL A C 1
ATOM 2891 O O . VAL A 1 380 ? -35.572 -29.909 25.774 1.00 22.28 380 VAL A O 1
ATOM 2894 N N . ALA A 1 381 ? -35.004 -30.204 23.632 1.00 27.39 381 ALA A N 1
ATOM 2895 C CA . ALA A 1 381 ? -34.748 -31.639 23.713 1.00 27.39 381 ALA A CA 1
ATOM 2896 C C . ALA A 1 381 ? -34.037 -32.103 22.438 1.00 27.39 381 ALA A C 1
ATOM 2898 O O . ALA A 1 381 ? -34.682 -32.283 21.416 1.00 27.39 381 ALA A O 1
ATOM 2899 N N . ALA A 1 382 ? -32.713 -32.271 22.513 1.00 22.36 382 ALA A N 1
ATOM 2900 C CA . ALA A 1 382 ? -31.957 -33.358 21.876 1.00 22.36 382 ALA A CA 1
ATOM 2901 C C . ALA A 1 382 ? -30.444 -33.108 22.024 1.00 22.36 382 ALA A C 1
ATOM 2903 O O . ALA A 1 382 ? -29.940 -32.055 21.652 1.00 22.36 382 ALA A O 1
ATOM 2904 N N . LYS A 1 383 ? -29.747 -34.109 22.584 1.00 24.64 383 LYS A N 1
ATOM 2905 C CA . LYS A 1 383 ? -28.282 -34.332 22.581 1.00 24.64 383 LYS A CA 1
ATOM 2906 C C . LYS A 1 383 ? -27.370 -33.330 23.303 1.00 24.64 383 LYS A C 1
ATOM 2908 O O . LYS A 1 383 ? -26.178 -33.259 23.042 1.00 24.64 383 LYS A O 1
ATOM 2913 N N . ARG A 1 384 ? -27.907 -32.615 24.289 1.00 29.09 384 ARG A N 1
ATOM 2914 C CA . ARG A 1 384 ? -27.159 -31.675 25.134 1.00 29.09 384 ARG A CA 1
ATOM 2915 C C . ARG A 1 384 ? -26.337 -32.400 26.195 1.00 29.09 384 ARG A C 1
ATOM 2917 O O . ARG A 1 384 ? -26.927 -32.983 27.104 1.00 29.09 384 ARG A O 1
ATOM 2924 N N . ARG A 1 385 ? -25.011 -32.249 26.190 1.00 31.05 385 ARG A N 1
ATOM 2925 C CA . ARG A 1 385 ? -24.252 -32.354 27.444 1.00 31.05 385 ARG A CA 1
ATOM 2926 C C . ARG A 1 385 ? -24.527 -31.100 28.270 1.00 31.05 385 ARG A C 1
ATOM 2928 O O . ARG A 1 385 ? -23.864 -30.078 28.165 1.00 31.05 385 ARG A O 1
ATOM 2935 N N . VAL A 1 386 ? -25.580 -31.175 29.076 1.00 31.34 386 VAL A N 1
ATOM 2936 C CA . VAL A 1 386 ? -25.678 -30.371 30.289 1.00 31.34 386 VAL A CA 1
ATOM 2937 C C . VAL A 1 386 ? -24.755 -31.062 31.283 1.00 31.34 386 VAL A C 1
ATOM 2939 O O . VAL A 1 386 ? -25.027 -32.199 31.656 1.00 31.34 386 VAL A O 1
ATOM 2942 N N . LEU A 1 387 ? -23.676 -30.411 31.717 1.00 29.19 387 LEU A N 1
ATOM 2943 C CA . LEU A 1 387 ? -23.030 -30.798 32.971 1.00 29.19 387 LEU A CA 1
ATOM 2944 C C . LEU A 1 387 ? -24.020 -30.475 34.095 1.00 29.19 387 LEU A C 1
ATOM 2946 O O . LEU A 1 387 ? -24.004 -29.395 34.682 1.00 29.19 387 LEU A O 1
ATOM 2950 N N . SER A 1 388 ? -24.962 -31.383 34.344 1.00 31.91 388 SER A N 1
ATOM 2951 C CA . SER A 1 388 ? -25.755 -31.358 35.561 1.00 31.91 388 SER A CA 1
ATOM 2952 C C . SER A 1 388 ? -24.881 -31.952 36.649 1.00 31.91 388 SER A C 1
ATOM 2954 O O . SER A 1 388 ? -24.864 -33.161 36.854 1.00 31.91 388 SER A O 1
ATOM 2956 N N . LEU A 1 389 ? -24.128 -31.099 37.336 1.00 32.59 389 LEU A N 1
ATOM 2957 C CA . LEU A 1 389 ? -23.484 -31.485 38.583 1.00 32.59 389 LEU A CA 1
ATOM 2958 C C . LEU A 1 389 ? -24.584 -31.623 39.641 1.00 32.59 389 LEU A C 1
ATOM 2960 O O . LEU A 1 389 ? -24.955 -30.670 40.327 1.00 32.59 389 LEU A O 1
ATOM 2964 N N . SER A 1 390 ? -25.170 -32.816 39.704 1.00 31.62 390 SER A N 1
ATOM 2965 C CA . SER A 1 390 ? -26.000 -33.239 40.821 1.00 31.62 390 SER A CA 1
ATOM 2966 C C . SER A 1 390 ? -25.080 -33.495 42.020 1.00 31.62 390 SER A C 1
ATOM 2968 O O . SER A 1 390 ? -24.107 -34.239 41.886 1.00 31.62 390 SER A O 1
ATOM 2970 N N . PRO A 1 391 ? -25.373 -32.944 43.212 1.00 36.28 391 PRO A N 1
ATOM 2971 C CA . PRO A 1 391 ? -24.627 -33.265 44.430 1.00 36.28 391 PRO A CA 1
ATOM 2972 C C . PRO A 1 391 ? -24.572 -34.772 44.732 1.00 36.28 391 PRO A C 1
ATOM 2974 O O . PRO A 1 391 ? -23.657 -35.222 45.416 1.00 36.28 391 PRO A O 1
ATOM 2977 N N . ALA A 1 392 ? -25.525 -35.554 44.208 1.00 38.62 392 ALA A N 1
ATOM 2978 C CA . ALA A 1 392 ? -25.588 -36.997 44.412 1.00 38.62 392 ALA A CA 1
ATOM 2979 C C . ALA A 1 392 ? -24.488 -37.772 43.662 1.00 38.62 392 ALA A C 1
ATOM 2981 O O . ALA A 1 392 ? -24.052 -38.804 44.161 1.00 38.62 392 ALA A O 1
ATOM 2982 N N . ASP A 1 393 ? -23.992 -37.255 42.531 1.00 39.03 393 ASP A N 1
ATOM 2983 C CA . ASP A 1 393 ? -22.993 -37.954 41.703 1.00 39.03 393 ASP A CA 1
ATOM 2984 C C . ASP A 1 393 ? -21.545 -37.610 42.104 1.00 39.03 393 ASP A C 1
ATOM 2986 O O . ASP A 1 393 ? -20.604 -38.305 41.734 1.00 39.03 393 ASP A O 1
ATOM 2990 N N . MET A 1 394 ? -21.352 -36.550 42.897 1.00 39.91 394 MET A N 1
ATOM 2991 C CA . MET A 1 394 ? -20.028 -36.049 43.305 1.00 39.91 394 MET A CA 1
ATOM 2992 C C . MET A 1 394 ? -19.738 -36.215 44.803 1.00 39.91 394 MET A C 1
ATOM 2994 O O . MET A 1 394 ? -18.578 -36.146 45.209 1.00 39.91 394 MET A O 1
ATOM 2998 N N . GLY A 1 395 ? -20.769 -36.435 45.626 1.00 36.25 395 GLY A N 1
ATOM 2999 C CA . GLY A 1 395 ? -20.676 -36.359 47.088 1.00 36.25 395 GLY A CA 1
ATOM 3000 C C . GLY A 1 395 ? -19.904 -37.486 47.778 1.00 36.25 395 GLY A C 1
ATOM 3001 O O . GLY A 1 395 ? -19.607 -37.355 48.957 1.00 36.25 395 GLY A O 1
ATOM 3002 N N . ALA A 1 396 ? -19.562 -38.577 47.087 1.00 40.81 396 ALA A N 1
ATOM 3003 C CA . ALA A 1 396 ? -18.841 -39.696 47.708 1.00 40.81 396 ALA A CA 1
ATOM 3004 C C . ALA A 1 396 ? -17.466 -39.995 47.086 1.00 40.81 396 ALA A C 1
ATOM 3006 O O . ALA A 1 396 ? -16.621 -40.586 47.752 1.00 40.81 396 ALA A O 1
ATOM 3007 N N . ALA A 1 397 ? -17.212 -39.590 45.836 1.00 41.09 397 ALA A N 1
ATOM 3008 C CA . ALA A 1 397 ? -16.004 -40.000 45.109 1.00 41.09 397 ALA A CA 1
ATOM 3009 C C . ALA A 1 397 ? -14.948 -38.892 44.936 1.00 41.09 397 ALA A C 1
ATOM 3011 O O . ALA A 1 397 ? -13.777 -39.210 44.731 1.00 41.09 397 ALA A O 1
ATOM 3012 N N . ASN A 1 398 ? -15.324 -37.609 45.042 1.00 38.50 398 ASN A N 1
ATOM 3013 C CA . ASN A 1 398 ? -14.438 -36.487 44.694 1.00 38.50 398 ASN A CA 1
ATOM 3014 C C . ASN A 1 398 ? -13.871 -35.694 45.879 1.00 38.50 398 ASN A C 1
ATOM 3016 O O . ASN A 1 398 ? -12.969 -34.883 45.679 1.00 38.50 398 ASN A O 1
ATOM 3020 N N . GLU A 1 399 ? -14.319 -35.935 47.113 1.00 42.97 399 GLU A N 1
ATOM 3021 C CA . GLU A 1 399 ? -13.764 -35.249 48.292 1.00 42.97 399 GLU A CA 1
ATOM 3022 C C . GLU A 1 399 ? -12.373 -35.763 48.707 1.00 42.97 399 GLU A C 1
ATOM 3024 O O . GLU A 1 399 ? -11.640 -35.042 49.379 1.00 42.97 399 GLU A O 1
ATOM 3029 N N . ALA A 1 400 ? -11.951 -36.948 48.251 1.00 44.56 400 ALA A N 1
ATOM 3030 C CA . ALA A 1 400 ? -10.712 -37.587 48.711 1.00 44.56 400 ALA A CA 1
ATOM 3031 C C . ALA A 1 400 ? -9.464 -37.346 47.835 1.00 44.56 400 ALA A C 1
ATOM 3033 O O . ALA A 1 400 ? -8.374 -37.771 48.213 1.00 44.56 400 ALA A O 1
ATOM 3034 N N . LEU A 1 401 ? -9.580 -36.692 46.673 1.00 43.47 401 LEU A N 1
ATOM 3035 C CA . LEU A 1 401 ? -8.437 -36.518 45.764 1.00 43.47 401 LEU A CA 1
ATOM 3036 C C . LEU A 1 401 ? -7.741 -35.160 45.958 1.00 43.47 401 LEU A C 1
ATOM 3038 O O . LEU A 1 401 ? -8.435 -34.147 46.061 1.00 43.47 401 LEU A O 1
ATOM 3042 N N . PRO A 1 402 ? -6.400 -35.094 45.963 1.00 48.66 402 PRO A N 1
ATOM 3043 C CA . PRO A 1 402 ? -5.658 -33.842 45.820 1.00 48.66 402 PRO A CA 1
ATOM 3044 C C . PRO A 1 402 ? -5.981 -33.131 44.493 1.00 48.66 402 PRO A C 1
ATOM 3046 O O . PRO A 1 402 ? -6.297 -33.783 43.501 1.00 48.66 402 PRO A O 1
ATOM 3049 N N . GLU A 1 403 ? -5.874 -31.801 44.457 1.00 42.91 403 GLU A N 1
ATOM 3050 C CA . GLU A 1 403 ? -6.251 -30.953 43.307 1.00 42.91 403 GLU A CA 1
ATOM 3051 C C . GLU A 1 403 ? -5.589 -31.382 41.984 1.00 42.91 403 GLU A C 1
ATOM 3053 O O . GLU A 1 403 ? -6.275 -31.509 40.973 1.00 42.91 403 GLU A O 1
ATOM 3058 N N . HIS A 1 404 ? -4.294 -31.714 42.004 1.00 44.84 404 HIS A N 1
ATOM 3059 C CA . HIS A 1 404 ? -3.570 -32.193 40.820 1.00 44.84 404 HIS A CA 1
ATOM 3060 C C . HIS A 1 404 ? -4.145 -33.506 40.263 1.00 44.84 404 HIS A C 1
ATOM 3062 O O . HIS A 1 404 ? -4.315 -33.637 39.057 1.00 44.84 404 HIS A O 1
ATOM 3068 N N . ALA A 1 405 ? -4.541 -34.435 41.136 1.00 42.94 405 ALA A N 1
ATOM 3069 C CA . ALA A 1 405 ? -5.102 -35.724 40.742 1.00 42.94 405 ALA A CA 1
ATOM 3070 C C . ALA A 1 405 ? -6.537 -35.594 40.203 1.00 42.94 405 ALA A C 1
ATOM 3072 O O . ALA A 1 405 ? -6.974 -36.409 39.397 1.00 42.94 405 ALA A O 1
ATOM 3073 N N . ARG A 1 406 ? -7.284 -34.558 40.619 1.00 47.72 406 ARG A N 1
ATOM 3074 C CA . ARG A 1 406 ? -8.591 -34.230 40.018 1.00 47.72 406 ARG A CA 1
ATOM 3075 C C . ARG A 1 406 ? -8.422 -33.664 38.613 1.00 47.72 406 ARG A C 1
ATOM 3077 O O . ARG A 1 406 ? -9.221 -33.983 37.743 1.00 47.72 406 ARG A O 1
ATOM 3084 N N . ILE A 1 407 ? -7.390 -32.845 38.408 1.00 44.25 407 ILE A N 1
ATOM 3085 C CA . ILE A 1 407 ? -7.059 -32.251 37.110 1.00 44.25 407 ILE A CA 1
ATOM 3086 C C . ILE A 1 407 ? -6.569 -33.329 36.133 1.00 44.25 407 ILE A C 1
ATOM 3088 O O . ILE A 1 407 ? -7.053 -33.361 35.008 1.00 44.25 407 ILE A O 1
ATOM 3092 N N . GLU A 1 408 ? -5.695 -34.247 36.560 1.00 45.47 408 GLU A N 1
ATOM 3093 C CA . GLU A 1 408 ? -5.223 -35.367 35.724 1.00 45.47 408 GLU A CA 1
ATOM 3094 C C . GLU A 1 408 ? -6.354 -36.313 35.320 1.00 45.47 408 GLU A C 1
ATOM 3096 O O . GLU A 1 408 ? -6.482 -36.648 34.149 1.00 45.47 408 GLU A O 1
ATOM 3101 N N . ARG A 1 409 ? -7.237 -36.685 36.252 1.00 45.97 409 ARG A N 1
ATOM 3102 C CA . ARG A 1 409 ? -8.358 -37.586 35.949 1.00 45.97 409 ARG A CA 1
ATOM 3103 C C . ARG A 1 409 ? -9.349 -36.974 34.957 1.00 45.97 409 ARG A C 1
ATOM 3105 O O . ARG A 1 409 ? -9.873 -37.666 34.093 1.00 45.97 409 ARG A O 1
ATOM 3112 N N . LEU A 1 410 ? -9.582 -35.666 35.072 1.00 43.84 410 LEU A N 1
ATOM 3113 C CA . LEU A 1 410 ? -10.424 -34.925 34.136 1.00 43.84 410 LEU A CA 1
ATOM 3114 C C . LEU A 1 410 ? -9.730 -34.754 32.775 1.00 43.84 410 LEU A C 1
ATOM 3116 O O . LEU A 1 410 ? -10.396 -34.788 31.747 1.00 43.84 410 LEU A O 1
ATOM 3120 N N . ALA A 1 411 ? -8.403 -34.590 32.758 1.00 44.69 411 ALA A N 1
ATOM 3121 C CA . ALA A 1 411 ? -7.609 -34.550 31.533 1.00 44.69 411 ALA A CA 1
ATOM 3122 C C . ALA A 1 411 ? -7.632 -35.902 30.796 1.00 44.69 411 ALA A C 1
ATOM 3124 O O . ALA A 1 411 ? -7.826 -35.912 29.585 1.00 44.69 411 ALA A O 1
ATOM 3125 N N . GLU A 1 412 ? -7.543 -37.027 31.512 1.00 45.50 412 GLU A N 1
ATOM 3126 C CA . GLU A 1 412 ? -7.670 -38.381 30.947 1.00 45.50 412 GLU A CA 1
ATOM 3127 C C . GLU A 1 412 ? -9.083 -38.668 30.406 1.00 45.50 412 GLU A C 1
ATOM 3129 O O . GLU A 1 412 ? -9.226 -39.289 29.353 1.00 45.50 412 GLU A O 1
ATOM 3134 N N . GLU A 1 413 ? -10.142 -38.187 31.071 1.00 43.88 413 GLU A N 1
ATOM 3135 C CA . GLU A 1 413 ? -11.521 -38.279 30.559 1.00 43.88 413 GLU A CA 1
ATOM 3136 C C . GLU A 1 413 ? -11.727 -37.431 29.288 1.00 43.88 413 GLU A C 1
ATOM 3138 O O . GLU A 1 413 ? -12.430 -37.856 28.370 1.00 43.88 413 GLU A O 1
ATOM 3143 N N . ILE A 1 414 ? -11.071 -36.268 29.195 1.00 42.06 414 ILE A N 1
ATOM 3144 C CA . ILE A 1 414 ? -11.086 -35.396 28.008 1.00 42.06 414 ILE A CA 1
ATOM 3145 C C . ILE A 1 414 ? -10.258 -36.003 26.859 1.00 42.06 414 ILE A C 1
ATOM 3147 O O . ILE A 1 414 ? -10.694 -35.979 25.707 1.00 42.06 414 ILE A O 1
ATOM 3151 N N . GLU A 1 415 ? -9.090 -36.588 27.141 1.00 39.91 415 GLU A N 1
ATOM 3152 C CA . GLU A 1 415 ? -8.259 -37.280 26.142 1.00 39.91 415 GLU A CA 1
ATOM 3153 C C . GLU A 1 415 ? -8.897 -38.583 25.640 1.00 39.91 415 GLU A C 1
ATOM 3155 O O . GLU A 1 415 ? -8.777 -38.914 24.458 1.00 39.91 415 GLU A O 1
ATOM 3160 N N . GLY A 1 416 ? -9.622 -39.304 26.501 1.00 41.78 416 GLY A N 1
ATOM 3161 C CA . GLY A 1 416 ? -10.341 -40.527 26.141 1.00 41.78 416 GLY A CA 1
ATOM 3162 C C . GLY A 1 416 ? -11.487 -40.313 25.143 1.00 41.78 416 GLY A C 1
ATOM 3163 O O . GLY A 1 416 ? -11.808 -41.227 24.380 1.00 41.78 416 GLY A O 1
ATOM 3164 N N . GLU A 1 417 ? -12.072 -39.111 25.101 1.00 39.06 417 GLU A N 1
ATOM 3165 C CA . GLU A 1 417 ? -13.207 -38.764 24.232 1.00 39.06 417 GLU A CA 1
ATOM 3166 C C . GLU A 1 417 ? -12.811 -38.003 22.952 1.00 39.06 417 GLU A C 1
ATOM 3168 O O . GLU A 1 417 ? -13.577 -37.995 21.989 1.00 39.06 417 GLU A O 1
ATOM 3173 N N . ASN A 1 418 ? -11.584 -37.472 22.863 1.00 39.97 418 ASN A N 1
ATOM 3174 C CA . ASN A 1 418 ? -11.039 -36.769 21.685 1.00 39.97 418 ASN A CA 1
ATOM 3175 C C . ASN A 1 418 ? -10.715 -37.677 20.473 1.00 39.97 418 ASN A C 1
ATOM 3177 O O . ASN A 1 418 ? -10.003 -37.274 19.556 1.00 39.97 418 ASN A O 1
ATOM 3181 N N . ARG A 1 419 ? -11.239 -38.910 20.424 1.00 42.66 419 ARG A N 1
ATOM 3182 C CA . ARG A 1 419 ? -11.124 -39.802 19.251 1.00 42.66 419 ARG A CA 1
ATOM 3183 C C . ARG A 1 419 ? -12.251 -39.649 18.227 1.00 42.66 419 ARG A C 1
ATOM 3185 O O . ARG A 1 419 ? -12.245 -40.366 17.230 1.00 42.66 419 ARG A O 1
ATOM 3192 N N . SER A 1 420 ? -13.208 -38.748 18.439 1.00 41.44 420 SER A N 1
ATOM 3193 C CA . SER A 1 420 ? -14.214 -38.417 17.426 1.00 41.44 420 SER A CA 1
ATOM 3194 C C . SER A 1 420 ? -13.841 -37.129 16.696 1.00 41.44 420 SER A C 1
ATOM 3196 O O . SER A 1 420 ? -13.928 -36.045 17.265 1.00 41.44 420 SER A O 1
ATOM 3198 N N . GLU A 1 421 ? -13.437 -37.277 15.436 1.00 38.91 421 GLU A N 1
ATOM 3199 C CA . GLU A 1 421 ? -13.209 -36.201 14.467 1.00 38.91 421 GLU A CA 1
ATOM 3200 C C . GLU A 1 421 ? -14.446 -35.286 14.369 1.00 38.91 421 GLU A C 1
ATOM 3202 O O . GLU A 1 421 ? -15.511 -35.705 13.915 1.00 38.91 421 GLU A O 1
ATOM 3207 N N . GLY A 1 422 ? -14.316 -34.035 14.812 1.00 40.97 422 GLY A N 1
ATOM 3208 C CA . GLY A 1 422 ? -15.357 -33.013 14.716 1.00 40.97 422 GLY A CA 1
ATOM 3209 C C . GLY A 1 422 ? -14.874 -31.669 15.263 1.00 40.97 422 GLY A C 1
ATOM 3210 O O . GLY A 1 422 ? -14.113 -31.629 16.227 1.00 40.97 422 GLY A O 1
ATOM 3211 N N . GLU A 1 423 ? -15.282 -30.578 14.609 1.00 38.53 423 GLU A N 1
ATOM 3212 C CA . GLU A 1 423 ? -14.947 -29.189 14.963 1.00 38.53 423 GLU A CA 1
ATOM 3213 C C . GLU A 1 423 ? -15.245 -28.858 16.443 1.00 38.53 423 GLU A C 1
ATOM 3215 O O . GLU A 1 423 ? -16.175 -29.422 17.027 1.00 38.53 423 GLU A O 1
ATOM 3220 N N . PRO A 1 424 ? -14.499 -27.927 17.073 1.00 37.69 424 PRO A N 1
ATOM 3221 C CA . PRO A 1 424 ? -14.700 -27.589 18.478 1.00 37.69 424 PRO A CA 1
ATOM 3222 C C . PRO A 1 424 ? -16.045 -26.878 18.694 1.00 37.69 424 PRO A C 1
ATOM 3224 O O . PRO A 1 424 ? -16.187 -25.678 18.450 1.00 37.69 424 PRO A O 1
ATOM 3227 N N . GLU A 1 425 ? -17.034 -27.615 19.201 1.00 38.00 425 GLU A N 1
ATOM 3228 C CA . GLU A 1 425 ? -18.340 -27.075 19.595 1.00 38.00 425 GLU A CA 1
ATOM 3229 C C . GLU A 1 425 ? -18.237 -26.099 20.796 1.00 38.00 425 GLU A C 1
ATOM 3231 O O . GLU A 1 425 ? -17.395 -26.280 21.688 1.00 38.00 425 GLU A O 1
ATOM 3236 N N . PRO A 1 426 ? -19.102 -25.063 20.869 1.00 33.53 426 PRO A N 1
ATOM 3237 C CA . PRO A 1 426 ? -19.060 -24.046 21.923 1.00 33.53 426 PRO A CA 1
ATOM 3238 C C . PRO A 1 426 ? -19.497 -24.577 23.301 1.00 33.53 426 PRO A C 1
ATOM 3240 O O . PRO A 1 426 ? -20.541 -25.217 23.441 1.00 33.53 426 PRO A O 1
ATOM 3243 N N . LEU A 1 427 ? -18.742 -24.234 24.354 1.00 35.47 427 LEU A N 1
ATOM 3244 C CA . LEU A 1 427 ? -19.088 -24.559 25.743 1.00 35.47 427 LEU A CA 1
ATOM 3245 C C . LEU A 1 427 ? -20.209 -23.650 26.280 1.00 35.47 427 LEU A C 1
ATOM 3247 O O . LEU A 1 427 ? -20.147 -22.425 26.183 1.00 35.47 427 LEU A O 1
ATOM 3251 N N . ILE A 1 428 ? -21.199 -24.250 26.950 1.00 35.69 428 ILE A N 1
ATOM 3252 C CA . ILE A 1 428 ? -22.270 -23.538 27.663 1.00 35.69 428 ILE A CA 1
ATOM 3253 C C . ILE A 1 428 ? -22.139 -23.793 29.171 1.00 35.69 428 ILE A C 1
ATOM 3255 O O . ILE A 1 428 ? -22.505 -24.860 29.664 1.00 35.69 428 ILE A O 1
ATOM 3259 N N . ILE A 1 429 ? -21.677 -22.793 29.927 1.00 34.44 429 ILE A N 1
ATOM 3260 C CA . ILE A 1 429 ? -21.581 -22.863 31.395 1.00 34.44 429 ILE A CA 1
ATOM 3261 C C . ILE A 1 429 ? -22.892 -22.374 32.022 1.00 34.44 429 ILE A 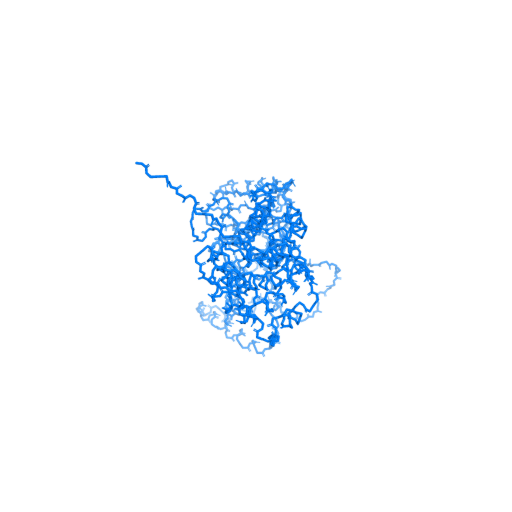C 1
ATOM 3263 O O . ILE A 1 429 ? -23.279 -21.215 31.871 1.00 34.44 429 ILE A O 1
ATOM 3267 N N . ARG A 1 430 ? -23.571 -23.251 32.770 1.00 34.56 430 ARG A N 1
ATOM 3268 C CA . ARG A 1 430 ? -24.751 -22.904 33.577 1.00 34.56 430 ARG A CA 1
ATOM 3269 C C . ARG A 1 430 ? -24.390 -22.959 35.057 1.00 34.56 430 ARG A C 1
ATOM 3271 O O . ARG A 1 430 ? -24.410 -24.026 35.660 1.00 34.56 430 ARG A O 1
ATOM 3278 N N . ALA A 1 431 ? -24.078 -21.807 35.641 1.00 30.12 431 ALA A N 1
ATOM 3279 C CA . ALA A 1 431 ? -23.933 -21.691 37.086 1.00 30.12 431 ALA A CA 1
ATOM 3280 C C . ALA A 1 431 ? -25.329 -21.690 37.725 1.00 30.12 431 ALA A C 1
ATOM 3282 O O . ALA A 1 431 ? -26.097 -20.746 37.547 1.00 30.12 431 ALA A O 1
ATOM 3283 N N . SER A 1 432 ? -25.679 -22.765 38.428 1.00 31.50 432 SER A N 1
ATOM 3284 C CA . SER A 1 432 ? -26.769 -22.736 39.403 1.00 31.50 432 SER A CA 1
ATOM 3285 C C . SER A 1 432 ? -26.206 -22.385 40.780 1.00 31.50 432 SER A C 1
ATOM 3287 O O . SER A 1 432 ? -25.002 -22.486 41.015 1.00 31.50 432 SER A O 1
ATOM 3289 N N . ASP A 1 433 ? -27.093 -22.000 41.692 1.00 30.69 433 ASP A N 1
ATOM 3290 C CA . ASP A 1 433 ? -26.885 -21.481 43.055 1.00 30.69 433 ASP A CA 1
ATOM 3291 C C . ASP A 1 433 ? -26.031 -22.371 43.992 1.00 30.69 433 ASP A C 1
ATOM 3293 O O . ASP A 1 433 ? -25.901 -22.092 45.182 1.00 30.69 433 ASP A O 1
ATOM 3297 N N . ARG A 1 434 ? -25.488 -23.478 43.478 1.00 34.47 434 ARG A N 1
ATOM 3298 C CA . ARG A 1 434 ? -24.691 -24.479 44.195 1.00 34.47 434 ARG A CA 1
ATOM 3299 C C . ARG A 1 434 ? -23.271 -24.640 43.654 1.00 34.47 434 ARG A C 1
ATOM 3301 O O . ARG A 1 434 ? -22.527 -25.450 44.196 1.00 34.47 434 ARG A O 1
ATOM 3308 N N . VAL A 1 435 ? -22.900 -23.895 42.614 1.00 34.84 435 VAL A N 1
ATOM 3309 C CA . VAL A 1 435 ? -21.529 -23.871 42.098 1.00 34.84 435 VAL A CA 1
ATOM 3310 C C . VAL A 1 435 ? -20.749 -22.825 42.888 1.00 34.84 435 VAL A C 1
ATOM 3312 O O . VAL A 1 435 ? -21.047 -21.633 42.804 1.00 34.84 435 VAL A O 1
ATOM 3315 N N . ASN A 1 436 ? -19.794 -23.260 43.707 1.00 37.72 436 ASN A N 1
ATOM 3316 C CA . ASN A 1 436 ? -18.963 -22.333 44.468 1.00 37.72 436 ASN A CA 1
ATOM 3317 C C . ASN A 1 436 ? -17.943 -21.632 43.547 1.00 37.72 436 ASN A C 1
ATOM 3319 O O . ASN A 1 436 ? -17.679 -22.053 42.421 1.00 37.72 436 ASN A O 1
ATOM 3323 N N . PHE A 1 437 ? -17.378 -20.528 44.027 1.00 37.59 437 PHE A N 1
ATOM 3324 C CA . PHE A 1 437 ? -16.473 -19.672 43.256 1.00 37.59 437 PHE A CA 1
ATOM 3325 C C . PHE A 1 437 ? -15.223 -20.410 42.733 1.00 37.59 437 PHE A C 1
ATOM 3327 O O . PHE A 1 437 ? -14.762 -20.153 41.622 1.00 37.59 437 PHE A O 1
ATOM 3334 N N . GLU A 1 438 ? -14.728 -21.386 43.495 1.00 38.66 438 GLU A N 1
ATOM 3335 C CA . GLU A 1 438 ? -13.623 -22.270 43.106 1.00 38.66 438 GLU A CA 1
ATOM 3336 C C . GLU A 1 438 ? -13.980 -23.129 41.879 1.00 38.66 438 GLU A C 1
ATOM 3338 O O . GLU A 1 438 ? -13.202 -23.227 40.934 1.00 38.66 438 GLU A O 1
ATOM 3343 N N . GLN A 1 439 ? -15.204 -23.653 41.801 1.00 39.44 439 GLN A N 1
ATOM 3344 C CA . GLN A 1 439 ? -15.664 -24.465 40.667 1.00 39.44 439 GLN A CA 1
ATOM 3345 C C . GLN A 1 439 ? -15.812 -23.658 39.365 1.00 39.44 439 GLN A C 1
ATOM 3347 O O . GLN A 1 439 ? -15.545 -24.181 38.282 1.00 39.44 439 GLN A O 1
ATOM 3352 N N . LEU A 1 440 ? -16.178 -22.374 39.450 1.00 41.81 440 LEU A N 1
ATOM 3353 C CA . LEU A 1 440 ? -16.222 -21.475 38.289 1.00 41.81 440 LEU A CA 1
ATOM 3354 C C . LEU A 1 440 ? -14.807 -21.093 37.817 1.00 41.81 440 LEU A C 1
ATOM 3356 O O . LEU A 1 440 ? -14.538 -21.050 36.615 1.00 41.81 440 LEU A O 1
ATOM 3360 N N . ARG A 1 441 ? -13.890 -20.859 38.766 1.00 43.41 441 ARG A N 1
ATOM 3361 C CA . ARG A 1 441 ? -12.469 -20.585 38.506 1.00 43.41 441 ARG A CA 1
ATOM 3362 C C . ARG A 1 441 ? -11.788 -21.766 37.817 1.00 43.41 441 ARG A C 1
ATOM 3364 O O . ARG A 1 441 ? -11.044 -21.563 36.861 1.00 43.41 441 ARG A O 1
ATOM 3371 N N . ILE A 1 442 ? -12.087 -22.986 38.260 1.00 42.06 442 ILE A N 1
ATOM 3372 C CA . ILE A 1 442 ? -11.608 -24.228 37.648 1.00 42.06 442 ILE A CA 1
ATOM 3373 C C . ILE A 1 442 ? -12.178 -24.386 36.232 1.00 42.06 442 ILE A C 1
ATOM 3375 O O . ILE A 1 442 ? -11.409 -24.644 35.317 1.00 42.06 442 ILE A O 1
ATOM 3379 N N . ALA A 1 443 ? -13.472 -24.140 36.001 1.00 42.66 443 ALA A N 1
ATOM 3380 C CA . ALA A 1 443 ? -14.069 -24.236 34.662 1.00 42.66 443 ALA A CA 1
ATOM 3381 C C . ALA A 1 443 ? -13.471 -23.235 33.649 1.00 42.66 443 ALA A C 1
ATOM 3383 O O . ALA A 1 443 ? -13.209 -23.595 32.505 1.00 42.66 443 ALA A O 1
ATOM 3384 N N . LEU A 1 444 ? -13.200 -21.995 34.071 1.00 44.06 444 LEU A N 1
ATOM 3385 C CA . LEU A 1 444 ? -12.557 -20.978 33.226 1.00 44.06 444 LEU A CA 1
ATOM 3386 C C . LEU A 1 444 ? -11.076 -21.280 32.963 1.00 44.06 444 LEU A C 1
ATOM 3388 O O . LEU A 1 444 ? -10.596 -21.082 31.848 1.00 44.06 444 LEU A O 1
ATOM 3392 N N . ARG A 1 445 ? -10.351 -21.785 33.969 1.00 46.06 445 ARG A N 1
ATOM 3393 C CA . ARG A 1 445 ? -8.972 -22.264 33.796 1.00 46.06 445 ARG A CA 1
ATOM 3394 C C . ARG A 1 445 ? -8.909 -23.490 32.892 1.00 46.06 445 ARG A C 1
ATOM 3396 O O . ARG A 1 445 ? -7.988 -23.576 32.094 1.00 46.06 445 ARG A O 1
ATOM 3403 N N . LEU A 1 446 ? -9.887 -24.390 32.981 1.00 40.56 446 LEU A N 1
ATOM 3404 C CA . LEU A 1 446 ? -9.999 -25.568 32.125 1.00 40.56 446 LEU A CA 1
ATOM 3405 C C . LEU A 1 446 ? -10.348 -25.200 30.684 1.00 40.56 446 LEU A C 1
ATOM 3407 O O . LEU A 1 446 ? -9.768 -25.792 29.792 1.00 40.56 446 LEU A O 1
ATOM 3411 N N . GLU A 1 447 ? -11.200 -24.206 30.425 1.00 44.41 447 GLU A N 1
ATOM 3412 C CA . GLU A 1 447 ? -11.397 -23.704 29.054 1.00 44.41 447 GLU A CA 1
ATOM 3413 C C . GLU A 1 447 ? -10.136 -23.042 28.500 1.00 44.41 447 GLU A C 1
ATOM 3415 O O . GLU A 1 447 ? -9.712 -23.360 27.394 1.00 44.41 447 GLU A O 1
ATOM 3420 N N . ARG A 1 448 ? -9.458 -22.205 29.293 1.00 42.69 448 ARG A N 1
ATOM 3421 C CA . ARG A 1 448 ? -8.162 -21.627 28.898 1.00 42.69 448 ARG A CA 1
ATOM 3422 C C . ARG A 1 448 ? -7.099 -22.709 28.644 1.00 42.69 448 ARG A C 1
ATOM 3424 O O . ARG A 1 448 ? -6.360 -22.616 27.670 1.00 42.69 448 ARG A O 1
ATOM 3431 N N . ALA A 1 449 ? -7.052 -23.759 29.465 1.00 37.59 449 ALA A N 1
ATOM 3432 C CA . ALA A 1 449 ? -6.146 -24.896 29.293 1.00 37.59 449 ALA A CA 1
ATOM 3433 C C . ALA A 1 449 ? -6.547 -25.812 28.121 1.00 37.59 449 ALA A C 1
ATOM 3435 O O . ALA A 1 449 ? -5.674 -26.325 27.431 1.00 37.59 449 ALA A O 1
ATOM 3436 N N . ARG A 1 450 ? -7.846 -25.990 27.848 1.00 36.94 450 ARG A N 1
ATOM 3437 C CA . ARG A 1 450 ? -8.358 -26.753 26.700 1.00 36.94 450 ARG A CA 1
ATOM 3438 C C . ARG A 1 450 ? -8.047 -26.033 25.394 1.00 36.94 450 ARG A C 1
ATOM 3440 O O . ARG A 1 450 ? -7.586 -26.670 24.459 1.00 36.94 450 ARG A O 1
ATOM 3447 N N . ILE A 1 451 ? -8.199 -24.710 25.360 1.00 36.50 451 ILE A N 1
ATOM 3448 C CA . ILE A 1 451 ? -7.733 -23.863 24.255 1.00 36.50 451 ILE A CA 1
ATOM 3449 C C . ILE A 1 451 ? -6.218 -24.030 24.074 1.00 36.50 451 ILE A C 1
ATOM 3451 O O . ILE A 1 451 ? -5.773 -24.266 22.960 1.00 36.50 451 ILE A O 1
ATOM 3455 N N . ALA A 1 452 ? -5.428 -24.022 25.153 1.00 32.50 452 ALA A N 1
ATOM 3456 C CA . ALA A 1 452 ? -3.983 -24.261 25.074 1.00 32.50 452 ALA A CA 1
ATOM 3457 C C . ALA A 1 452 ? -3.604 -25.684 24.597 1.00 32.50 452 ALA A C 1
ATOM 3459 O O . ALA A 1 452 ? -2.567 -25.856 23.961 1.00 32.50 452 ALA A O 1
ATOM 3460 N N . LEU A 1 453 ? -4.432 -26.701 24.866 1.00 29.00 453 LEU A N 1
ATOM 3461 C CA . LEU A 1 453 ? -4.226 -28.089 24.420 1.00 29.00 453 LEU A CA 1
ATOM 3462 C C . LEU A 1 453 ? -4.623 -28.331 22.955 1.00 29.00 453 LEU A C 1
ATOM 3464 O O . LEU A 1 453 ? -4.119 -29.267 22.345 1.00 29.00 453 LEU A O 1
ATOM 3468 N N . TRP A 1 454 ? -5.476 -27.482 22.379 1.00 27.83 454 TRP A N 1
ATOM 3469 C CA . TRP A 1 454 ? -5.812 -27.491 20.948 1.00 27.83 454 TRP A CA 1
ATOM 3470 C C . TRP A 1 454 ? -4.798 -26.706 20.092 1.00 27.83 454 TRP A C 1
ATOM 3472 O O . TRP A 1 454 ? -4.867 -26.744 18.869 1.00 27.83 454 TRP A O 1
ATOM 3482 N N . VAL A 1 455 ? -3.852 -26.012 20.736 1.00 28.56 455 VAL A N 1
ATOM 3483 C CA . VAL A 1 455 ? -2.796 -25.170 20.135 1.00 28.56 455 VAL A CA 1
ATOM 3484 C C . VAL A 1 455 ? -1.458 -25.936 20.011 1.00 28.56 455 VAL A C 1
ATOM 3486 O O . VAL A 1 455 ? -0.387 -25.335 19.962 1.00 28.56 455 VAL A O 1
ATOM 3489 N N . ARG A 1 456 ? -1.487 -27.275 19.945 1.00 28.83 456 ARG A N 1
ATOM 3490 C CA . ARG A 1 456 ? -0.322 -28.079 19.527 1.00 28.83 456 ARG A CA 1
ATOM 3491 C C . ARG A 1 456 ? -0.405 -28.506 18.074 1.00 28.83 456 ARG A C 1
ATOM 3493 O O . ARG A 1 456 ? -1.458 -29.058 17.695 1.00 28.83 456 ARG A O 1
#

Foldseek 3Di:
DDDDPPPPDPDADPLLVQLCVLLLQLDLVSLLVSLLSLLVVLVVVPDDDPNNLSSLLSNLLSLLLQVLCCLQPVDPPSLVSSCVSNVHDSVCSLVVSLVSLVVSCDDPCVVSSVLSNLLSCCQPVVDDRPDDDLSVLSSLLSVVVVQCVVPVALLSQLVVFDQPPPDDDDPPLLVQFFRSLSRSLRSLLSNLVSLVRLVVCVVVRPSSSNNNNVSSVVSLVSSQPHKRKTHGAADPQFAADAADDDFAWEWEQEPFAIKIFGIFIWGADSNSDTDGDVLTDTDIDTQGDDPCRLVVLLVVLLVCCVRGNQEYEYTYGPPDDPVVVVSSVVSSVSNVGDYAFHWGQHPVSDTHGDGAFWAQDPDPPDTWGDDDDDDDDDDDDDDDPDPPPDCVVCVPPPPPDDPVVVVVVVVVVVVVPVPDDDDDDDDDDGDDPPQDPVNVVVVVVVVVVVVVVVVD

pLDDT: mean 72.87, std 22.21, range [20.88, 96.75]